Protein AF-0000000081101262 (afdb_homodimer)

Radius of gyration: 25.83 Å; Cα contacts (8 Å, |Δi|>4): 1439; chains: 2; bounding box: 62×73×52 Å

Structure (mmCIF, N/CA/C/O backbone):
data_AF-0000000081101262-model_v1
#
loop_
_entity.id
_entity.type
_entity.pdbx_description
1 polymer 'Nucleoside phosphorylase domain-containing protein'
#
loop_
_atom_site.group_PDB
_atom_site.id
_atom_site.type_symbol
_atom_site.label_atom_id
_atom_site.label_alt_id
_atom_site.label_comp_id
_atom_site.label_asym_id
_atom_site.label_entity_id
_atom_site.label_seq_id
_atom_site.pdbx_PDB_ins_code
_atom_site.Cartn_x
_atom_site.Cartn_y
_atom_site.Cartn_z
_atom_site.occupancy
_atom_site.B_iso_or_equiv
_atom_site.auth_seq_id
_atom_site.auth_comp_id
_atom_site.auth_asym_id
_atom_site.auth_atom_id
_atom_site.pdbx_PDB_model_num
ATOM 1 N N . MET A 1 1 ? 32.666 -13.896 -6.984 1 67.66 1 MET A N 1
ATOM 2 C CA . MET A 1 1 ? 31.507 -13.215 -6.414 1 67.66 1 MET A CA 1
ATOM 3 C C . MET A 1 1 ? 30.752 -12.435 -7.486 1 67.66 1 MET A C 1
ATOM 5 O O . MET A 1 1 ? 31.353 -11.669 -8.241 1 67.66 1 MET A O 1
ATOM 9 N N . SER A 1 2 ? 29.509 -12.815 -7.659 1 78.36 2 SER A N 1
ATOM 10 C CA . SER A 1 2 ? 28.732 -12.191 -8.726 1 78.36 2 SER A CA 1
ATOM 11 C C . SER A 1 2 ? 28.449 -10.725 -8.418 1 78.36 2 SER A C 1
ATOM 13 O O . SER A 1 2 ? 28.293 -10.348 -7.255 1 78.36 2 SER A O 1
ATOM 15 N N . SER A 1 3 ? 28.591 -9.918 -9.411 1 88.29 3 SER A N 1
ATOM 16 C CA . SER A 1 3 ? 28.269 -8.499 -9.299 1 88.29 3 SER A CA 1
ATOM 17 C C . SER A 1 3 ? 26.761 -8.275 -9.275 1 88.29 3 SER A C 1
ATOM 19 O O . SER A 1 3 ? 26.001 -9.069 -9.833 1 88.29 3 SER A O 1
ATOM 21 N N . ARG A 1 4 ? 26.322 -7.306 -8.649 1 89.52 4 ARG A N 1
ATOM 22 C CA . ARG A 1 4 ? 24.907 -6.952 -8.591 1 89.52 4 ARG A CA 1
ATOM 23 C C . ARG A 1 4 ? 24.344 -6.712 -9.988 1 89.52 4 ARG A C 1
ATOM 25 O O . ARG A 1 4 ? 23.16 -6.948 -10.234 1 89.52 4 ARG A O 1
ATOM 32 N N . GLU A 1 5 ? 25.224 -6.367 -10.9 1 89.69 5 GLU A N 1
ATOM 33 C CA . GLU A 1 5 ? 24.816 -6.014 -12.257 1 89.69 5 GLU A CA 1
ATOM 34 C C . GLU A 1 5 ? 24.587 -7.262 -13.106 1 89.69 5 GLU A C 1
ATOM 36 O O . GLU A 1 5 ? 24.028 -7.179 -14.201 1 89.69 5 GLU A O 1
ATOM 41 N N . SER A 1 6 ? 24.934 -8.316 -12.619 1 93.17 6 SER A N 1
ATOM 42 C CA . SER A 1 6 ? 24.856 -9.54 -13.41 1 93.17 6 SER A CA 1
ATOM 43 C C . SER A 1 6 ? 23.463 -10.156 -13.339 1 93.17 6 SER A C 1
ATOM 45 O O . SER A 1 6 ? 23.123 -11.029 -14.141 1 93.17 6 SER A O 1
ATOM 47 N N . PHE A 1 7 ? 22.696 -9.724 -12.414 1 95.19 7 PHE A N 1
ATOM 48 C CA . PHE A 1 7 ? 21.371 -10.307 -12.247 1 95.19 7 PHE A CA 1
ATOM 49 C C . PHE A 1 7 ? 20.357 -9.615 -13.15 1 95.19 7 PHE A C 1
ATOM 51 O O . PHE A 1 7 ? 20.373 -8.389 -13.285 1 95.19 7 PHE A O 1
ATOM 58 N N . ASN A 1 8 ? 19.466 -10.406 -13.742 1 96.2 8 ASN A N 1
ATOM 59 C CA . ASN A 1 8 ? 18.54 -9.816 -14.703 1 96.2 8 ASN A CA 1
ATOM 60 C C . ASN A 1 8 ? 17.091 -10.146 -14.359 1 96.2 8 ASN A C 1
ATOM 62 O O . ASN A 1 8 ? 16.165 -9.563 -14.928 1 96.2 8 ASN A O 1
ATOM 66 N N . ILE A 1 9 ? 16.865 -11.084 -13.41 1 97.79 9 ILE A N 1
ATOM 67 C CA . ILE A 1 9 ? 15.511 -11.433 -12.995 1 97.79 9 ILE A CA 1
ATOM 68 C C . ILE A 1 9 ? 15.372 -11.255 -11.485 1 97.79 9 ILE A C 1
ATOM 70 O O . ILE A 1 9 ? 16.186 -11.77 -10.715 1 97.79 9 ILE A O 1
ATOM 74 N N . GLY A 1 10 ? 14.414 -10.476 -11.093 1 98.21 10 GLY A N 1
ATOM 75 C CA . GLY A 1 10 ? 13.985 -10.461 -9.704 1 98.21 10 GLY A CA 1
ATOM 76 C C . GLY A 1 10 ? 12.767 -11.327 -9.445 1 98.21 10 GLY A C 1
ATOM 77 O O . GLY A 1 10 ? 11.839 -11.361 -10.256 1 98.21 10 GLY A O 1
ATOM 78 N N . TRP A 1 11 ? 12.762 -12.095 -8.392 1 98.79 11 TRP A N 1
ATOM 79 C CA . TRP A 1 11 ? 11.676 -12.967 -7.957 1 98.79 11 TRP A CA 1
ATOM 80 C C . TRP A 1 11 ? 11.247 -12.632 -6.532 1 98.79 11 TRP A C 1
ATOM 82 O O . TRP A 1 11 ? 11.987 -12.885 -5.579 1 98.79 11 TRP A O 1
ATOM 92 N N . VAL A 1 12 ? 10.029 -12.076 -6.391 1 98.66 12 VAL A N 1
ATOM 93 C CA . VAL A 1 12 ? 9.533 -11.641 -5.089 1 98.66 12 VAL A CA 1
ATOM 94 C C . VAL A 1 12 ? 8.471 -12.618 -4.588 1 98.66 12 VAL A C 1
ATOM 96 O O . VAL A 1 12 ? 7.547 -12.971 -5.324 1 98.66 12 VAL A O 1
ATOM 99 N N . CYS A 1 13 ? 8.62 -13.015 -3.341 1 98.24 13 CYS A N 1
ATOM 100 C CA . CYS A 1 13 ? 7.678 -13.883 -2.644 1 98.24 13 CYS A CA 1
ATOM 101 C C . CYS A 1 13 ? 7.134 -13.205 -1.393 1 98.24 13 CYS A C 1
ATOM 103 O O . CYS A 1 13 ? 7.789 -12.331 -0.821 1 98.24 13 CYS A O 1
ATOM 105 N N . ALA A 1 14 ? 5.969 -13.628 -1.027 1 97.55 14 ALA A N 1
ATOM 106 C CA . ALA A 1 14 ? 5.384 -13.01 0.161 1 97.55 14 ALA A CA 1
ATOM 107 C C . ALA A 1 14 ? 5.55 -13.907 1.384 1 97.55 14 ALA A C 1
ATOM 109 O O . ALA A 1 14 ? 5.743 -13.417 2.499 1 97.55 14 ALA A O 1
ATOM 110 N N . LEU A 1 15 ? 5.518 -15.241 1.185 1 97.21 15 LEU A N 1
ATOM 111 C CA . LEU A 1 15 ? 5.473 -16.18 2.301 1 97.21 15 LEU A CA 1
ATOM 112 C C . LEU A 1 15 ? 6.654 -17.144 2.248 1 97.21 15 LEU A C 1
ATOM 114 O O . LEU A 1 15 ? 7.275 -17.314 1.197 1 97.21 15 LEU A O 1
ATOM 118 N N . GLN A 1 16 ? 6.879 -17.786 3.344 1 97.18 16 GLN A N 1
ATOM 119 C CA . GLN A 1 16 ? 7.987 -18.726 3.48 1 97.18 16 GLN A CA 1
ATOM 120 C C . GLN A 1 16 ? 7.86 -19.873 2.482 1 97.18 16 GLN A C 1
ATOM 122 O O . GLN A 1 16 ? 8.842 -20.264 1.848 1 97.18 16 GLN A O 1
ATOM 127 N N . GLU A 1 17 ? 6.704 -20.47 2.368 1 97.75 17 GLU A N 1
ATOM 128 C CA . GLU A 1 17 ? 6.519 -21.593 1.453 1 97.75 17 GLU A CA 1
ATOM 129 C C . GLU A 1 17 ? 6.744 -21.167 0.005 1 97.75 17 GLU A C 1
ATOM 131 O O . GLU A 1 17 ? 7.206 -21.962 -0.816 1 97.75 17 GLU A O 1
ATOM 136 N N . GLU A 1 18 ? 6.383 -19.929 -0.339 1 98.51 18 GLU A N 1
ATOM 137 C CA . GLU A 1 18 ? 6.654 -19.398 -1.671 1 98.51 18 GLU A CA 1
ATOM 138 C C . GLU A 1 18 ? 8.154 -19.261 -1.916 1 98.51 18 GLU A C 1
ATOM 140 O O . GLU A 1 18 ? 8.646 -19.596 -2.996 1 98.51 18 GLU A O 1
ATOM 145 N N . TYR A 1 19 ? 8.786 -18.753 -0.894 1 98.46 19 TYR A N 1
ATOM 146 C CA . TYR A 1 19 ? 10.232 -18.572 -0.959 1 98.46 19 TYR A CA 1
ATOM 147 C C . TYR A 1 19 ? 10.941 -19.909 -1.142 1 98.46 19 TYR A C 1
ATOM 149 O O . TYR A 1 19 ? 11.841 -20.032 -1.976 1 98.46 19 TYR A O 1
ATOM 157 N N . GLU A 1 20 ? 10.555 -20.87 -0.406 1 98.35 20 GLU A N 1
ATOM 158 C CA . GLU A 1 20 ? 11.13 -22.207 -0.52 1 98.35 20 GLU A CA 1
ATOM 159 C C . GLU A 1 20 ? 10.886 -22.797 -1.906 1 98.35 20 GLU A C 1
ATOM 161 O O . GLU A 1 20 ? 11.783 -23.403 -2.495 1 98.35 20 GLU A O 1
ATOM 166 N N . ALA A 1 21 ? 9.702 -22.616 -2.367 1 98.75 21 ALA A N 1
ATOM 167 C CA . ALA A 1 21 ? 9.368 -23.127 -3.694 1 98.75 21 ALA A CA 1
ATOM 168 C C . ALA A 1 21 ? 10.219 -22.458 -4.77 1 98.75 21 ALA A C 1
ATOM 170 O O . ALA A 1 21 ? 10.699 -23.121 -5.692 1 98.75 21 ALA A O 1
ATOM 171 N N . ALA A 1 22 ? 10.372 -21.179 -4.652 1 98.69 22 ALA A N 1
ATOM 172 C CA . ALA A 1 22 ? 11.185 -20.433 -5.609 1 98.69 22 ALA A CA 1
ATOM 173 C C . ALA A 1 22 ? 12.622 -20.947 -5.627 1 98.69 22 ALA A C 1
ATOM 175 O O . ALA A 1 22 ? 13.185 -21.196 -6.695 1 98.69 22 ALA A O 1
ATOM 176 N N . CYS A 1 23 ? 13.176 -21.106 -4.496 1 98.28 23 CYS A N 1
ATOM 177 C CA . CYS A 1 23 ? 14.56 -21.549 -4.378 1 98.28 23 CYS A CA 1
ATOM 178 C C . CYS A 1 23 ? 14.732 -22.956 -4.937 1 98.28 23 CYS A C 1
ATOM 180 O O . CYS A 1 23 ? 15.774 -23.277 -5.512 1 98.28 23 CYS A O 1
ATOM 182 N N . ALA A 1 24 ? 13.722 -23.76 -4.801 1 98.14 24 ALA A N 1
ATOM 183 C CA . ALA A 1 24 ? 13.776 -25.137 -5.286 1 98.14 24 ALA A CA 1
ATOM 184 C C . ALA A 1 24 ? 13.809 -25.18 -6.811 1 98.14 24 ALA A C 1
ATOM 186 O O . ALA A 1 24 ? 14.16 -26.205 -7.401 1 98.14 24 ALA A O 1
ATOM 187 N N . MET A 1 25 ? 13.475 -24.113 -7.456 1 98.24 25 MET A N 1
ATOM 188 C CA . MET A 1 25 ? 13.413 -24.078 -8.915 1 98.24 25 MET A CA 1
ATOM 189 C C . MET A 1 25 ? 14.787 -23.795 -9.511 1 98.24 25 MET A C 1
ATOM 191 O O . MET A 1 25 ? 14.992 -23.959 -10.715 1 98.24 25 MET A O 1
ATOM 195 N N . LEU A 1 26 ? 15.707 -23.34 -8.683 1 98.03 26 LEU A N 1
ATOM 196 C CA . LEU A 1 26 ? 17.024 -22.946 -9.174 1 98.03 26 LEU A CA 1
ATOM 197 C C . LEU A 1 26 ? 17.795 -24.155 -9.691 1 98.03 26 LEU A C 1
ATOM 199 O O . LEU A 1 26 ? 17.746 -25.232 -9.091 1 98.03 26 LEU A O 1
ATOM 203 N N . ASP A 1 27 ? 18.483 -23.945 -10.785 1 97.77 27 ASP A N 1
ATOM 204 C CA . ASP A 1 27 ? 19.422 -24.959 -11.253 1 97.77 27 ASP A CA 1
ATOM 205 C C . ASP A 1 27 ? 20.661 -25.014 -10.363 1 97.77 27 ASP A C 1
ATOM 207 O O . ASP A 1 27 ? 21.246 -26.082 -10.169 1 97.77 27 ASP A O 1
ATOM 211 N N . GLU A 1 28 ? 20.993 -23.811 -9.98 1 96.57 28 GLU A N 1
ATOM 212 C CA . GLU A 1 28 ? 22.186 -23.616 -9.161 1 96.57 28 GLU A CA 1
ATOM 213 C C . GLU A 1 28 ? 22.037 -22.401 -8.25 1 96.57 28 GLU A C 1
ATOM 215 O O . GLU A 1 28 ? 21.523 -21.362 -8.671 1 96.57 28 GLU A O 1
ATOM 220 N N . GLU A 1 29 ? 22.368 -22.65 -7.076 1 95.78 29 GLU A N 1
ATOM 221 C CA . GLU A 1 29 ? 22.526 -21.503 -6.188 1 95.78 29 GLU A CA 1
ATOM 222 C C . GLU A 1 29 ? 23.911 -20.878 -6.335 1 95.78 29 GLU A C 1
ATOM 224 O O . GLU A 1 29 ? 24.908 -21.59 -6.467 1 95.78 29 GLU A O 1
ATOM 229 N N . ILE A 1 30 ? 23.995 -19.605 -6.32 1 94.59 30 ILE A N 1
ATOM 230 C CA . ILE A 1 30 ? 25.286 -18.942 -6.461 1 94.59 30 ILE A CA 1
ATOM 231 C C . ILE A 1 30 ? 25.527 -18.021 -5.268 1 94.59 30 ILE A C 1
ATOM 233 O O . ILE A 1 30 ? 24.585 -17.64 -4.569 1 94.59 30 ILE A O 1
ATOM 237 N N . GLU A 1 31 ? 26.765 -17.762 -5.067 1 90.49 31 GLU A N 1
ATOM 238 C CA . GLU A 1 31 ? 27.1 -16.831 -3.993 1 90.49 31 GLU A CA 1
ATOM 239 C C . GLU A 1 31 ? 26.677 -15.408 -4.345 1 90.49 31 GLU A C 1
ATOM 241 O O . GLU A 1 31 ? 26.869 -14.959 -5.477 1 90.49 31 GLU A O 1
ATOM 246 N N . GLY A 1 32 ? 26.018 -14.77 -3.469 1 85.01 32 GLY A N 1
ATOM 247 C CA . GLY A 1 32 ? 25.525 -13.42 -3.692 1 85.01 32 GLY A CA 1
ATOM 248 C C . GLY A 1 32 ? 26.616 -12.368 -3.625 1 85.01 32 GLY A C 1
ATOM 249 O O . GLY A 1 32 ? 27.76 -12.673 -3.283 1 85.01 32 GLY A O 1
ATOM 250 N N . PRO A 1 33 ? 26.216 -11.225 -4.103 1 83.42 33 PRO A N 1
ATOM 251 C CA . PRO A 1 33 ? 27.189 -10.141 -3.955 1 83.42 33 PRO A CA 1
ATOM 252 C C . PRO A 1 33 ? 27.553 -9.869 -2.497 1 83.42 33 PRO A C 1
ATOM 254 O O . PRO A 1 33 ? 26.721 -10.052 -1.605 1 83.42 33 PRO A O 1
ATOM 257 N N . LYS A 1 34 ? 28.731 -9.461 -2.225 1 77.11 34 LYS A N 1
ATOM 258 C CA . LYS A 1 34 ? 29.259 -9.264 -0.878 1 77.11 34 LYS A CA 1
ATOM 259 C C . LYS A 1 34 ? 28.803 -7.929 -0.298 1 77.11 34 LYS A C 1
ATOM 261 O O . LYS A 1 34 ? 28.784 -7.749 0.921 1 77.11 34 LYS A O 1
ATOM 266 N N . TYR A 1 35 ? 28.297 -7.111 -1.068 1 66.87 35 TYR A N 1
ATOM 267 C CA . TYR A 1 35 ? 28.059 -5.788 -0.501 1 66.87 35 TYR A CA 1
ATOM 268 C C . TYR A 1 35 ? 26.566 -5.515 -0.364 1 66.87 35 TYR A C 1
ATOM 270 O O . TYR A 1 35 ? 25.801 -5.717 -1.311 1 66.87 35 TYR A O 1
ATOM 278 N N . GLN A 1 36 ? 26.302 -5.344 0.967 1 71.39 36 GLN A N 1
ATOM 279 C CA . GLN A 1 36 ? 24.959 -4.822 1.198 1 71.39 36 GLN A CA 1
ATOM 280 C C . GLN A 1 36 ? 24.886 -3.331 0.882 1 71.39 36 GLN A C 1
ATOM 282 O O . GLN A 1 36 ? 25.733 -2.555 1.327 1 71.39 36 GLN A O 1
ATOM 287 N N . GLU A 1 37 ? 24.149 -3.081 -0.116 1 78.84 37 GLU A N 1
ATOM 288 C CA . GLU A 1 37 ? 23.91 -1.663 -0.369 1 78.84 37 GLU A CA 1
ATOM 289 C C . GLU A 1 37 ? 23.334 -0.972 0.864 1 78.84 37 GLU A C 1
ATOM 291 O O . GLU A 1 37 ? 22.523 -1.555 1.587 1 78.84 37 GLU A O 1
ATOM 296 N N . PRO A 1 38 ? 23.902 0.186 1.197 1 77.84 38 PRO A N 1
ATOM 297 C CA . PRO A 1 38 ? 23.369 0.898 2.36 1 77.84 38 PRO A CA 1
ATOM 298 C C . PRO A 1 38 ? 21.852 1.067 2.304 1 77.84 38 PRO A C 1
ATOM 300 O O . PRO A 1 38 ? 21.308 1.449 1.265 1 77.84 38 PRO A O 1
ATOM 303 N N . GLY A 1 39 ? 21.295 0.55 3.346 1 82.68 39 GLY A N 1
ATOM 304 C CA . GLY A 1 39 ? 19.87 0.787 3.513 1 82.68 39 GLY A CA 1
ATOM 305 C C . GLY A 1 39 ? 19.011 -0.358 3.011 1 82.68 39 GLY A C 1
ATOM 306 O O . GLY A 1 39 ? 17.796 -0.367 3.217 1 82.68 39 GLY A O 1
ATOM 307 N N . ASP A 1 40 ? 19.607 -1.289 2.229 1 89.58 40 ASP A N 1
ATOM 308 C CA . ASP A 1 40 ? 18.845 -2.47 1.834 1 89.58 40 ASP A CA 1
ATOM 309 C C . ASP A 1 40 ? 18.891 -3.543 2.919 1 89.58 40 ASP A C 1
ATOM 311 O O . ASP A 1 40 ? 19.885 -4.262 3.046 1 89.58 40 ASP A O 1
ATOM 315 N N . ASN A 1 41 ? 17.798 -3.717 3.602 1 88.38 41 ASN A N 1
ATOM 316 C CA . ASN A 1 41 ? 17.753 -4.628 4.741 1 88.38 41 ASN A CA 1
ATOM 317 C C . ASN A 1 41 ? 17.203 -5.995 4.344 1 88.38 41 ASN A C 1
ATOM 319 O O . ASN A 1 41 ? 16.95 -6.84 5.204 1 88.38 41 ASN A O 1
ATOM 323 N N . ASN A 1 42 ? 17.062 -6.234 3.079 1 92.84 42 ASN A N 1
ATOM 324 C CA . ASN A 1 42 ? 16.498 -7.505 2.634 1 92.84 42 ASN A CA 1
ATOM 325 C C . ASN A 1 42 ? 17.569 -8.587 2.53 1 92.84 42 ASN A C 1
ATOM 327 O O . ASN A 1 42 ? 18.746 -8.284 2.328 1 92.84 42 ASN A O 1
ATOM 331 N N . THR A 1 43 ? 17.154 -9.768 2.801 1 91.68 43 THR A N 1
ATOM 332 C CA . THR A 1 43 ? 17.96 -10.944 2.497 1 91.68 43 THR A CA 1
ATOM 333 C C . THR A 1 43 ? 17.501 -11.592 1.193 1 91.68 43 THR A C 1
ATOM 335 O O . THR A 1 43 ? 16.301 -11.746 0.959 1 91.68 43 THR A O 1
ATOM 338 N N . TYR A 1 44 ? 18.509 -11.944 0.383 1 95.84 44 TYR A N 1
ATOM 339 C CA . TYR A 1 44 ? 18.193 -12.494 -0.93 1 95.84 44 TYR A CA 1
ATOM 340 C C . TYR A 1 44 ? 18.842 -13.86 -1.12 1 95.84 44 TYR A C 1
ATOM 342 O O . TYR A 1 44 ? 19.915 -14.125 -0.574 1 95.84 44 TYR A O 1
ATOM 350 N N . CYS A 1 45 ? 18.177 -14.7 -1.857 1 97.03 45 CYS A N 1
ATOM 351 C CA . CYS A 1 45 ? 18.766 -15.902 -2.438 1 97.03 45 CYS A CA 1
ATOM 352 C C . CYS A 1 45 ? 19.167 -15.665 -3.889 1 97.03 45 CYS A C 1
ATOM 354 O O . CYS A 1 45 ? 18.441 -15.01 -4.64 1 97.03 45 CYS A O 1
ATOM 356 N N . PHE A 1 46 ? 20.328 -16.187 -4.237 1 97.48 46 PHE A N 1
ATOM 357 C CA . PHE A 1 46 ? 20.853 -15.964 -5.579 1 97.48 46 PHE A CA 1
ATOM 358 C C . PHE A 1 46 ? 21.021 -17.284 -6.321 1 97.48 46 PHE A C 1
ATOM 360 O O . PHE A 1 46 ? 21.446 -18.282 -5.735 1 97.48 46 PHE A O 1
ATOM 367 N N . GLY A 1 47 ? 20.652 -17.23 -7.617 1 97.54 47 GLY A N 1
ATOM 368 C CA . GLY A 1 47 ? 20.848 -18.445 -8.391 1 97.54 47 GLY A CA 1
ATOM 369 C C . GLY A 1 47 ? 20.641 -18.244 -9.881 1 97.54 47 GLY A C 1
ATOM 370 O O . GLY A 1 47 ? 20.719 -17.118 -10.377 1 97.54 47 GLY A O 1
ATOM 371 N N . ARG A 1 48 ? 20.524 -19.438 -10.517 1 97.13 48 ARG A N 1
ATOM 372 C CA . ARG A 1 48 ? 20.352 -19.437 -11.967 1 97.13 48 ARG A CA 1
ATOM 373 C C . ARG A 1 48 ? 19.238 -20.389 -12.387 1 97.13 48 ARG A C 1
ATOM 375 O O . ARG A 1 48 ? 19.057 -21.447 -11.781 1 97.13 48 ARG A O 1
ATOM 382 N N . ILE A 1 49 ? 18.502 -19.99 -13.297 1 97.29 49 ILE A N 1
ATOM 383 C CA . ILE A 1 49 ? 17.59 -20.835 -14.06 1 97.29 49 ILE A CA 1
ATOM 384 C C . ILE A 1 49 ? 17.858 -20.665 -15.554 1 97.29 49 ILE A C 1
ATOM 386 O O . ILE A 1 49 ? 17.623 -19.592 -16.115 1 97.29 49 ILE A O 1
ATOM 390 N N . GLY A 1 50 ? 18.329 -21.737 -16.167 1 93.57 50 GLY A N 1
ATOM 391 C CA . GLY A 1 50 ? 18.797 -21.567 -17.533 1 93.57 50 GLY A CA 1
ATOM 392 C C . GLY A 1 50 ? 19.863 -20.496 -17.67 1 93.57 50 GLY A C 1
ATOM 393 O O . GLY A 1 50 ? 20.856 -20.504 -16.939 1 93.57 50 GLY A O 1
ATOM 394 N N . GLY A 1 51 ? 19.664 -19.62 -18.542 1 93.71 51 GLY A N 1
ATOM 395 C CA . GLY A 1 51 ? 20.625 -18.557 -18.788 1 93.71 51 GLY A CA 1
ATOM 396 C C . GLY A 1 51 ? 20.38 -17.323 -17.941 1 93.71 51 GLY A C 1
ATOM 397 O O . GLY A 1 51 ? 21.126 -16.346 -18.028 1 93.71 51 GLY A O 1
ATOM 398 N N . HIS A 1 52 ? 19.438 -17.381 -17.079 1 96.58 52 HIS A N 1
ATOM 399 C CA . HIS A 1 52 ? 19.044 -16.202 -16.316 1 96.58 52 HIS A CA 1
ATOM 400 C C . HIS A 1 52 ? 19.657 -16.22 -14.919 1 96.58 52 HIS A C 1
ATOM 402 O O . HIS A 1 52 ? 19.651 -17.254 -14.247 1 96.58 52 HIS A O 1
ATOM 408 N N . ARG A 1 53 ? 20.24 -15.177 -14.494 1 97.06 53 ARG A N 1
ATOM 409 C CA . ARG A 1 53 ? 20.647 -14.994 -13.104 1 97.06 53 ARG A CA 1
ATOM 410 C C . ARG A 1 53 ? 19.538 -14.333 -12.292 1 97.06 53 ARG A C 1
ATOM 412 O O . ARG A 1 53 ? 19.037 -13.27 -12.666 1 97.06 53 ARG A O 1
ATOM 419 N N . ILE A 1 54 ? 19.252 -14.973 -11.227 1 97.64 54 ILE A N 1
ATOM 420 C CA . ILE A 1 54 ? 18.021 -14.646 -10.516 1 97.64 54 ILE A CA 1
ATOM 421 C C . ILE A 1 54 ? 18.348 -14.217 -9.088 1 97.64 54 ILE A C 1
ATOM 423 O O . ILE A 1 54 ? 19.207 -14.815 -8.435 1 97.64 54 ILE A O 1
ATOM 427 N N . VAL A 1 55 ? 17.719 -13.155 -8.658 1 97.89 55 VAL A N 1
ATOM 428 C CA . VAL A 1 55 ? 17.701 -12.751 -7.256 1 97.89 55 VAL A CA 1
ATOM 429 C C . VAL A 1 55 ? 16.31 -12.98 -6.67 1 97.89 55 VAL A C 1
ATOM 431 O O . VAL A 1 55 ? 15.316 -12.477 -7.2 1 97.89 55 VAL A O 1
ATOM 434 N N . ILE A 1 56 ? 16.219 -13.763 -5.612 1 98.47 56 ILE A N 1
ATOM 435 C CA . ILE A 1 56 ? 14.949 -14.104 -4.98 1 98.47 56 ILE A CA 1
ATOM 436 C C . ILE A 1 56 ? 14.846 -13.412 -3.622 1 98.47 56 ILE A C 1
ATOM 438 O O . ILE A 1 56 ? 15.733 -13.555 -2.777 1 98.47 56 ILE A O 1
ATOM 442 N N . GLY A 1 57 ? 13.839 -12.605 -3.462 1 97.3 57 GLY A N 1
ATOM 443 C CA . GLY A 1 57 ? 13.561 -11.962 -2.187 1 97.3 57 GLY A CA 1
ATOM 444 C C . GLY A 1 57 ? 12.194 -12.31 -1.629 1 97.3 57 GLY A C 1
ATOM 445 O O . GLY A 1 57 ? 11.281 -12.658 -2.381 1 97.3 57 GLY A O 1
ATOM 446 N N . SER A 1 58 ? 12.054 -12.198 -0.352 1 96.91 58 SER A N 1
ATOM 447 C CA . SER A 1 58 ? 10.784 -12.415 0.332 1 96.91 58 SER A CA 1
ATOM 448 C C . SER A 1 58 ? 10.403 -11.211 1.186 1 96.91 58 SER A C 1
ATOM 450 O O . SER A 1 58 ? 11.269 -10.436 1.598 1 96.91 58 SER A O 1
ATOM 452 N N . LEU A 1 59 ? 9.124 -11.059 1.369 1 96.88 59 LEU A N 1
ATOM 453 C CA . LEU A 1 59 ? 8.695 -10.068 2.349 1 96.88 59 LEU A CA 1
ATOM 454 C C . LEU A 1 59 ? 9.153 -10.457 3.751 1 96.88 59 LEU A C 1
ATOM 456 O O . LEU A 1 59 ? 9.371 -11.637 4.032 1 96.88 59 LEU A O 1
ATOM 460 N N . PRO A 1 60 ? 9.325 -9.461 4.649 1 93.8 60 PRO A N 1
ATOM 461 C CA . PRO A 1 60 ? 9.692 -9.797 6.027 1 93.8 60 PRO A CA 1
ATOM 462 C C . PRO A 1 60 ? 8.656 -10.683 6.715 1 93.8 60 PRO A C 1
ATOM 464 O O . PRO A 1 60 ? 7.453 -10.51 6.502 1 93.8 60 PRO A O 1
ATOM 467 N N . SER A 1 61 ? 9.188 -11.543 7.552 1 93.07 61 SER A N 1
ATOM 468 C CA . SER A 1 61 ? 8.308 -12.484 8.236 1 93.07 61 SER A CA 1
ATOM 469 C C . SER A 1 61 ? 7.203 -11.756 8.994 1 93.07 61 SER A C 1
ATOM 471 O O . SER A 1 61 ? 7.475 -10.834 9.766 1 93.07 61 SER A O 1
ATOM 473 N N . GLY A 1 62 ? 5.998 -12.2 8.672 1 90.05 62 GLY A N 1
ATOM 474 C CA . GLY A 1 62 ? 4.855 -11.652 9.385 1 90.05 62 GLY A CA 1
ATOM 475 C C . GLY A 1 62 ? 4.342 -10.357 8.784 1 90.05 62 GLY A C 1
ATOM 476 O O . GLY A 1 62 ? 3.353 -9.795 9.26 1 90.05 62 GLY A O 1
ATOM 477 N N . ARG A 1 63 ? 5.054 -9.855 7.821 1 90.37 63 ARG A N 1
ATOM 478 C CA . ARG A 1 63 ? 4.62 -8.631 7.157 1 90.37 63 ARG A CA 1
ATOM 479 C C . ARG A 1 63 ? 4.157 -8.915 5.732 1 90.37 63 ARG A C 1
ATOM 481 O O . ARG A 1 63 ? 4.881 -9.538 4.952 1 90.37 63 ARG A O 1
ATOM 488 N N . TYR A 1 64 ? 3.002 -8.588 5.468 1 91.57 64 TYR A N 1
ATOM 489 C CA . TYR A 1 64 ? 2.445 -8.748 4.129 1 91.57 64 TYR A CA 1
ATOM 490 C C . TYR A 1 64 ? 1.692 -7.495 3.699 1 91.57 64 TYR A C 1
ATOM 492 O O . TYR A 1 64 ? 1.64 -6.509 4.438 1 91.57 64 TYR A O 1
ATOM 500 N N . GLY A 1 65 ? 1.247 -7.603 2.395 1 94.77 65 GLY A N 1
ATOM 501 C CA . GLY A 1 65 ? 0.478 -6.478 1.887 1 94.77 65 GLY A CA 1
ATOM 502 C C . GLY A 1 65 ? 1.202 -5.701 0.804 1 94.77 65 GLY A C 1
ATOM 503 O O . GLY A 1 65 ? 2.377 -5.955 0.531 1 94.77 65 GLY A O 1
ATOM 504 N N . VAL A 1 66 ? 0.478 -4.745 0.26 1 96.2 66 VAL A N 1
ATOM 505 C CA . VAL A 1 66 ? 0.957 -4.005 -0.902 1 96.2 66 VAL A CA 1
ATOM 506 C C . VAL A 1 66 ? 2.137 -3.122 -0.502 1 96.2 66 VAL A C 1
ATOM 508 O O . VAL A 1 66 ? 3.08 -2.945 -1.277 1 96.2 66 VAL A O 1
ATOM 511 N N . THR A 1 67 ? 2.158 -2.579 0.739 1 95.97 67 THR A N 1
ATOM 512 C CA . THR A 1 67 ? 3.211 -1.679 1.198 1 95.97 67 THR A CA 1
ATOM 513 C C . THR A 1 67 ? 4.528 -2.431 1.367 1 95.97 67 THR A C 1
ATOM 515 O O . THR A 1 67 ? 5.569 -1.988 0.877 1 95.97 67 THR A O 1
ATOM 518 N N . ALA A 1 68 ? 4.443 -3.556 2.084 1 96.14 68 ALA A N 1
ATOM 519 C CA . ALA A 1 68 ? 5.635 -4.375 2.285 1 96.14 68 ALA A CA 1
ATOM 520 C C . ALA A 1 68 ? 6.215 -4.836 0.951 1 96.14 68 ALA A C 1
ATOM 522 O O . ALA A 1 68 ? 7.432 -4.803 0.751 1 96.14 68 ALA A O 1
ATOM 523 N N . ALA A 1 69 ? 5.336 -5.236 0.094 1 97.7 69 ALA A N 1
ATOM 524 C CA . ALA A 1 69 ? 5.769 -5.688 -1.226 1 97.7 69 ALA A CA 1
ATOM 525 C C . ALA A 1 69 ? 6.441 -4.558 -2 1 97.7 69 ALA A C 1
ATOM 527 O O . ALA A 1 69 ? 7.466 -4.767 -2.652 1 97.7 69 ALA A O 1
ATOM 528 N N . ALA A 1 70 ? 5.837 -3.362 -1.965 1 97.39 70 ALA A N 1
ATOM 529 C CA . ALA A 1 70 ? 6.399 -2.196 -2.642 1 97.39 70 ALA A CA 1
ATOM 530 C C . ALA A 1 70 ? 7.808 -1.896 -2.137 1 97.39 70 ALA A C 1
ATOM 532 O O . ALA A 1 70 ? 8.707 -1.6 -2.927 1 97.39 70 ALA A O 1
ATOM 533 N N . ARG A 1 71 ? 8.025 -1.969 -0.873 1 96.23 71 ARG A N 1
ATOM 534 C CA . ARG A 1 71 ? 9.326 -1.678 -0.278 1 96.23 71 ARG A CA 1
ATOM 535 C C . ARG A 1 71 ? 10.375 -2.685 -0.736 1 96.23 71 ARG A C 1
ATOM 537 O O . ARG A 1 71 ? 11.473 -2.302 -1.145 1 96.23 71 ARG A O 1
ATOM 544 N N . VAL A 1 72 ? 10.028 -3.974 -0.626 1 96.73 72 VAL A N 1
ATOM 545 C CA . VAL A 1 72 ? 10.967 -5.022 -1.013 1 96.73 72 VAL A CA 1
ATOM 546 C C . VAL A 1 72 ? 11.318 -4.881 -2.492 1 96.73 72 VAL A C 1
ATOM 548 O O . VAL A 1 72 ? 12.49 -4.958 -2.869 1 96.73 72 VAL A O 1
ATOM 551 N N . ALA A 1 73 ? 10.307 -4.649 -3.29 1 96.7 73 ALA A N 1
ATOM 552 C CA . ALA A 1 73 ? 10.54 -4.504 -4.724 1 96.7 73 ALA A CA 1
ATOM 553 C C . ALA A 1 73 ? 11.407 -3.283 -5.018 1 96.7 73 ALA A C 1
ATOM 555 O O . ALA A 1 73 ? 12.306 -3.34 -5.86 1 96.7 73 ALA A O 1
ATOM 556 N N . THR A 1 74 ? 11.121 -2.164 -4.347 1 95.92 74 THR A N 1
ATOM 557 C CA . THR A 1 74 ? 11.9 -0.945 -4.535 1 95.92 74 THR A CA 1
ATOM 558 C C . THR A 1 74 ? 13.356 -1.166 -4.138 1 95.92 74 THR A C 1
ATOM 560 O O . THR A 1 74 ? 14.27 -0.835 -4.897 1 95.92 74 THR A O 1
ATOM 563 N N . ASP A 1 75 ? 13.602 -1.739 -2.988 1 95.03 75 ASP A N 1
ATOM 564 C CA . ASP A 1 75 ? 14.958 -2.037 -2.539 1 95.03 75 ASP A CA 1
ATOM 565 C C . ASP A 1 75 ? 15.673 -2.957 -3.525 1 95.03 75 ASP A C 1
ATOM 567 O O . ASP A 1 75 ? 16.832 -2.721 -3.874 1 95.03 75 ASP A O 1
ATOM 571 N N . MET A 1 76 ? 14.966 -3.981 -3.951 1 95.36 76 MET A N 1
ATOM 572 C CA . MET A 1 76 ? 15.55 -4.963 -4.859 1 95.36 76 MET A CA 1
ATOM 573 C C . MET A 1 76 ? 15.973 -4.309 -6.17 1 95.36 76 MET A C 1
ATOM 575 O O . MET A 1 76 ? 17.094 -4.515 -6.639 1 95.36 76 MET A O 1
ATOM 579 N N . THR A 1 77 ? 15.115 -3.496 -6.731 1 94.21 77 THR A N 1
ATOM 580 C CA . THR A 1 77 ? 15.401 -2.89 -8.027 1 94.21 77 THR A CA 1
ATOM 581 C C . THR A 1 77 ? 16.506 -1.844 -7.902 1 94.21 77 THR A C 1
ATOM 583 O O . THR A 1 77 ? 17.278 -1.635 -8.839 1 94.21 77 THR A O 1
ATOM 586 N N . ARG A 1 78 ? 16.565 -1.215 -6.724 1 92.96 78 ARG A N 1
ATOM 587 C CA . ARG A 1 78 ? 17.632 -0.252 -6.472 1 92.96 78 ARG A CA 1
ATOM 588 C C . ARG A 1 78 ? 18.983 -0.95 -6.354 1 92.96 78 ARG A C 1
ATOM 590 O O . ARG A 1 78 ? 19.994 -0.445 -6.847 1 92.96 78 ARG A O 1
ATOM 597 N N . THR A 1 79 ? 18.986 -2.049 -5.656 1 93.23 79 THR A N 1
ATOM 598 C CA . THR A 1 79 ? 20.225 -2.785 -5.432 1 93.23 79 THR A CA 1
ATOM 599 C C . THR A 1 79 ? 20.683 -3.476 -6.714 1 93.23 79 THR A C 1
ATOM 601 O O . THR A 1 79 ? 21.868 -3.448 -7.052 1 93.23 79 THR A O 1
ATOM 604 N N . PHE A 1 80 ? 19.748 -4.103 -7.379 1 93.79 80 PHE A N 1
ATOM 605 C CA . PHE A 1 80 ? 20.014 -4.8 -8.632 1 93.79 80 PHE A CA 1
ATOM 606 C C . PHE A 1 80 ? 19.421 -4.038 -9.811 1 93.79 80 PHE A C 1
ATOM 608 O O . PHE A 1 80 ? 18.432 -4.473 -10.404 1 93.79 80 PHE A O 1
ATOM 615 N N . TYR A 1 81 ? 20.039 -3 -10.207 1 89.95 81 TYR A N 1
ATOM 616 C CA . TYR A 1 81 ? 19.465 -1.963 -11.057 1 89.95 81 TYR A CA 1
ATOM 617 C C . TYR A 1 81 ? 19.405 -2.42 -12.51 1 89.95 81 TYR A C 1
ATOM 619 O O . TYR A 1 81 ? 18.84 -1.729 -13.361 1 89.95 81 TYR A O 1
ATOM 627 N N . LYS A 1 82 ? 19.891 -3.664 -12.835 1 92.32 82 LYS A N 1
ATOM 628 C CA . LYS A 1 82 ? 19.855 -4.161 -14.207 1 92.32 82 LYS A CA 1
ATOM 629 C C . LYS A 1 82 ? 18.765 -5.215 -14.382 1 92.32 82 LYS A C 1
ATOM 631 O O . LYS A 1 82 ? 18.715 -5.9 -15.405 1 92.32 82 LYS A O 1
ATOM 636 N N . LEU A 1 83 ? 17.932 -5.337 -13.411 1 94.92 83 LEU A N 1
ATOM 637 C CA . LEU A 1 83 ? 16.821 -6.271 -13.553 1 94.92 83 LEU A CA 1
ATOM 638 C C . LEU A 1 83 ? 15.951 -5.904 -14.75 1 94.92 83 LEU A C 1
ATOM 640 O O . LEU A 1 83 ? 15.566 -4.743 -14.91 1 94.92 83 LEU A O 1
ATOM 644 N N . ARG A 1 84 ? 15.629 -6.869 -15.502 1 95.48 84 ARG A N 1
ATOM 645 C CA . ARG A 1 84 ? 14.81 -6.665 -16.692 1 95.48 84 ARG A CA 1
ATOM 646 C C . ARG A 1 84 ? 13.38 -7.142 -16.461 1 95.48 84 ARG A C 1
ATOM 648 O O . ARG A 1 84 ? 12.461 -6.735 -17.175 1 95.48 84 ARG A O 1
ATOM 655 N N . LEU A 1 85 ? 13.263 -8 -15.524 1 96.64 85 LEU A N 1
ATOM 656 C CA . LEU A 1 85 ? 11.966 -8.581 -15.192 1 96.64 85 LEU A CA 1
ATOM 657 C C . LEU A 1 85 ? 11.864 -8.863 -13.697 1 96.64 85 LEU A C 1
ATOM 659 O O . LEU A 1 85 ? 12.821 -9.342 -13.084 1 96.64 85 LEU A O 1
ATOM 663 N N . VAL A 1 86 ? 10.759 -8.51 -13.152 1 98.09 86 VAL A N 1
ATOM 664 C CA . VAL A 1 86 ? 10.441 -8.877 -11.776 1 98.09 86 VAL A CA 1
ATOM 665 C C . VAL A 1 86 ? 9.207 -9.776 -11.752 1 98.09 86 VAL A C 1
ATOM 667 O O . VAL A 1 86 ? 8.164 -9.425 -12.309 1 98.09 86 VAL A O 1
ATOM 670 N N . LEU A 1 87 ? 9.317 -10.927 -11.174 1 98.5 87 LEU A N 1
ATOM 671 C CA . LEU A 1 87 ? 8.205 -11.857 -11.007 1 98.5 87 LEU A CA 1
ATOM 672 C C . LEU A 1 87 ? 7.632 -11.771 -9.597 1 98.5 87 LEU A C 1
ATOM 674 O O . LEU A 1 87 ? 8.377 -11.81 -8.616 1 98.5 87 LEU A O 1
ATOM 678 N N . MET A 1 88 ? 6.398 -11.542 -9.476 1 98.71 88 MET A N 1
ATOM 679 C CA . MET A 1 88 ? 5.675 -11.756 -8.225 1 98.71 88 MET A CA 1
ATOM 680 C C . MET A 1 88 ? 4.995 -13.121 -8.217 1 98.71 88 MET A C 1
ATOM 682 O O . MET A 1 88 ? 3.931 -13.294 -8.816 1 98.71 88 MET A O 1
ATOM 686 N N . VAL A 1 89 ? 5.558 -14.067 -7.518 1 98.85 89 VAL A N 1
ATOM 687 C CA . VAL A 1 89 ? 5.115 -15.457 -7.553 1 98.85 89 VAL A CA 1
ATOM 688 C C . VAL A 1 89 ? 4.666 -15.891 -6.159 1 98.85 89 VAL A C 1
ATOM 690 O O . VAL A 1 89 ? 5.404 -15.731 -5.185 1 98.85 89 VAL A O 1
ATOM 693 N N . GLY A 1 90 ? 3.533 -16.417 -6.064 1 98.6 90 GLY A N 1
ATOM 694 C CA . GLY A 1 90 ? 3.035 -16.873 -4.776 1 98.6 90 GLY A CA 1
ATOM 695 C C . GLY A 1 90 ? 1.644 -17.473 -4.852 1 98.6 90 GLY A C 1
ATOM 696 O O . GLY A 1 90 ? 1.23 -17.963 -5.905 1 98.6 90 GLY A O 1
ATOM 697 N N . ILE A 1 91 ? 0.921 -17.529 -3.714 1 98.78 91 ILE A N 1
ATOM 698 C CA . ILE A 1 91 ? -0.365 -18.214 -3.645 1 98.78 91 ILE A CA 1
ATOM 699 C C . ILE A 1 91 ? -1.493 -17.188 -3.576 1 98.78 91 ILE A C 1
ATOM 701 O O . ILE A 1 91 ? -1.255 -16.011 -3.294 1 98.78 91 ILE A O 1
ATOM 705 N N . ALA A 1 92 ? -2.647 -17.59 -3.877 1 98.69 92 ALA A N 1
ATOM 706 C CA . ALA A 1 92 ? -3.831 -16.736 -3.87 1 98.69 92 ALA A CA 1
ATOM 707 C C . ALA A 1 92 ? -5.102 -17.56 -3.685 1 98.69 92 ALA A C 1
ATOM 709 O O . ALA A 1 92 ? -5.072 -18.789 -3.784 1 98.69 92 ALA A O 1
ATOM 710 N N . GLY A 1 93 ? -6.166 -16.871 -3.326 1 98.57 93 GLY A N 1
ATOM 711 C CA . GLY A 1 93 ? -7.48 -17.493 -3.343 1 98.57 93 GLY A CA 1
ATOM 712 C C . GLY A 1 93 ? -8.176 -17.381 -4.687 1 98.57 93 GLY A C 1
ATOM 713 O O . GLY A 1 93 ? -8.22 -16.302 -5.281 1 98.57 93 GLY A O 1
ATOM 714 N N . GLY A 1 94 ? -8.716 -18.421 -5.117 1 98.64 94 GLY A N 1
ATOM 715 C CA . GLY A 1 94 ? -9.346 -18.476 -6.426 1 98.64 94 GLY A CA 1
ATOM 716 C C . GLY A 1 94 ? -10.795 -18.026 -6.41 1 98.64 94 GLY A C 1
ATOM 717 O O . GLY A 1 94 ? -11.458 -18.087 -5.372 1 98.64 94 GLY A O 1
ATOM 718 N N . ALA A 1 95 ? -11.222 -17.592 -7.549 1 98.51 95 ALA A N 1
ATOM 719 C CA . ALA A 1 95 ? -12.61 -17.195 -7.768 1 98.51 95 ALA A CA 1
ATOM 720 C C . ALA A 1 95 ? -13.238 -17.998 -8.903 1 98.51 95 ALA A C 1
ATOM 722 O O . ALA A 1 95 ? -13.487 -17.463 -9.987 1 98.51 95 ALA A O 1
ATOM 723 N N . PRO A 1 96 ? -13.582 -19.162 -8.621 1 97.57 96 PRO A N 1
ATOM 724 C CA . PRO A 1 96 ? -14.143 -20.001 -9.682 1 97.57 96 PRO A CA 1
ATOM 725 C C . PRO A 1 96 ? -15.545 -19.563 -10.101 1 97.57 96 PRO A C 1
ATOM 727 O O . PRO A 1 96 ? -16.32 -19.083 -9.27 1 97.57 96 PRO A O 1
ATOM 730 N N . THR A 1 97 ? -15.827 -19.658 -11.327 1 96.49 97 THR A N 1
ATOM 731 C CA . THR A 1 97 ? -17.151 -19.52 -11.922 1 96.49 97 THR A CA 1
ATOM 732 C C . THR A 1 97 ? -17.46 -20.704 -12.834 1 96.49 97 THR A C 1
ATOM 734 O O . THR A 1 97 ? -16.615 -21.579 -13.032 1 96.49 97 THR A O 1
ATOM 737 N N . SER A 1 98 ? -18.683 -20.742 -13.312 1 93 98 SER A N 1
ATOM 738 C CA . SER A 1 98 ? -19.046 -21.798 -14.252 1 93 98 SER A CA 1
ATOM 739 C C . SER A 1 98 ? -18.207 -21.718 -15.523 1 93 98 SER A C 1
ATOM 741 O O . SER A 1 98 ? -17.932 -22.74 -16.157 1 93 98 SER A O 1
ATOM 743 N N . GLU A 1 99 ? -17.737 -20.554 -15.854 1 93.09 99 GLU A N 1
ATOM 744 C CA . GLU A 1 99 ? -16.943 -20.341 -17.06 1 93.09 99 GLU A CA 1
ATOM 745 C C . GLU A 1 99 ? -15.458 -20.571 -16.791 1 93.09 99 GLU A C 1
ATOM 747 O O . GLU A 1 99 ? -14.698 -20.888 -17.708 1 93.09 99 GLU A O 1
ATOM 752 N N . GLN A 1 100 ? -15.085 -20.379 -15.591 1 96.03 100 GLN A N 1
ATOM 753 C CA . GLN A 1 100 ? -13.704 -20.56 -15.155 1 96.03 100 GLN A CA 1
ATOM 754 C C . GLN A 1 100 ? -13.613 -21.589 -14.031 1 96.03 100 GLN A C 1
ATOM 756 O O . GLN A 1 100 ? -13.653 -21.233 -12.852 1 96.03 100 GLN A O 1
ATOM 761 N N . ASP A 1 101 ? -13.383 -22.761 -14.38 1 96.3 101 ASP A N 1
ATOM 762 C CA . ASP A 1 101 ? -13.358 -23.846 -13.404 1 96.3 101 ASP A CA 1
ATOM 763 C C . ASP A 1 101 ? -12.003 -23.924 -12.705 1 96.3 101 ASP A C 1
ATOM 765 O O . ASP A 1 101 ? -11.32 -24.948 -12.775 1 96.3 101 ASP A O 1
ATOM 769 N N . ILE A 1 102 ? -11.701 -22.909 -12.03 1 98.03 102 ILE A N 1
ATOM 770 C CA . ILE A 1 102 ? -10.452 -22.827 -11.281 1 98.03 102 ILE A CA 1
ATOM 771 C C . ILE A 1 102 ? -10.498 -23.787 -10.094 1 98.03 102 ILE A C 1
ATOM 773 O O . ILE A 1 102 ? -11.477 -23.81 -9.344 1 98.03 102 ILE A O 1
ATOM 777 N N . ARG A 1 103 ? -9.486 -24.513 -9.924 1 97.38 103 ARG A N 1
ATOM 778 C CA . ARG A 1 103 ? -9.386 -25.489 -8.844 1 97.38 103 ARG A CA 1
ATOM 779 C C . ARG A 1 103 ? -8.133 -25.254 -8.008 1 97.38 103 ARG A C 1
ATOM 781 O O . ARG A 1 103 ? -7.246 -24.496 -8.408 1 97.38 103 ARG A O 1
ATOM 788 N N . LEU A 1 104 ? -8.17 -25.863 -6.819 1 97.58 104 LEU A N 1
ATOM 789 C CA . LEU A 1 104 ? -6.978 -25.756 -5.986 1 97.58 104 LEU A CA 1
ATOM 790 C C . LEU A 1 104 ? -5.769 -26.367 -6.686 1 97.58 104 LEU A C 1
ATOM 792 O O . LEU A 1 104 ? -5.876 -27.428 -7.306 1 97.58 104 LEU A O 1
ATOM 796 N N . GLY A 1 105 ? -4.652 -25.618 -6.654 1 97.62 105 GLY A N 1
ATOM 797 C CA . GLY A 1 105 ? -3.439 -26.06 -7.323 1 97.62 105 GLY A CA 1
ATOM 798 C C . GLY A 1 105 ? -3.263 -25.454 -8.702 1 97.62 105 GLY A C 1
ATOM 799 O O . GLY A 1 105 ? -2.155 -25.435 -9.241 1 97.62 105 GLY A O 1
ATOM 800 N N . ASP A 1 106 ? -4.336 -24.988 -9.314 1 98.29 106 ASP A N 1
ATOM 801 C CA . ASP A 1 106 ? -4.212 -24.308 -10.6 1 98.29 106 ASP A CA 1
ATOM 802 C C . ASP A 1 106 ? -3.408 -23.017 -10.463 1 98.29 106 ASP A C 1
ATOM 804 O O . ASP A 1 106 ? -3.106 -22.583 -9.349 1 98.29 106 ASP A O 1
ATOM 808 N N . VAL A 1 107 ? -3.026 -22.467 -11.61 1 98.74 107 VAL A N 1
ATOM 809 C CA . VAL A 1 107 ? -2.202 -21.263 -11.625 1 98.74 107 VAL A CA 1
ATOM 810 C C . VAL A 1 107 ? -2.927 -20.15 -12.381 1 98.74 107 VAL A C 1
ATOM 812 O O . VAL A 1 107 ? -3.57 -20.402 -13.402 1 98.74 107 VAL A O 1
ATOM 815 N N . VAL A 1 108 ? -2.89 -18.972 -11.843 1 98.84 108 VAL A N 1
ATOM 816 C CA . VAL A 1 108 ? -3.408 -17.784 -12.514 1 98.84 108 VAL A CA 1
ATOM 817 C C . VAL A 1 108 ? -2.258 -16.842 -12.86 1 98.84 108 VAL A C 1
ATOM 819 O O . VAL A 1 108 ? -1.394 -16.572 -12.021 1 98.84 108 VAL A O 1
ATOM 822 N N . VAL A 1 109 ? -2.227 -16.362 -14.082 1 98.77 109 VAL A N 1
ATOM 823 C CA . VAL A 1 109 ? -1.203 -15.451 -14.581 1 98.77 109 VAL A CA 1
ATOM 824 C C . VAL A 1 109 ? -1.844 -14.128 -14.992 1 98.77 109 VAL A C 1
ATOM 826 O O . VAL A 1 109 ? -2.867 -14.114 -15.682 1 98.77 109 VAL A O 1
ATOM 829 N N . SER A 1 110 ? -1.248 -13.05 -14.556 1 98.66 110 SER A N 1
ATOM 830 C CA . SER A 1 110 ? -1.812 -11.735 -14.844 1 98.66 110 SER A CA 1
ATOM 831 C C . SER A 1 110 ? -1.665 -11.381 -16.319 1 98.66 110 SER A C 1
ATOM 833 O O . SER A 1 110 ? -0.548 -11.286 -16.832 1 98.66 110 SER A O 1
ATOM 835 N N . VAL A 1 111 ? -2.727 -11.133 -16.966 1 98.01 111 VAL A N 1
ATOM 836 C CA . VAL A 1 111 ? -2.766 -10.708 -18.362 1 98.01 111 VAL A CA 1
ATOM 837 C C . VAL A 1 111 ? -3.829 -9.627 -18.544 1 98.01 111 VAL A C 1
ATOM 839 O O . VAL A 1 111 ? -4.884 -9.673 -17.908 1 98.01 111 VAL A O 1
ATOM 842 N N . PRO A 1 112 ? -3.546 -8.667 -19.43 1 96.75 112 PRO A N 1
ATOM 843 C CA . PRO A 1 112 ? -4.514 -7.586 -19.631 1 96.75 112 PRO A CA 1
ATOM 844 C C . PRO A 1 112 ? -5.892 -8.097 -20.045 1 96.75 112 PRO A C 1
ATOM 846 O O . PRO A 1 112 ? -5.993 -9.073 -20.793 1 96.75 112 PRO A O 1
ATOM 849 N N . TYR A 1 113 ? -6.853 -7.424 -19.569 1 93.99 113 TYR A N 1
ATOM 850 C CA . TYR A 1 113 ? -8.257 -7.678 -19.873 1 93.99 113 TYR A CA 1
ATOM 851 C C . TYR A 1 113 ? -9.048 -6.376 -19.925 1 93.99 11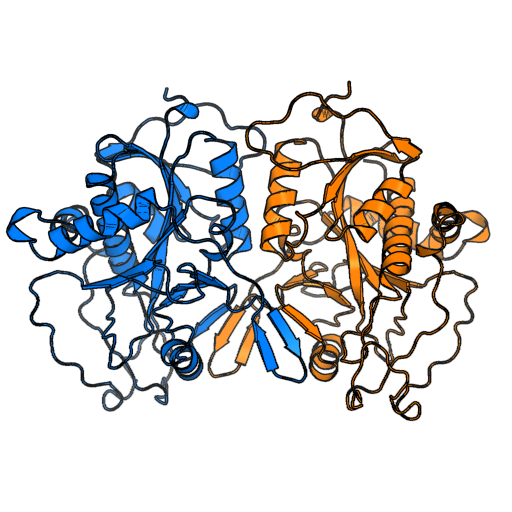3 TYR A C 1
ATOM 853 O O . TYR A 1 113 ? -9.21 -5.7 -18.906 1 93.99 113 TYR A O 1
ATOM 861 N N . LYS A 1 114 ? -9.568 -5.993 -21.07 1 93.7 114 LYS A N 1
ATOM 862 C CA . LYS A 1 114 ? -10.311 -4.754 -21.28 1 93.7 114 LYS A CA 1
ATOM 863 C C . LYS A 1 114 ? -9.543 -3.553 -20.734 1 93.7 114 LYS A C 1
ATOM 865 O O . LYS A 1 114 ? -8.417 -3.285 -21.159 1 93.7 114 LYS A O 1
ATOM 870 N N . ASN A 1 115 ? -10.108 -2.913 -19.669 1 93.03 115 ASN A N 1
ATOM 871 C CA . ASN A 1 115 ? -9.487 -1.696 -19.159 1 93.03 115 ASN A CA 1
ATOM 872 C C . ASN A 1 115 ? -8.551 -1.991 -17.991 1 93.03 115 ASN A C 1
ATOM 874 O O . ASN A 1 115 ? -8.19 -1.086 -17.236 1 93.03 115 ASN A O 1
ATOM 878 N N . ILE A 1 116 ? -8.178 -3.233 -17.882 1 95.55 116 ILE A N 1
ATOM 879 C CA . ILE A 1 116 ? -7.318 -3.649 -16.779 1 95.55 116 ILE A CA 1
ATOM 880 C C . ILE A 1 116 ? -6.013 -4.221 -17.329 1 95.55 116 ILE A C 1
ATOM 882 O O . ILE A 1 116 ? -6.027 -5.041 -18.25 1 95.55 116 ILE A O 1
ATOM 886 N N . GLY A 1 117 ? -4.907 -3.891 -16.765 1 96.5 117 GLY A N 1
ATOM 887 C CA . GLY A 1 117 ? -3.597 -4.322 -17.226 1 96.5 117 GLY A CA 1
ATOM 888 C C . GLY A 1 117 ? -3.24 -5.727 -16.78 1 96.5 117 GLY A C 1
ATOM 889 O O . GLY A 1 117 ? -2.197 -6.26 -17.166 1 96.5 117 GLY A O 1
ATOM 890 N N . GLY A 1 118 ? -4.115 -6.341 -16.055 1 97.61 118 GLY A N 1
ATOM 891 C CA . GLY A 1 118 ? -3.878 -7.686 -15.553 1 97.61 118 GLY A CA 1
ATOM 892 C C . GLY A 1 118 ? -4.054 -7.802 -14.051 1 97.61 118 GLY A C 1
ATOM 893 O O . GLY A 1 118 ? -4.333 -8.886 -13.535 1 97.61 118 GLY A O 1
ATOM 894 N N . VAL A 1 119 ? -3.77 -6.694 -13.412 1 98.43 119 VAL A N 1
ATOM 895 C CA . VAL A 1 119 ? -3.977 -6.608 -11.97 1 98.43 119 VAL A CA 1
ATOM 896 C C . VAL A 1 119 ? -4.847 -5.396 -11.645 1 98.43 119 VAL A C 1
ATOM 898 O O . VAL A 1 119 ? -4.655 -4.316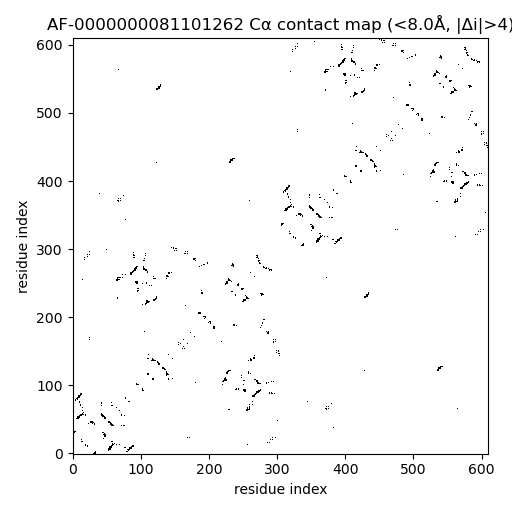 -12.209 1 98.43 119 VAL A O 1
ATOM 901 N N . VAL A 1 120 ? -5.793 -5.587 -10.796 1 97.83 120 VAL A N 1
ATOM 902 C CA . VAL A 1 120 ? -6.609 -4.48 -10.309 1 97.83 120 VAL A CA 1
ATOM 903 C C . VAL A 1 120 ? -6.433 -4.332 -8.799 1 97.83 120 VAL A C 1
ATOM 905 O O . VAL A 1 120 ? -6.445 -5.324 -8.067 1 97.83 120 VAL A O 1
ATOM 908 N N . GLN A 1 121 ? -6.124 -3.186 -8.371 1 97.3 121 GLN A N 1
ATOM 909 C CA . GLN A 1 121 ? -6.155 -2.898 -6.941 1 97.3 121 GLN A CA 1
ATOM 910 C C . GLN A 1 121 ? -7.561 -2.512 -6.489 1 97.3 121 GLN A C 1
ATOM 912 O O . GLN A 1 121 ? -7.996 -1.378 -6.698 1 97.3 121 GLN A O 1
ATOM 917 N N . PHE A 1 122 ? -8.222 -3.326 -5.803 1 94.34 122 PHE A N 1
ATOM 918 C CA . PHE A 1 122 ? -9.657 -3.12 -5.649 1 94.34 122 PHE A CA 1
ATOM 919 C C . PHE A 1 122 ? -9.959 -2.342 -4.374 1 94.34 122 PHE A C 1
ATOM 921 O O . PHE A 1 122 ? -11.117 -2.028 -4.091 1 94.34 122 PHE A O 1
ATOM 928 N N . ASP A 1 123 ? -8.931 -1.943 -3.593 1 94.44 123 ASP A N 1
ATOM 929 C CA . ASP A 1 123 ? -9.151 -1.071 -2.444 1 94.44 123 ASP A CA 1
ATOM 930 C C . ASP A 1 123 ? -8.705 0.358 -2.746 1 94.44 123 ASP A C 1
ATOM 932 O O . ASP A 1 123 ? -8.613 1.19 -1.84 1 94.44 123 ASP A O 1
ATOM 936 N N . MET A 1 124 ? -8.385 0.656 -3.945 1 95.07 124 MET A N 1
ATOM 937 C CA . MET A 1 124 ? -8.017 2.005 -4.365 1 95.07 124 MET A CA 1
ATOM 938 C C . MET A 1 124 ? -9.221 2.743 -4.941 1 95.07 124 MET A C 1
ATOM 940 O O . MET A 1 124 ? -9.716 2.39 -6.013 1 95.07 124 MET A O 1
ATOM 944 N N . GLY A 1 125 ? -9.657 3.763 -4.23 1 95.21 125 GLY A N 1
ATOM 945 C CA . GLY A 1 125 ? -10.81 4.488 -4.739 1 95.21 125 GLY A CA 1
ATOM 946 C C . GLY A 1 125 ? -11.401 5.454 -3.73 1 95.21 125 GLY A C 1
ATOM 947 O O . GLY A 1 125 ? -10.68 6.009 -2.898 1 95.21 125 GLY A O 1
ATOM 948 N N . LYS A 1 126 ? -12.622 5.795 -3.883 1 94.75 126 LYS A N 1
ATOM 949 C CA . LYS A 1 126 ? -13.348 6.753 -3.056 1 94.75 126 LYS A CA 1
ATOM 950 C C . LYS A 1 126 ? -14.538 6.093 -2.365 1 94.75 126 LYS A C 1
ATOM 952 O O . LYS A 1 126 ? -15.235 5.273 -2.966 1 94.75 126 LYS A O 1
ATOM 957 N N . GLN A 1 127 ? -14.668 6.296 -1.145 1 94.24 127 GLN A N 1
ATOM 958 C CA . GLN A 1 127 ? -15.881 5.921 -0.427 1 94.24 127 GLN A CA 1
ATOM 959 C C . GLN A 1 127 ? -16.912 7.045 -0.464 1 94.24 127 GLN A C 1
ATOM 961 O O . GLN A 1 127 ? -16.72 8.092 0.157 1 94.24 127 GLN A O 1
ATOM 966 N N . ILE A 1 128 ? -17.97 6.914 -1.171 1 92.18 128 ILE A N 1
ATOM 967 C CA . ILE A 1 128 ? -18.966 7.961 -1.376 1 92.18 128 ILE A CA 1
ATOM 968 C C . ILE A 1 128 ? -20.351 7.434 -1.008 1 92.18 128 ILE A C 1
ATOM 970 O O . ILE A 1 128 ? -20.884 6.547 -1.68 1 92.18 128 ILE A O 1
ATOM 974 N N . ASP A 1 129 ? -20.937 7.942 0.023 1 86.34 129 ASP A N 1
ATOM 975 C CA . ASP A 1 129 ? -22.316 7.642 0.396 1 86.34 129 ASP A CA 1
ATOM 976 C C . ASP A 1 129 ? -22.546 6.135 0.481 1 86.34 129 ASP A C 1
ATOM 978 O O . ASP A 1 129 ? -23.444 5.601 -0.173 1 86.34 129 ASP A O 1
ATOM 982 N N . GLY A 1 130 ? -21.698 5.484 1.082 1 86.67 130 GLY A N 1
ATOM 983 C CA . GLY A 1 130 ? -21.854 4.064 1.358 1 86.67 130 GLY A CA 1
ATOM 984 C C . GLY A 1 130 ? -21.365 3.18 0.227 1 86.67 130 GLY A C 1
ATOM 985 O O . GLY A 1 130 ? -21.463 1.953 0.304 1 86.67 130 GLY A O 1
ATOM 986 N N . ARG A 1 131 ? -20.883 3.738 -0.804 1 90.4 131 ARG A N 1
ATOM 987 C CA . ARG A 1 131 ? -20.424 2.96 -1.95 1 90.4 131 ARG A CA 1
ATOM 988 C C . ARG A 1 131 ? -18.953 3.232 -2.244 1 90.4 131 ARG A C 1
ATOM 990 O O . ARG A 1 131 ? -18.494 4.371 -2.137 1 90.4 131 ARG A O 1
ATOM 997 N N . PHE A 1 132 ? -18.382 2.147 -2.606 1 92.33 132 PHE A N 1
ATOM 998 C CA . PHE A 1 132 ? -16.983 2.276 -2.995 1 92.33 132 PHE A CA 1
ATOM 999 C C . PHE A 1 132 ? -16.848 2.364 -4.511 1 92.33 132 PHE A C 1
ATOM 1001 O O . PHE A 1 132 ? -17.414 1.545 -5.238 1 92.33 132 PHE A O 1
ATOM 1008 N N . GLN A 1 133 ? -16.118 3.4 -4.908 1 93.63 133 GLN A N 1
ATOM 1009 C CA . GLN A 1 133 ? -15.82 3.593 -6.323 1 93.63 133 GLN A CA 1
ATOM 1010 C C . GLN A 1 133 ? -14.323 3.465 -6.592 1 93.63 133 GLN A C 1
ATOM 1012 O O . GLN A 1 133 ? 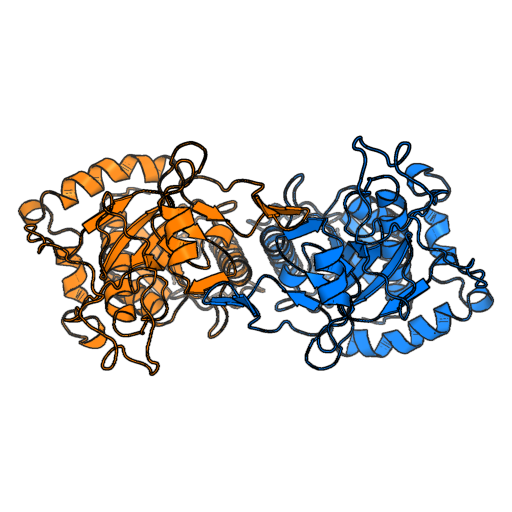-13.534 4.301 -6.147 1 93.63 133 GLN A O 1
ATOM 1017 N N . ARG A 1 134 ? -14.05 2.443 -7.381 1 92.49 134 ARG A N 1
ATOM 1018 C CA . ARG A 1 134 ? -12.644 2.245 -7.717 1 92.49 134 ARG A CA 1
ATOM 1019 C C . ARG A 1 134 ? -12.133 3.365 -8.618 1 92.49 134 ARG A C 1
ATOM 1021 O O . ARG A 1 134 ? -12.835 3.802 -9.531 1 92.49 134 ARG A O 1
ATOM 1028 N N . THR A 1 135 ? -10.928 3.74 -8.249 1 89.51 135 THR A N 1
ATOM 1029 C CA . THR A 1 135 ? -10.234 4.708 -9.092 1 89.51 135 THR A CA 1
ATOM 1030 C C . THR A 1 135 ? -8.802 4.258 -9.364 1 89.51 135 THR A C 1
ATOM 1032 O O . THR A 1 135 ? -8.287 3.363 -8.69 1 89.51 135 THR A O 1
ATOM 1035 N N . GLY A 1 136 ? -8.281 4.664 -10.494 1 85.4 136 GLY A N 1
ATOM 1036 C CA . GLY A 1 136 ? -6.885 4.405 -10.809 1 85.4 136 GLY A CA 1
ATOM 1037 C C . GLY A 1 136 ? -6.684 3.15 -11.639 1 85.4 136 GLY A C 1
ATOM 1038 O O . GLY A 1 136 ? -7.642 2.429 -11.925 1 85.4 136 GLY A O 1
ATOM 1039 N N . HIS A 1 137 ? -5.54 2.954 -12.044 1 90.59 137 HIS A N 1
ATOM 1040 C CA . HIS A 1 137 ? -5.152 1.804 -12.852 1 90.59 137 HIS A CA 1
ATOM 1041 C C . HIS A 1 137 ? -3.704 1.405 -12.583 1 90.59 137 HIS A C 1
ATOM 1043 O O . HIS A 1 137 ? -2.924 2.202 -12.057 1 90.59 137 HIS A O 1
ATOM 1049 N N . LEU A 1 138 ? -3.438 0.204 -12.809 1 95.15 138 LEU A N 1
ATOM 1050 C CA . LEU A 1 138 ? -2.086 -0.334 -12.703 1 95.15 138 LEU A CA 1
ATOM 1051 C C . LEU A 1 138 ? -1.531 -0.683 -14.08 1 95.15 138 LEU A C 1
ATOM 1053 O O . LEU A 1 138 ? -2.292 -0.878 -15.03 1 95.15 138 LEU A O 1
ATOM 1057 N N . ASN A 1 139 ? -0.248 -0.751 -14.11 1 94.55 139 ASN A N 1
ATOM 1058 C CA . ASN A 1 139 ? 0.411 -1.056 -15.376 1 94.55 139 ASN A CA 1
ATOM 1059 C C . ASN A 1 139 ? 0.172 -2.502 -15.799 1 94.55 139 ASN A C 1
ATOM 1061 O O . ASN A 1 139 ? -0.318 -3.311 -15.009 1 94.55 139 ASN A O 1
ATOM 1065 N N . SER A 1 140 ? 0.49 -2.786 -17.048 1 95.4 140 SER A N 1
ATOM 1066 C CA . SER A 1 140 ? 0.469 -4.134 -17.605 1 95.4 140 SER A CA 1
ATOM 1067 C C . SER A 1 140 ? 1.866 -4.744 -17.629 1 95.4 140 SER A C 1
ATOM 1069 O O . SER A 1 140 ? 2.865 -4.024 -17.572 1 95.4 140 SER A O 1
ATOM 1071 N N . PRO A 1 141 ? 1.905 -6.121 -17.627 1 95.07 141 PRO A N 1
ATOM 1072 C CA . PRO A 1 141 ? 3.216 -6.713 -17.903 1 95.07 141 PRO A CA 1
ATOM 1073 C C . PRO A 1 141 ? 3.844 -6.18 -19.189 1 95.07 141 PRO A C 1
ATOM 1075 O O . PRO A 1 141 ? 3.129 -5.748 -20.097 1 95.07 141 PRO A O 1
ATOM 1078 N N . PRO A 1 142 ? 5.17 -6.209 -19.226 1 94.11 142 PRO A N 1
ATOM 1079 C CA . PRO A 1 142 ? 5.835 -5.723 -20.437 1 94.11 142 PRO A CA 1
ATOM 1080 C C . PRO A 1 142 ? 5.508 -6.565 -21.668 1 94.11 142 PRO A C 1
ATOM 1082 O O . PRO A 1 142 ? 5.227 -7.76 -21.546 1 94.11 142 PRO A O 1
ATOM 1085 N N . ALA A 1 143 ? 5.591 -5.946 -22.812 1 92.52 143 ALA A N 1
ATOM 1086 C CA . ALA A 1 143 ? 5.278 -6.6 -24.08 1 92.52 143 ALA A CA 1
ATOM 1087 C C . ALA A 1 143 ? 6.154 -7.831 -24.294 1 92.52 143 ALA A C 1
ATOM 1089 O O . ALA A 1 143 ? 5.697 -8.839 -24.839 1 92.52 143 ALA A O 1
ATOM 1090 N N . GLN A 1 144 ? 7.37 -7.73 -23.898 1 90.96 144 GLN A N 1
ATOM 1091 C CA . GLN A 1 144 ? 8.3 -8.841 -24.068 1 90.96 144 GLN A CA 1
ATOM 1092 C C . GLN A 1 144 ? 7.794 -10.095 -23.359 1 90.96 144 GLN A C 1
ATOM 1094 O O . GLN A 1 144 ? 8.004 -11.212 -23.837 1 90.96 144 GLN A O 1
ATOM 1099 N N . ILE A 1 145 ? 7.17 -9.858 -22.233 1 91.97 145 ILE A N 1
ATOM 1100 C CA . ILE A 1 145 ? 6.632 -10.968 -21.454 1 91.97 145 ILE A CA 1
ATOM 1101 C C . ILE A 1 145 ? 5.32 -11.444 -22.072 1 91.97 145 ILE A C 1
ATOM 1103 O O . ILE A 1 145 ? 5.106 -12.647 -22.242 1 91.97 145 ILE A O 1
ATOM 1107 N N . LEU A 1 146 ? 4.497 -10.494 -22.435 1 94.14 146 LEU A N 1
ATOM 1108 C CA . LEU A 1 146 ? 3.206 -10.837 -23.022 1 94.14 146 LEU A CA 1
ATOM 1109 C C . LEU A 1 146 ? 3.388 -11.578 -24.342 1 94.14 146 LEU A C 1
ATOM 1111 O O . LEU A 1 146 ? 2.594 -12.46 -24.679 1 94.14 146 LEU A O 1
ATOM 1115 N N . ASN A 1 147 ? 4.463 -11.3 -25.031 1 93.91 147 ASN A N 1
ATOM 1116 C CA . ASN A 1 147 ? 4.721 -11.896 -26.337 1 93.91 147 ASN A CA 1
ATOM 1117 C C . ASN A 1 147 ? 5.155 -13.353 -26.213 1 93.91 147 ASN A C 1
ATOM 1119 O O . ASN A 1 147 ? 5.078 -14.114 -27.179 1 93.91 147 ASN A O 1
ATOM 1123 N N . ILE A 1 148 ? 5.554 -13.756 -25.108 1 93.83 148 ILE A N 1
ATOM 1124 C CA . ILE A 1 148 ? 6.057 -15.118 -24.974 1 93.83 148 ILE A CA 1
ATOM 1125 C C . ILE A 1 148 ? 4.944 -16.032 -24.468 1 93.83 148 ILE A C 1
ATOM 1127 O O . ILE A 1 148 ? 5.047 -17.258 -24.562 1 93.83 148 ILE A O 1
ATOM 1131 N N . LEU A 1 149 ? 3.907 -15.45 -23.902 1 94.68 149 LEU A N 1
ATOM 1132 C CA . LEU A 1 149 ? 2.846 -16.222 -23.265 1 94.68 149 LEU A CA 1
ATOM 1133 C C . LEU A 1 149 ? 2.199 -17.18 -24.26 1 94.68 149 LEU A C 1
ATOM 1135 O O . LEU A 1 149 ? 1.875 -18.318 -23.913 1 94.68 149 LEU A O 1
ATOM 1139 N N . PRO A 1 150 ? 2.008 -16.791 -25.579 1 94.24 150 PRO A N 1
ATOM 1140 C CA . PRO A 1 150 ? 1.466 -17.761 -26.533 1 94.24 150 PRO A CA 1
ATOM 1141 C C . PRO A 1 150 ? 2.32 -19.022 -26.642 1 94.24 150 PRO A C 1
ATOM 1143 O O . PRO A 1 150 ? 1.785 -20.124 -26.791 1 94.24 150 PRO A O 1
ATOM 1146 N N . GLU A 1 151 ? 3.62 -18.851 -26.595 1 93.36 151 GLU A N 1
ATOM 1147 C CA . GLU A 1 151 ? 4.509 -20.006 -26.66 1 93.36 151 GLU A CA 1
ATOM 1148 C C . GLU A 1 151 ? 4.391 -20.866 -25.404 1 93.36 151 GLU A C 1
ATOM 1150 O O . GLU A 1 151 ? 4.387 -22.096 -25.486 1 93.36 151 GLU A O 1
ATOM 1155 N N . ILE A 1 152 ? 4.289 -20.269 -24.274 1 93.52 152 ILE A N 1
ATOM 1156 C CA . ILE A 1 152 ? 4.131 -21.009 -23.027 1 93.52 152 ILE A CA 1
ATOM 1157 C C . ILE A 1 152 ? 2.813 -21.781 -23.048 1 93.52 152 ILE A C 1
ATOM 1159 O O . ILE A 1 152 ? 2.759 -22.939 -22.627 1 93.52 152 ILE A O 1
ATOM 1163 N N . LYS A 1 153 ? 1.792 -21.156 -23.549 1 92.66 153 LYS A N 1
ATOM 1164 C CA . LYS A 1 153 ? 0.482 -21.791 -23.665 1 92.66 153 LYS A CA 1
ATOM 1165 C C . LYS A 1 153 ? 0.541 -23.008 -24.583 1 92.66 153 LYS A C 1
ATOM 1167 O O . LYS A 1 153 ? -0.027 -24.057 -24.269 1 92.66 153 LYS A O 1
ATOM 1172 N N . ARG A 1 154 ? 1.232 -22.834 -25.653 1 90.97 154 ARG A N 1
ATOM 1173 C CA . ARG A 1 154 ? 1.391 -23.939 -26.592 1 90.97 154 ARG A CA 1
ATOM 1174 C C . ARG A 1 154 ? 2.12 -25.11 -25.941 1 90.97 154 ARG A C 1
ATOM 1176 O O . ARG A 1 154 ? 1.672 -26.255 -26.033 1 90.97 154 ARG A O 1
ATOM 1183 N N . ARG A 1 155 ? 3.132 -24.83 -25.268 1 88.85 155 ARG A N 1
ATOM 1184 C CA . ARG A 1 155 ? 3.928 -25.875 -24.632 1 88.85 155 ARG A CA 1
ATOM 1185 C C . ARG A 1 155 ? 3.122 -26.602 -23.561 1 88.85 155 ARG A C 1
ATOM 1187 O O . ARG A 1 155 ? 3.277 -27.811 -23.374 1 88.85 155 ARG A O 1
ATOM 1194 N N . HIS A 1 156 ? 2.357 -25.803 -22.912 1 87.83 156 HIS A N 1
ATOM 1195 C CA . HIS A 1 156 ? 1.536 -26.386 -21.857 1 87.83 156 HIS A CA 1
ATOM 1196 C C . HIS A 1 156 ? 0.545 -27.396 -22.426 1 87.83 156 HIS A C 1
ATOM 1198 O O . HIS A 1 156 ? 0.181 -28.362 -21.751 1 87.83 156 HIS A O 1
ATOM 1204 N N . GLN A 1 157 ? 0.129 -27.216 -23.664 1 85.89 157 GLN A N 1
ATOM 1205 C CA . GLN A 1 157 ? -0.845 -28.097 -24.3 1 85.89 157 GLN A CA 1
ATOM 1206 C C . GLN A 1 157 ? -0.181 -29.372 -24.814 1 85.89 157 GLN A C 1
ATOM 1208 O O . GLN A 1 157 ? -0.864 -30.343 -25.147 1 85.89 157 GLN A O 1
ATOM 1213 N N . PHE A 1 158 ? 1.193 -29.389 -24.814 1 85.89 158 PHE A N 1
ATOM 1214 C CA . PHE A 1 158 ? 1.916 -30.55 -25.318 1 85.89 158 PHE A CA 1
ATOM 1215 C C . PHE A 1 158 ? 2.935 -31.039 -24.296 1 85.89 158 PHE A C 1
ATOM 1217 O O . PHE A 1 158 ? 4.138 -31.048 -24.567 1 85.89 158 PHE A O 1
ATOM 1224 N N . PRO A 1 159 ? 2.43 -31.529 -23.247 1 81.84 159 PRO A N 1
ATOM 1225 C CA . PRO A 1 159 ? 3.326 -31.909 -22.153 1 81.84 159 PRO A CA 1
ATOM 1226 C C . PRO A 1 159 ? 4.286 -33.032 -22.539 1 81.84 159 PRO A C 1
ATOM 1228 O O . PRO A 1 159 ? 5.398 -33.108 -22.009 1 81.84 159 PRO A O 1
ATOM 1231 N N . ASP A 1 160 ? 3.909 -33.973 -23.364 1 85.12 160 ASP A N 1
ATOM 1232 C CA . ASP A 1 160 ? 4.763 -35.082 -23.776 1 85.12 160 ASP A CA 1
ATOM 1233 C C . ASP A 1 160 ? 6.008 -34.577 -24.501 1 85.12 160 ASP A C 1
ATOM 1235 O O . ASP A 1 160 ? 7.073 -35.191 -24.418 1 85.12 160 ASP A O 1
ATOM 1239 N N . GLN A 1 161 ? 5.776 -33.505 -25.135 1 86.24 161 GLN A N 1
ATOM 1240 C CA . GLN A 1 161 ? 6.872 -32.955 -25.926 1 86.24 161 GLN A CA 1
ATOM 1241 C C . GLN A 1 161 ? 7.747 -32.03 -25.086 1 86.24 161 GLN A C 1
ATOM 1243 O O . GLN A 1 161 ? 8.972 -32.026 -25.228 1 86.24 161 GLN A O 1
ATOM 1248 N N . TYR A 1 162 ? 7.174 -31.297 -24.167 1 87.53 162 TYR A N 1
ATOM 1249 C CA . TYR A 1 162 ? 7.939 -30.222 -23.543 1 87.53 162 TYR A CA 1
ATOM 1250 C C . TYR A 1 162 ? 8.044 -30.43 -22.037 1 87.53 162 TYR A C 1
ATOM 1252 O O . TYR A 1 162 ? 8.885 -29.816 -21.377 1 87.53 162 TYR A O 1
ATOM 1260 N N . GLY A 1 163 ? 7.287 -31.375 -21.455 1 87.52 163 GLY A N 1
ATOM 1261 C CA . GLY A 1 163 ? 7.254 -31.593 -20.017 1 87.52 163 GLY A CA 1
ATOM 1262 C C . GLY A 1 163 ? 6.536 -30.49 -19.263 1 87.52 163 GLY A C 1
ATOM 1263 O O . GLY A 1 163 ? 5.465 -30.714 -18.695 1 87.52 163 GLY A O 1
ATOM 1264 N N . GLY A 1 164 ? 7.164 -29.148 -19.423 1 88.39 164 GLY A N 1
ATOM 1265 C CA . GLY A 1 164 ? 6.482 -27.979 -18.891 1 88.39 164 GLY A CA 1
ATOM 1266 C C . GLY A 1 164 ? 6.376 -27.988 -17.378 1 88.39 164 GLY A C 1
ATOM 1267 O O . GLY A 1 164 ? 7.306 -28.411 -16.688 1 88.39 164 GLY A O 1
ATOM 1268 N N . VAL A 1 165 ? 5.297 -27.523 -16.81 1 91.73 165 VAL A N 1
ATOM 1269 C CA . VAL A 1 165 ? 5.028 -27.377 -15.383 1 91.73 165 VAL A CA 1
ATOM 1270 C C . VAL A 1 165 ? 5.095 -28.742 -14.701 1 91.73 165 VAL A C 1
ATOM 1272 O O . VAL A 1 165 ? 5.658 -28.872 -13.612 1 91.73 165 VAL A O 1
ATOM 1275 N N . ASP A 1 166 ? 4.642 -29.811 -15.372 1 93.56 166 ASP A N 1
ATOM 1276 C CA . ASP A 1 166 ? 4.62 -31.158 -14.81 1 93.56 166 ASP A CA 1
ATOM 1277 C C . ASP A 1 166 ? 6.033 -31.649 -14.505 1 93.56 166 ASP A C 1
ATOM 1279 O O . ASP A 1 166 ? 6.277 -32.239 -13.45 1 93.56 166 ASP A O 1
ATOM 1283 N N . GLU A 1 167 ? 6.888 -31.425 -15.443 1 94.62 167 GLU A N 1
ATOM 1284 C CA . GLU A 1 167 ? 8.275 -31.839 -15.258 1 94.62 167 GLU A CA 1
ATOM 1285 C C . GLU A 1 167 ? 8.937 -31.06 -14.125 1 94.62 167 GLU A C 1
ATOM 1287 O O . GLU A 1 167 ? 9.649 -31.638 -13.3 1 94.62 167 GLU A O 1
ATOM 1292 N N . HIS A 1 168 ? 8.681 -29.78 -14.063 1 96.15 168 HIS A N 1
ATOM 1293 C CA . HIS A 1 168 ? 9.312 -28.943 -13.049 1 96.15 168 HIS A CA 1
ATOM 1294 C C . HIS A 1 168 ? 8.8 -29.287 -11.654 1 96.15 168 HIS A C 1
ATOM 1296 O O . HIS A 1 168 ? 9.526 -29.141 -10.668 1 96.15 168 HIS A O 1
ATOM 1302 N N . LEU A 1 169 ? 7.59 -29.773 -11.536 1 96.77 169 LEU A N 1
ATOM 1303 C CA . LEU A 1 169 ? 7.003 -30.136 -10.251 1 96.77 169 LEU A CA 1
ATOM 1304 C C . LEU A 1 169 ? 7.748 -31.312 -9.626 1 96.77 169 LEU A C 1
ATOM 1306 O O . LEU A 1 169 ? 7.697 -31.508 -8.41 1 96.77 169 LEU A O 1
ATOM 1310 N N . LYS A 1 170 ? 8.398 -32.06 -10.44 1 96.64 170 LYS A N 1
ATOM 1311 C CA . LYS A 1 170 ? 9.123 -33.229 -9.952 1 96.64 170 LYS A CA 1
ATOM 1312 C C . LYS A 1 170 ? 10.256 -32.82 -9.014 1 96.64 170 LYS A C 1
ATOM 1314 O O . LYS A 1 170 ? 10.767 -33.645 -8.253 1 96.64 170 LYS A O 1
ATOM 1319 N N . ARG A 1 171 ? 10.624 -31.601 -9.088 1 96.41 171 ARG A N 1
ATOM 1320 C CA . ARG A 1 171 ? 11.676 -31.092 -8.215 1 96.41 171 ARG A CA 1
ATOM 1321 C C . ARG A 1 171 ? 11.257 -31.167 -6.75 1 96.41 171 ARG A C 1
ATOM 1323 O O . ARG A 1 171 ? 12.101 -31.112 -5.854 1 96.41 171 ARG A O 1
ATOM 1330 N N . PHE A 1 172 ? 9.966 -31.277 -6.544 1 97.57 172 PHE A N 1
ATOM 1331 C CA . PHE A 1 172 ? 9.449 -31.292 -5.181 1 97.57 172 PHE A CA 1
ATOM 1332 C C . PHE A 1 172 ? 9.124 -32.714 -4.741 1 97.57 172 PHE A C 1
ATOM 1334 O O . PHE A 1 172 ? 8.538 -32.921 -3.676 1 97.57 172 PHE A O 1
ATOM 1341 N N . ASN A 1 173 ? 9.472 -33.723 -5.505 1 96.2 173 ASN A N 1
ATOM 1342 C CA . ASN A 1 173 ? 9.093 -35.107 -5.243 1 96.2 173 ASN A CA 1
ATOM 1343 C C . ASN A 1 173 ? 9.602 -35.58 -3.884 1 96.2 173 ASN A C 1
ATOM 1345 O O . ASN A 1 173 ? 8.967 -36.412 -3.234 1 96.2 173 ASN A O 1
ATOM 1349 N N . ASN A 1 174 ? 10.701 -35.024 -3.441 1 95.99 174 ASN A N 1
ATOM 1350 C CA . ASN A 1 174 ? 11.327 -35.52 -2.22 1 95.99 174 ASN A CA 1
ATOM 1351 C C . ASN A 1 174 ? 10.834 -34.763 -0.99 1 95.99 174 ASN A C 1
ATOM 1353 O O . ASN A 1 174 ? 11.313 -34.996 0.121 1 95.99 174 ASN A O 1
ATOM 1357 N N . ASP A 1 175 ? 9.969 -33.87 -1.102 1 97.04 175 ASP A N 1
ATOM 1358 C CA . ASP A 1 175 ? 9.416 -33.1 0.008 1 97.04 175 ASP A CA 1
ATOM 1359 C C . ASP A 1 175 ? 7.897 -33.241 0.072 1 97.04 175 ASP A C 1
ATOM 1361 O O . ASP A 1 175 ? 7.173 -32.539 -0.638 1 97.04 175 ASP A O 1
ATOM 1365 N N . PRO A 1 176 ? 7.395 -34.026 0.906 1 96.37 176 PRO A N 1
ATOM 1366 C CA . PRO A 1 176 ? 5.963 -34.331 0.962 1 96.37 176 PRO A CA 1
ATOM 1367 C C . PRO A 1 176 ? 5.108 -33.098 1.242 1 96.37 176 PRO A C 1
ATOM 1369 O O . PRO A 1 176 ? 3.903 -33.103 0.973 1 96.37 176 PRO A O 1
ATOM 1372 N N . ARG A 1 177 ? 5.774 -32.191 1.84 1 96.38 177 ARG A N 1
ATOM 1373 C CA . ARG A 1 177 ? 5.014 -30.97 2.091 1 96.38 177 ARG A CA 1
ATOM 1374 C C . ARG A 1 177 ? 4.424 -30.417 0.798 1 96.38 177 ARG A C 1
ATOM 1376 O O . ARG A 1 177 ? 3.369 -29.779 0.814 1 96.38 177 ARG A O 1
ATOM 1383 N N . PHE A 1 178 ? 5.036 -30.564 -0.315 1 98.09 178 PHE A N 1
ATOM 1384 C CA . PHE A 1 178 ? 4.68 -29.945 -1.587 1 98.09 178 PHE A CA 1
ATOM 1385 C C . PHE A 1 178 ? 3.826 -30.888 -2.427 1 98.09 178 PHE A C 1
ATOM 1387 O O . PHE A 1 178 ? 3.525 -30.595 -3.586 1 98.09 178 PHE A O 1
ATOM 1394 N N . HIS A 1 179 ? 3.448 -32.019 -1.861 1 97.03 179 HIS A N 1
ATOM 1395 C CA . HIS A 1 179 ? 2.6 -32.947 -2.6 1 97.03 179 HIS A CA 1
ATOM 1396 C C . HIS A 1 179 ? 1.174 -32.417 -2.716 1 97.03 179 HIS A C 1
ATOM 1398 O O . HIS A 1 179 ? 0.702 -31.696 -1.833 1 97.03 179 HIS A O 1
ATOM 1404 N N . ARG A 1 180 ? 0.53 -32.832 -3.735 1 96.5 180 ARG A N 1
ATOM 1405 C CA . ARG A 1 180 ? -0.849 -32.426 -3.985 1 96.5 180 ARG A CA 1
ATOM 1406 C C . ARG A 1 180 ? -1.789 -33.005 -2.932 1 96.5 180 ARG A C 1
ATOM 1408 O O . ARG A 1 180 ? -1.844 -34.221 -2.742 1 96.5 180 ARG A O 1
ATOM 1415 N N . PRO A 1 181 ? -2.53 -32.116 -2.292 1 94.88 181 PRO A N 1
ATOM 1416 C CA . PRO A 1 181 ? -3.543 -32.652 -1.38 1 94.88 181 PRO A CA 1
ATOM 1417 C C . PRO A 1 181 ? -4.665 -33.385 -2.111 1 94.88 181 PRO A C 1
ATOM 1419 O O . PRO A 1 181 ? -4.932 -33.103 -3.282 1 94.88 181 PRO A O 1
ATOM 1422 N N . ASP A 1 182 ? -5.402 -34.203 -1.435 1 90.45 182 ASP A N 1
ATOM 1423 C CA . ASP A 1 182 ? -6.396 -35.084 -2.041 1 90.45 182 ASP A CA 1
ATOM 1424 C C . ASP A 1 182 ? -7.757 -34.399 -2.128 1 90.45 182 ASP A C 1
ATOM 1426 O O . ASP A 1 182 ? -8.557 -34.705 -3.014 1 90.45 182 ASP A O 1
ATOM 1430 N N . VAL A 1 183 ? -7.974 -33.483 -1.253 1 90.06 183 VAL A N 1
ATOM 1431 C CA . VAL A 1 183 ? -9.337 -32.985 -1.1 1 90.06 183 VAL A CA 1
ATOM 1432 C C . VAL A 1 183 ? -9.432 -31.562 -1.647 1 90.06 183 VAL A C 1
ATOM 1434 O O . VAL A 1 183 ? -8.779 -30.649 -1.136 1 90.06 183 VAL A O 1
ATOM 1437 N N . ASP A 1 184 ? -10.153 -31.413 -2.635 1 93.87 184 ASP A N 1
ATOM 1438 C CA . ASP A 1 184 ? -10.54 -30.122 -3.196 1 93.87 184 ASP A CA 1
ATOM 1439 C C . ASP A 1 184 ? -12.052 -29.922 -3.121 1 93.87 184 ASP A C 1
ATOM 1441 O O . ASP A 1 184 ? -12.799 -30.486 -3.923 1 93.87 184 ASP A O 1
ATOM 1445 N N . ARG A 1 185 ? -12.481 -29.057 -2.18 1 92.91 185 ARG A N 1
ATOM 1446 C CA . ARG A 1 185 ? -13.91 -28.851 -1.965 1 92.91 185 ARG A CA 1
ATOM 1447 C C . ARG A 1 185 ? -14.294 -27.393 -2.196 1 92.91 185 ARG A C 1
ATOM 1449 O O . ARG A 1 185 ? -13.746 -26.493 -1.557 1 92.91 185 ARG A O 1
ATOM 1456 N N . LEU A 1 186 ? -15.161 -27.197 -3.089 1 95.37 186 LEU A N 1
ATOM 1457 C CA . LEU A 1 186 ? -15.784 -25.896 -3.308 1 95.37 186 LEU A CA 1
ATOM 1458 C C . LEU A 1 186 ? -17.218 -25.886 -2.788 1 95.37 186 LEU A C 1
ATOM 1460 O O . LEU A 1 186 ? -18.06 -26.652 -3.262 1 95.37 186 LEU A O 1
ATOM 1464 N N . PHE A 1 187 ? -17.49 -25.046 -1.835 1 94.66 187 PHE A N 1
ATOM 1465 C CA . PHE A 1 187 ? -18.836 -24.933 -1.285 1 94.66 187 PHE A CA 1
ATOM 1466 C C . PHE A 1 187 ? -19.614 -23.824 -1.983 1 94.66 187 PHE A C 1
ATOM 1468 O O . PHE A 1 187 ? -19.023 -22.874 -2.501 1 94.66 187 PHE A O 1
ATOM 1475 N N . ARG A 1 188 ? -20.896 -23.955 -1.949 1 94.65 188 ARG A N 1
ATOM 1476 C CA . ARG A 1 188 ? -21.755 -22.874 -2.422 1 94.65 188 ARG A CA 1
ATOM 1477 C C . ARG A 1 188 ? -21.522 -21.599 -1.618 1 94.65 188 ARG A C 1
ATOM 1479 O O . ARG A 1 188 ? -21.173 -21.658 -0.437 1 94.65 188 ARG A O 1
ATOM 1486 N N . SER A 1 189 ? -21.779 -20.509 -2.26 1 92.8 189 SER A N 1
ATOM 1487 C CA . SER A 1 189 ? -21.42 -19.218 -1.683 1 92.8 189 SER A CA 1
ATOM 1488 C C . SER A 1 189 ? -22.264 -18.911 -0.45 1 92.8 189 SER A C 1
ATOM 1490 O O . SER A 1 189 ? -21.876 -18.091 0.385 1 92.8 189 SER A O 1
ATOM 1492 N N . ASP A 1 190 ? -23.395 -19.535 -0.315 1 90.04 190 ASP A N 1
ATOM 1493 C CA . ASP A 1 190 ? -24.278 -19.273 0.818 1 90.04 190 ASP A CA 1
ATOM 1494 C C . ASP A 1 190 ? -24.131 -20.351 1.89 1 90.04 190 ASP A C 1
ATOM 1496 O O . ASP A 1 190 ? -24.864 -20.352 2.881 1 90.04 190 ASP A O 1
ATOM 1500 N N . SER A 1 191 ? -23.176 -21.21 1.656 1 89.31 191 SER A N 1
ATOM 1501 C CA . SER A 1 191 ? -22.971 -22.294 2.611 1 89.31 191 SER A CA 1
ATOM 1502 C C . SER A 1 191 ? -22.387 -21.775 3.921 1 89.31 191 SER A C 1
ATOM 1504 O O . SER A 1 191 ? -21.576 -20.847 3.92 1 89.31 191 SER A O 1
ATOM 1506 N N . LYS A 1 192 ? -22.789 -22.421 4.961 1 84.05 192 LYS A N 1
ATOM 1507 C CA . LYS A 1 192 ? -22.318 -22.037 6.288 1 84.05 192 LYS A CA 1
ATOM 1508 C C . LYS A 1 192 ? -21.173 -22.937 6.746 1 84.05 192 LYS A C 1
ATOM 1510 O O . LYS A 1 192 ? -21.202 -24.149 6.523 1 84.05 192 LYS A O 1
ATOM 1515 N N . HIS A 1 193 ? -20.193 -22.35 7.242 1 87 193 HIS A N 1
ATOM 1516 C CA . HIS A 1 193 ? -19.095 -23.089 7.853 1 87 193 HIS A CA 1
ATOM 1517 C C . HIS A 1 193 ? -19.383 -23.392 9.32 1 87 193 HIS A C 1
ATOM 1519 O O . HIS A 1 193 ? -19.771 -22.5 10.077 1 87 193 HIS A O 1
ATOM 1525 N N . THR A 1 194 ? -19.382 -24.591 9.639 1 81.82 194 THR A N 1
ATOM 1526 C CA . THR A 1 194 ? -19.769 -25.009 10.982 1 81.82 194 THR A CA 1
ATOM 1527 C C . THR A 1 194 ? -18.583 -24.925 11.938 1 81.82 194 THR A C 1
ATOM 1529 O O . THR A 1 194 ? -18.641 -25.444 13.055 1 81.82 194 THR A O 1
ATOM 1532 N N . GLY A 1 195 ? -17.654 -24.172 11.607 1 70.61 195 GLY A N 1
ATOM 1533 C CA . GLY A 1 195 ? -16.593 -23.882 12.559 1 70.61 195 GLY A CA 1
ATOM 1534 C C . GLY A 1 195 ? -15.432 -24.854 12.473 1 70.61 195 GLY A C 1
ATOM 1535 O O . GLY A 1 195 ? -15.501 -25.849 11.749 1 70.61 195 GLY A O 1
ATOM 1536 N N . GLY A 1 196 ? -14.267 -24.553 13.187 1 70.64 196 GLY A N 1
ATOM 1537 C CA . GLY A 1 196 ? -13.061 -25.365 13.222 1 70.64 196 GLY A CA 1
ATOM 1538 C C . GLY A 1 196 ? -12.053 -24.982 12.155 1 70.64 196 GLY A C 1
ATOM 1539 O O . GLY A 1 196 ? -12.293 -24.065 11.367 1 70.64 196 GLY A O 1
ATOM 1540 N N . LYS A 1 197 ? -10.972 -25.688 12.206 1 72.54 197 LYS A N 1
ATOM 1541 C CA . LYS A 1 197 ? -9.871 -25.451 11.277 1 72.54 197 LYS A CA 1
ATOM 1542 C C . LYS A 1 197 ? -10.106 -26.168 9.951 1 72.54 197 LYS A C 1
ATOM 1544 O O . LYS A 1 197 ? -9.528 -25.796 8.927 1 72.54 197 LYS A O 1
ATOM 1549 N N . SER A 1 198 ? -10.98 -27.145 10.112 1 74.89 198 SER A N 1
ATOM 1550 C CA . SER A 1 198 ? -11.251 -27.929 8.911 1 74.89 198 SER A CA 1
ATOM 1551 C C . SER A 1 198 ? -12.745 -27.974 8.606 1 74.89 198 SER A C 1
ATOM 1553 O O . SER A 1 198 ? -13.561 -27.515 9.407 1 74.89 198 SER A O 1
ATOM 1555 N N . CYS A 1 199 ? -13.113 -28.418 7.419 1 84.22 199 CYS A N 1
ATOM 1556 C CA . CYS A 1 199 ? -14.505 -28.534 6.999 1 84.22 199 CYS A CA 1
ATOM 1557 C C . CYS A 1 199 ? -15.033 -29.942 7.244 1 84.22 199 CYS A C 1
ATOM 1559 O O . CYS A 1 199 ? -15.891 -30.425 6.504 1 84.22 199 CYS A O 1
ATOM 1561 N N . ALA A 1 200 ? -14.466 -30.582 8.195 1 79.32 200 ALA A N 1
ATOM 1562 C CA . ALA A 1 200 ? -14.899 -31.942 8.503 1 79.32 200 ALA A CA 1
ATOM 1563 C C . ALA A 1 200 ? -16.357 -31.966 8.951 1 79.32 200 ALA A C 1
ATOM 1565 O O . ALA A 1 200 ? -17.079 -32.931 8.686 1 79.32 200 ALA A O 1
ATOM 1566 N N . GLY A 1 201 ? -16.75 -30.958 9.587 1 82.62 201 GLY A N 1
ATOM 1567 C CA . GLY A 1 201 ? -18.11 -30.911 10.1 1 82.62 201 GLY A CA 1
ATOM 1568 C C . GLY A 1 201 ? -19.066 -30.166 9.187 1 82.62 201 GLY A C 1
ATOM 1569 O O . GLY A 1 201 ? -20.258 -30.058 9.483 1 82.62 201 GLY A O 1
ATOM 1570 N N . CYS A 1 202 ? -18.565 -29.744 8.169 1 89.78 202 CYS A N 1
ATOM 1571 C CA . CYS A 1 202 ? -19.402 -28.972 7.258 1 89.78 202 CYS A CA 1
ATOM 1572 C C . CYS A 1 202 ? -20.326 -29.885 6.46 1 89.78 202 CYS A C 1
ATOM 1574 O O . CYS A 1 202 ? -20.05 -31.077 6.31 1 89.78 202 CYS A O 1
ATOM 1576 N N . ASP A 1 203 ? -21.43 -29.345 6.022 1 90.49 203 ASP A N 1
ATOM 1577 C CA . ASP A 1 203 ? -22.427 -30.072 5.242 1 90.49 203 ASP A CA 1
ATOM 1578 C C . ASP A 1 203 ? -21.933 -30.324 3.819 1 90.49 203 ASP A C 1
ATOM 1580 O O . ASP A 1 203 ? -21.94 -29.417 2.985 1 90.49 203 ASP A O 1
ATOM 1584 N N . LEU A 1 204 ? -21.678 -31.481 3.462 1 90.68 204 LEU A N 1
ATOM 1585 C CA . LEU A 1 204 ? -21.098 -31.851 2.176 1 90.68 204 LEU A CA 1
ATOM 1586 C C . LEU A 1 204 ? -22.124 -31.714 1.056 1 90.68 204 LEU A C 1
ATOM 1588 O O . LEU A 1 204 ? -21.763 -31.684 -0.122 1 90.68 204 LEU A O 1
ATOM 1592 N N . SER A 1 205 ? -23.365 -31.682 1.358 1 92.63 205 SER A N 1
ATOM 1593 C CA . SER A 1 205 ? -24.396 -31.479 0.345 1 92.63 205 SER A CA 1
ATOM 1594 C C . SER A 1 205 ? -24.31 -30.081 -0.259 1 92.63 205 SER A C 1
ATOM 1596 O O . SER A 1 205 ? -24.919 -29.809 -1.296 1 92.63 205 SER A O 1
ATOM 1598 N N . GLU A 1 206 ? -23.566 -29.298 0.423 1 93.29 206 GLU A N 1
ATOM 1599 C CA . GLU A 1 206 ? -23.437 -27.915 -0.026 1 93.29 206 GLU A CA 1
ATOM 1600 C C . GLU A 1 206 ? -22.256 -27.751 -0.978 1 93.29 206 GLU A C 1
ATOM 1602 O O . GLU A 1 206 ? -21.939 -26.636 -1.397 1 93.29 206 GLU A O 1
ATOM 1607 N N . LEU A 1 207 ? -21.704 -28.811 -1.323 1 94.41 207 LEU A N 1
ATOM 1608 C CA . LEU A 1 207 ? -20.591 -28.774 -2.265 1 94.41 207 LEU A CA 1
ATOM 1609 C C . LEU A 1 207 ? -21.089 -28.541 -3.687 1 94.41 207 LEU A C 1
ATOM 1611 O O . LEU A 1 207 ? -22.14 -29.058 -4.074 1 94.41 207 LEU A O 1
ATOM 1615 N N . VAL A 1 208 ? -20.356 -27.793 -4.384 1 95.11 208 VAL A N 1
ATOM 1616 C CA . VAL A 1 208 ? -20.63 -27.6 -5.804 1 95.11 208 VAL A CA 1
ATOM 1617 C C . VAL A 1 208 ? -20.155 -28.819 -6.592 1 95.11 208 VAL A C 1
ATOM 1619 O O . VAL A 1 208 ? -19.008 -29.248 -6.452 1 95.11 208 VAL A O 1
ATOM 1622 N N . ALA A 1 209 ? -21.001 -29.417 -7.395 1 92.29 209 ALA A N 1
ATOM 1623 C CA . ALA A 1 209 ? -20.625 -30.554 -8.231 1 92.29 209 ALA A CA 1
ATOM 1624 C C . ALA A 1 209 ? -19.762 -30.109 -9.408 1 92.29 209 ALA A C 1
ATOM 1626 O O . ALA A 1 209 ? -20.181 -29.274 -10.213 1 92.29 209 ALA A O 1
ATOM 1627 N N . ARG A 1 210 ? -18.629 -30.665 -9.458 1 93.23 210 ARG A N 1
ATOM 1628 C CA . ARG A 1 210 ? -17.706 -30.37 -10.55 1 93.23 210 ARG A CA 1
ATOM 1629 C C . ARG A 1 210 ? -17.158 -31.653 -11.165 1 93.23 210 ARG A C 1
ATOM 1631 O O . ARG A 1 210 ? -16.562 -32.477 -10.467 1 93.23 210 ARG A O 1
ATOM 1638 N N . PRO A 1 211 ? -17.372 -31.824 -12.475 1 91.41 211 PRO A N 1
ATOM 1639 C CA . PRO A 1 211 ? -16.853 -33.041 -13.104 1 91.41 211 PRO A CA 1
ATOM 1640 C C . PRO A 1 211 ? -15.33 -33.128 -13.052 1 91.41 211 PRO A C 1
ATOM 1642 O O . PRO A 1 211 ? -14.648 -32.1 -13.058 1 91.41 211 PRO A O 1
ATOM 1645 N N . PRO A 1 212 ? -14.842 -34.368 -12.932 1 89.57 212 PRO A N 1
ATOM 1646 C CA . PRO A 1 212 ? -13.386 -34.513 -12.984 1 89.57 212 PRO A CA 1
ATOM 1647 C C . PRO A 1 212 ? -12.783 -33.968 -14.277 1 89.57 212 PRO A C 1
ATOM 1649 O O . PRO A 1 212 ? -13.404 -34.062 -15.339 1 89.57 212 PRO A O 1
ATOM 1652 N N . ARG A 1 213 ? -11.635 -33.426 -14.131 1 89.2 213 ARG A N 1
ATOM 1653 C CA . ARG A 1 213 ? -10.938 -32.95 -15.321 1 89.2 213 ARG A CA 1
ATOM 1654 C C . ARG A 1 213 ? -10.414 -34.116 -16.152 1 89.2 213 ARG A C 1
ATOM 1656 O O . ARG A 1 213 ? -9.976 -35.129 -15.603 1 89.2 213 ARG A O 1
ATOM 1663 N N . THR A 1 214 ? -10.463 -33.953 -17.465 1 84.7 214 THR A N 1
ATOM 1664 C CA . THR A 1 214 ? -10.017 -34.997 -18.381 1 84.7 214 THR A CA 1
ATOM 1665 C C . THR A 1 214 ? -8.538 -34.829 -18.714 1 84.7 214 THR A C 1
ATOM 1667 O O . THR A 1 214 ? -7.882 -35.779 -19.148 1 84.7 214 THR A O 1
ATOM 1670 N N . SER A 1 215 ? -8.026 -33.701 -18.475 1 79.38 215 SER A N 1
ATOM 1671 C CA . SER A 1 215 ? -6.637 -33.426 -18.831 1 79.38 215 SER A CA 1
ATOM 1672 C C . SER A 1 215 ? -5.673 -34.186 -17.926 1 79.38 215 SER A C 1
ATOM 1674 O O . SER A 1 215 ? -5.946 -34.374 -16.739 1 79.38 215 SER A O 1
ATOM 1676 N N . SER A 1 216 ? -4.638 -34.714 -18.513 1 80.28 216 SER A N 1
ATOM 1677 C CA . SER A 1 216 ? -3.593 -35.41 -17.77 1 80.28 216 SER A CA 1
ATOM 1678 C C . SER A 1 216 ? -2.608 -34.426 -17.148 1 80.28 216 SER A C 1
ATOM 1680 O O . SER A 1 216 ? -1.715 -34.824 -16.398 1 80.28 216 SER A O 1
ATOM 1682 N N . ARG A 1 217 ? -2.837 -33.213 -17.367 1 86.87 217 ARG A N 1
ATOM 1683 C CA . ARG A 1 217 ? -1.928 -32.218 -16.807 1 86.87 217 ARG A CA 1
ATOM 1684 C C . ARG A 1 217 ? -2.128 -32.08 -15.302 1 86.87 217 ARG A C 1
ATOM 1686 O O . ARG A 1 217 ? -3.245 -32.228 -14.802 1 86.87 217 ARG A O 1
ATOM 1693 N N . ALA A 1 218 ? -1.063 -31.758 -14.649 1 86.53 218 ALA A N 1
ATOM 1694 C CA . ALA A 1 218 ? -1.13 -31.603 -13.198 1 86.53 218 ALA A CA 1
ATOM 1695 C C . ALA A 1 218 ? -2.019 -30.424 -12.813 1 86.53 218 ALA A C 1
ATOM 1697 O O . ALA A 1 218 ? -2.688 -30.455 -11.778 1 86.53 218 ALA A O 1
ATOM 1698 N N . ILE A 1 219 ? -1.925 -29.383 -13.663 1 92.85 219 ILE A N 1
ATOM 1699 C CA . ILE A 1 219 ? -2.688 -28.183 -13.334 1 92.85 219 ILE A CA 1
ATOM 1700 C C . ILE A 1 219 ? -3.223 -27.545 -14.614 1 92.85 219 ILE A C 1
ATOM 1702 O O . ILE A 1 219 ? -2.75 -27.85 -15.712 1 92.85 219 ILE A O 1
ATOM 1706 N N . ASP A 1 220 ? -4.229 -26.724 -14.468 1 95.59 220 ASP A N 1
ATOM 1707 C CA . ASP A 1 220 ? -4.628 -25.779 -15.506 1 95.59 220 ASP A CA 1
ATOM 1708 C C . ASP A 1 220 ? -4.068 -24.386 -15.224 1 95.59 220 ASP A C 1
ATOM 1710 O O . ASP A 1 220 ? -3.742 -24.062 -14.08 1 95.59 220 ASP A O 1
ATOM 1714 N N . VAL A 1 221 ? -3.873 -23.658 -16.294 1 97.3 221 VAL A N 1
ATOM 1715 C CA . VAL A 1 221 ? -3.376 -22.292 -16.175 1 97.3 221 VAL A CA 1
ATOM 1716 C C . VAL A 1 221 ? -4.418 -21.314 -16.714 1 97.3 221 VAL A C 1
ATOM 1718 O O . VAL A 1 221 ? -4.943 -21.501 -17.814 1 97.3 221 VAL A O 1
ATOM 1721 N N . PHE A 1 222 ? -4.738 -20.385 -15.95 1 98.06 222 PHE A N 1
ATOM 1722 C CA . PHE A 1 222 ? -5.689 -19.342 -16.317 1 98.06 222 PHE A CA 1
ATOM 1723 C C . PHE A 1 222 ? -4.984 -18.001 -16.485 1 98.06 222 PHE A C 1
ATOM 1725 O O . PHE A 1 222 ? -4.038 -17.696 -15.757 1 98.06 222 PHE A O 1
ATOM 1732 N N . TYR A 1 223 ? -5.412 -17.246 -17.43 1 97.99 223 TYR A N 1
ATOM 1733 C CA . TYR A 1 223 ? -4.814 -15.953 -17.743 1 97.99 223 TYR A CA 1
ATOM 1734 C C . TYR A 1 223 ? -5.844 -14.835 -17.635 1 97.99 223 TYR A C 1
ATOM 1736 O O . TYR A 1 223 ? -6.901 -14.892 -18.267 1 97.99 223 TYR A O 1
ATOM 1744 N N . GLY A 1 224 ? -5.58 -13.84 -16.77 1 98.12 224 GLY A N 1
ATOM 1745 C CA . GLY A 1 224 ? -6.537 -12.75 -16.657 1 98.12 224 GLY A CA 1
ATOM 1746 C C . GLY A 1 224 ? -6.299 -11.871 -15.443 1 98.12 224 GLY A C 1
ATOM 1747 O O . GLY A 1 224 ? -5.152 -11.616 -15.07 1 98.12 224 GLY A O 1
ATOM 1748 N N . THR A 1 225 ? -7.424 -11.39 -14.873 1 98.49 225 THR A N 1
ATOM 1749 C CA . THR A 1 225 ? -7.366 -10.331 -13.872 1 98.49 225 THR A CA 1
ATOM 1750 C C . THR A 1 225 ? -7.106 -10.912 -12.485 1 98.49 225 THR A C 1
ATOM 1752 O O . THR A 1 225 ? -7.818 -11.816 -12.041 1 98.49 225 THR A O 1
ATOM 1755 N N . ILE A 1 226 ? -6.159 -10.424 -11.872 1 98.81 226 ILE A N 1
ATOM 1756 C CA . ILE A 1 226 ? -5.846 -10.702 -10.474 1 98.81 226 ILE A CA 1
ATOM 1757 C C . ILE A 1 226 ? -6.217 -9.497 -9.613 1 98.81 226 ILE A C 1
ATOM 1759 O O . ILE A 1 226 ? -5.805 -8.371 -9.9 1 98.81 226 ILE A O 1
ATOM 1763 N N . ALA A 1 227 ? -7.026 -9.697 -8.606 1 98.66 227 ALA A N 1
ATOM 1764 C CA . ALA A 1 227 ? -7.418 -8.63 -7.689 1 98.66 227 ALA A CA 1
ATOM 1765 C C . ALA A 1 227 ? -6.454 -8.538 -6.509 1 98.66 227 ALA A C 1
ATOM 1767 O O . ALA A 1 227 ? -6.225 -9.527 -5.809 1 98.66 227 ALA A O 1
ATOM 1768 N N . SER A 1 228 ? -5.915 -7.422 -6.333 1 98.48 228 SER A N 1
ATOM 1769 C CA . SER A 1 228 ? -4.912 -7.18 -5.302 1 98.48 228 SER A CA 1
ATOM 1770 C C . SER A 1 228 ? -5.354 -6.075 -4.348 1 98.48 228 SER A C 1
ATOM 1772 O O . SER A 1 228 ? -5.923 -5.069 -4.776 1 98.48 228 SER A O 1
ATOM 1774 N N . SER A 1 229 ? -5.168 -6.247 -3.048 1 96.88 229 SER A N 1
ATOM 1775 C CA . SER A 1 229 ? -5.495 -5.229 -2.054 1 96.88 229 SER A CA 1
ATOM 1776 C C . SER A 1 229 ? -4.862 -5.551 -0.705 1 96.88 229 SER A C 1
ATOM 1778 O O . SER A 1 229 ? -4.165 -6.558 -0.564 1 96.88 229 SER A O 1
ATOM 1780 N N . ASN A 1 230 ? -5.105 -4.705 0.271 1 95.97 230 ASN A N 1
ATOM 1781 C CA . ASN A 1 230 ? -4.689 -4.945 1.649 1 95.97 230 ASN A CA 1
ATOM 1782 C C . ASN A 1 230 ? -5.708 -5.794 2.403 1 95.97 230 ASN A C 1
ATOM 1784 O O . ASN A 1 230 ? -5.568 -6.015 3.607 1 95.97 230 ASN A O 1
ATOM 1788 N N . THR A 1 231 ? -6.641 -6.283 1.713 1 94.78 231 THR A N 1
ATOM 1789 C CA . THR A 1 231 ? -7.716 -7.042 2.343 1 94.78 231 THR A CA 1
ATOM 1790 C C . THR A 1 231 ? -7.651 -8.511 1.938 1 94.78 231 THR A C 1
ATOM 1792 O O . THR A 1 231 ? -7.66 -8.834 0.748 1 94.78 231 THR A O 1
ATOM 1795 N N . LEU A 1 232 ? -7.542 -9.35 2.872 1 95.71 232 LEU A N 1
ATOM 1796 C CA . LEU A 1 232 ? -7.677 -10.782 2.628 1 95.71 232 LEU A CA 1
ATOM 1797 C C . LEU A 1 232 ? -9.132 -11.154 2.364 1 95.71 232 LEU A C 1
ATOM 1799 O O . LEU A 1 232 ? -9.994 -10.952 3.222 1 95.71 232 LEU A O 1
ATOM 1803 N N . MET A 1 233 ? -9.45 -11.654 1.255 1 96.73 233 MET A N 1
ATOM 1804 C CA . MET A 1 233 ? -10.808 -12.026 0.872 1 96.73 233 MET A CA 1
ATOM 1805 C C . MET A 1 233 ? -11.202 -13.363 1.491 1 96.73 233 MET A C 1
ATOM 1807 O O . MET A 1 233 ? -10.587 -14.391 1.2 1 96.73 233 MET A O 1
ATOM 1811 N N . LYS A 1 234 ? -12.145 -13.375 2.361 1 95.1 234 LYS A N 1
ATOM 1812 C CA . LYS A 1 234 ? -12.755 -14.55 2.977 1 95.1 234 LYS A CA 1
ATOM 1813 C C . LYS A 1 234 ? -14.277 -14.443 2.978 1 95.1 234 LYS A C 1
ATOM 1815 O O . LYS A 1 234 ? -14.919 -14.665 4.007 1 95.1 234 LYS A O 1
ATOM 1820 N N . ASP A 1 235 ? -14.799 -14.057 1.876 1 96.34 235 ASP A N 1
ATOM 1821 C CA . ASP A 1 235 ? -16.226 -13.822 1.674 1 96.34 235 ASP A CA 1
ATOM 1822 C C . ASP A 1 235 ? -16.666 -14.279 0.285 1 96.34 235 ASP A C 1
ATOM 1824 O O . ASP A 1 235 ? -16.421 -13.589 -0.708 1 96.34 235 ASP A O 1
ATOM 1828 N N . ALA A 1 236 ? -17.365 -15.388 0.274 1 96.17 236 ALA A N 1
ATOM 1829 C CA . ALA A 1 236 ? -17.728 -16.014 -0.995 1 96.17 236 ALA A CA 1
ATOM 1830 C C . ALA A 1 236 ? -18.623 -15.096 -1.823 1 96.17 236 ALA A C 1
ATOM 1832 O O . ALA A 1 236 ? -18.5 -15.04 -3.049 1 96.17 236 ALA A O 1
ATOM 1833 N N . ARG A 1 237 ? -19.543 -14.402 -1.159 1 95.88 23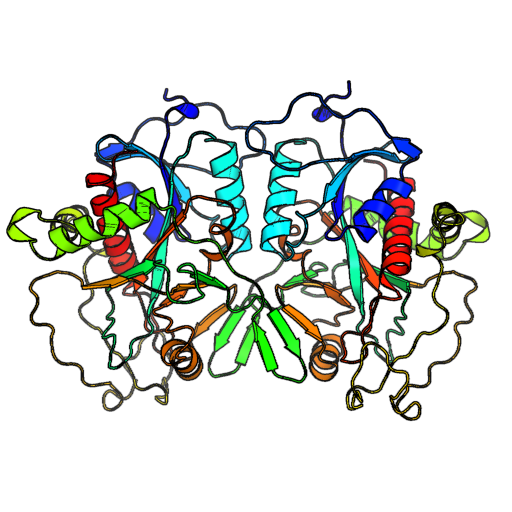7 ARG A N 1
ATOM 1834 C CA . ARG A 1 237 ? -20.459 -13.524 -1.881 1 95.88 237 ARG A CA 1
ATOM 1835 C C . ARG A 1 237 ? -19.713 -12.352 -2.508 1 95.88 237 ARG A C 1
ATOM 1837 O O . ARG A 1 237 ? -19.953 -12.005 -3.667 1 95.88 237 ARG A O 1
ATOM 1844 N N . ALA A 1 238 ? -18.857 -11.746 -1.734 1 96.2 238 ALA A N 1
ATOM 1845 C CA . ALA A 1 238 ? -18.033 -10.666 -2.272 1 96.2 238 ALA A CA 1
ATOM 1846 C C . ALA A 1 238 ? -17.142 -11.168 -3.404 1 96.2 238 ALA A C 1
ATOM 1848 O O . ALA A 1 238 ? -17.047 -10.532 -4.456 1 96.2 238 ALA A O 1
ATOM 1849 N N . ARG A 1 239 ? -16.536 -12.303 -3.188 1 97.45 239 ARG A N 1
ATOM 1850 C CA . ARG A 1 239 ? -15.708 -12.937 -4.208 1 97.45 239 ARG A CA 1
ATOM 1851 C C . ARG A 1 239 ? -16.477 -13.101 -5.514 1 97.45 239 ARG A C 1
ATOM 1853 O O . ARG A 1 239 ? -15.997 -12.703 -6.578 1 97.45 239 ARG A O 1
ATOM 1860 N N . ASP A 1 240 ? -17.653 -13.622 -5.444 1 97.8 240 ASP A N 1
ATOM 1861 C CA . ASP A 1 240 ? -18.449 -13.912 -6.633 1 97.8 240 ASP A CA 1
ATOM 1862 C C . ASP A 1 240 ? -18.85 -12.625 -7.351 1 97.8 240 ASP A C 1
ATOM 1864 O O . ASP A 1 240 ? -18.952 -12.6 -8.58 1 97.8 240 ASP A O 1
ATOM 1868 N N . SER A 1 241 ? -19.102 -11.587 -6.554 1 97.03 241 SER A N 1
ATOM 1869 C CA . SER A 1 241 ? -19.472 -10.32 -7.177 1 97.03 241 SER A CA 1
ATOM 1870 C C . SER A 1 241 ? -18.359 -9.803 -8.082 1 97.03 241 SER A C 1
ATOM 1872 O O . SER A 1 241 ? -18.628 -9.245 -9.148 1 97.03 241 SER A O 1
ATOM 1874 N N . TYR A 1 242 ? -17.127 -9.967 -7.747 1 97.41 242 TYR A N 1
ATOM 1875 C CA . TYR A 1 242 ? -15.992 -9.542 -8.558 1 97.41 242 TYR A CA 1
ATOM 1876 C C . TYR A 1 242 ? -15.769 -10.494 -9.726 1 97.41 242 TYR A C 1
ATOM 1878 O O . TYR A 1 242 ? -15.426 -10.063 -10.83 1 97.41 242 TYR A O 1
ATOM 1886 N N . ALA A 1 243 ? -15.95 -11.774 -9.48 1 98.2 243 ALA A N 1
ATOM 1887 C CA . ALA A 1 243 ? -15.722 -12.791 -10.504 1 98.2 243 ALA A CA 1
ATOM 1888 C C . ALA A 1 243 ? -16.731 -12.66 -11.641 1 98.2 243 ALA A C 1
ATOM 1890 O O . ALA A 1 243 ? -16.403 -12.912 -12.803 1 98.2 243 ALA A O 1
ATOM 1891 N N . HIS A 1 244 ? -17.952 -12.264 -11.277 1 97.82 244 HIS A N 1
ATOM 1892 C CA . HIS A 1 244 ? -19.021 -12.185 -12.266 1 97.82 244 HIS A CA 1
ATOM 1893 C C . HIS A 1 244 ? -19.153 -10.771 -12.822 1 97.82 244 HIS A C 1
ATOM 1895 O O . HIS A 1 244 ? -19.981 -10.52 -13.701 1 97.82 244 HIS A O 1
ATOM 1901 N N . ASP A 1 245 ? -18.403 -9.833 -12.248 1 96.76 245 ASP A N 1
ATOM 1902 C CA . ASP A 1 245 ? -18.416 -8.479 -12.794 1 96.76 245 ASP A CA 1
ATOM 1903 C C . ASP A 1 245 ? -17.936 -8.467 -14.243 1 96.76 245 ASP A C 1
ATOM 1905 O O . ASP A 1 245 ? -16.818 -8.898 -14.536 1 96.76 245 ASP A O 1
ATOM 1909 N N . PRO A 1 246 ? -18.691 -7.961 -15.181 1 95.04 246 PRO A N 1
ATOM 1910 C CA . PRO A 1 246 ? -18.334 -8.044 -16.6 1 95.04 246 PRO A CA 1
ATOM 1911 C C . PRO A 1 246 ? -17.099 -7.217 -16.947 1 95.04 246 PRO A C 1
ATOM 1913 O O . PRO A 1 246 ? -16.442 -7.476 -17.958 1 95.04 246 PRO A O 1
ATOM 1916 N N . GLU A 1 247 ? -16.763 -6.25 -16.1 1 94.73 247 GLU A N 1
ATOM 1917 C CA . GLU A 1 247 ? -15.629 -5.378 -16.388 1 94.73 247 GLU A CA 1
ATOM 1918 C C . GLU A 1 247 ? -14.35 -5.902 -15.74 1 94.73 247 GLU A C 1
ATOM 1920 O O . GLU A 1 247 ? -13.246 -5.562 -16.17 1 94.73 247 GLU A O 1
ATOM 1925 N N . LEU A 1 248 ? -14.473 -6.749 -14.738 1 96.39 248 LEU A N 1
ATOM 1926 C CA . LEU A 1 248 ? -13.303 -7.153 -13.967 1 96.39 248 LEU A CA 1
ATOM 1927 C C . LEU A 1 248 ? -12.939 -8.606 -14.253 1 96.39 248 LEU A C 1
ATOM 1929 O O . LEU A 1 248 ? -11.785 -8.913 -14.562 1 96.39 248 LEU A O 1
ATOM 1933 N N . LYS A 1 249 ? -13.988 -9.546 -14.054 1 97.85 249 LYS A N 1
ATOM 1934 C CA . LYS A 1 249 ? -13.812 -10.983 -14.244 1 97.85 249 LYS A CA 1
ATOM 1935 C C . LYS A 1 249 ? -12.61 -11.498 -13.458 1 97.85 249 LYS A C 1
ATOM 1937 O O . LYS A 1 249 ? -11.728 -12.152 -14.019 1 97.85 249 LYS A O 1
ATOM 1942 N N . VAL A 1 250 ? -12.657 -11.211 -12.244 1 98.59 250 VAL A N 1
ATOM 1943 C CA . VAL A 1 250 ? -11.533 -11.524 -11.368 1 98.59 250 VAL A CA 1
ATOM 1944 C C . VAL A 1 250 ? -11.359 -13.038 -11.273 1 98.59 250 VAL A C 1
ATOM 1946 O O . VAL A 1 250 ? -12.332 -13.771 -11.083 1 98.59 250 VAL A O 1
ATOM 1949 N N . LEU A 1 251 ? -10.118 -13.459 -11.33 1 98.84 251 LEU A N 1
ATOM 1950 C CA . LEU A 1 251 ? -9.816 -14.886 -11.292 1 98.84 251 LEU A CA 1
ATOM 1951 C C . LEU A 1 251 ? -9.297 -15.295 -9.918 1 98.84 251 LEU A C 1
ATOM 1953 O O . LEU A 1 251 ? -9.43 -16.454 -9.519 1 98.84 251 LEU A O 1
ATOM 1957 N N . CYS A 1 252 ? -8.688 -14.391 -9.228 1 98.79 252 CYS A N 1
ATOM 1958 C CA . CYS A 1 252 ? -8.204 -14.7 -7.888 1 98.79 252 CYS A CA 1
ATOM 1959 C C . CYS A 1 252 ? -7.914 -13.425 -7.105 1 98.79 252 CYS A C 1
ATOM 1961 O O . CYS A 1 252 ? -7.938 -12.328 -7.666 1 98.79 252 CYS A O 1
ATOM 1963 N N . PHE A 1 253 ? -7.725 -13.585 -5.791 1 98.74 253 PHE A N 1
ATOM 1964 C CA . PHE A 1 253 ? -7.469 -12.49 -4.862 1 98.74 253 PHE A CA 1
ATOM 1965 C C . PHE A 1 253 ? -6.145 -12.694 -4.137 1 98.74 253 PHE A C 1
ATOM 1967 O O . PHE A 1 253 ? -5.819 -13.811 -3.729 1 98.74 253 PHE A O 1
ATOM 1974 N N . GLU A 1 254 ? -5.383 -11.65 -4.036 1 98.52 254 GLU A N 1
ATOM 1975 C CA . GLU A 1 254 ? -4.132 -11.69 -3.285 1 98.52 254 GLU A CA 1
ATOM 1976 C C . GLU A 1 254 ? -3.794 -10.321 -2.702 1 98.52 254 GLU A C 1
ATOM 1978 O O . GLU A 1 254 ? -4.605 -9.395 -2.768 1 98.52 254 GLU A O 1
ATOM 1983 N N . MET A 1 255 ? -2.589 -10.203 -2.029 1 98.12 255 MET A N 1
ATOM 1984 C CA . MET A 1 255 ? -2.434 -9.02 -1.188 1 98.12 255 MET A CA 1
ATOM 1985 C C . MET A 1 255 ? -1.141 -8.282 -1.518 1 98.12 255 MET A C 1
ATOM 1987 O O . MET A 1 255 ? -0.735 -7.376 -0.789 1 98.12 255 MET A O 1
ATOM 1991 N N . GLU A 1 256 ? -0.433 -8.611 -2.616 1 98.27 256 GLU A N 1
ATOM 1992 C CA . GLU A 1 256 ? 0.891 -8.011 -2.75 1 98.27 256 GLU A CA 1
ATOM 1993 C C . GLU A 1 256 ? 1.072 -7.374 -4.125 1 98.27 256 GLU A C 1
ATOM 1995 O O . GLU A 1 256 ? 1.8 -6.39 -4.267 1 98.27 256 GLU A O 1
ATOM 2000 N N . ALA A 1 257 ? 0.504 -7.792 -5.16 1 98.51 257 ALA A N 1
ATOM 2001 C CA . ALA A 1 257 ? 0.858 -7.513 -6.55 1 98.51 257 ALA A CA 1
ATOM 2002 C C . ALA A 1 257 ? 0.746 -6.022 -6.856 1 98.51 257 ALA A C 1
ATOM 2004 O O . ALA A 1 257 ? 1.556 -5.473 -7.606 1 98.51 257 ALA A O 1
ATOM 2005 N N . ALA A 1 258 ? -0.241 -5.351 -6.322 1 97.89 258 ALA A N 1
ATOM 2006 C CA . ALA A 1 258 ? -0.461 -3.932 -6.591 1 97.89 258 ALA A CA 1
ATOM 2007 C C . ALA A 1 258 ? 0.75 -3.101 -6.179 1 97.89 258 ALA A C 1
ATOM 2009 O O . ALA A 1 258 ? 0.942 -1.986 -6.67 1 97.89 258 ALA A O 1
ATOM 2010 N N . GLY A 1 259 ? 1.53 -3.602 -5.298 1 97.54 259 GLY A N 1
ATOM 2011 C CA . GLY A 1 259 ? 2.715 -2.903 -4.829 1 97.54 259 GLY A CA 1
ATOM 2012 C C . GLY A 1 259 ? 3.843 -2.893 -5.842 1 97.54 259 GLY A C 1
ATOM 2013 O O . GLY A 1 259 ? 4.8 -2.127 -5.707 1 97.54 259 GLY A O 1
ATOM 2014 N N . LEU A 1 260 ? 3.745 -3.668 -6.904 1 97.65 260 LEU A N 1
ATOM 2015 C CA . LEU A 1 260 ? 4.873 -3.847 -7.811 1 97.65 260 LEU A CA 1
ATOM 2016 C C . LEU A 1 260 ? 4.536 -3.331 -9.206 1 97.65 260 LEU A C 1
ATOM 2018 O O . LEU A 1 260 ? 5.423 -2.892 -9.941 1 97.65 260 LEU A O 1
ATOM 2022 N N . MET A 1 261 ? 3.327 -3.313 -9.575 1 96.9 261 MET A N 1
ATOM 2023 C CA . MET A 1 261 ? 2.903 -3.277 -10.971 1 96.9 261 MET A CA 1
ATOM 2024 C C . MET A 1 261 ? 3.307 -1.962 -11.629 1 96.9 261 MET A C 1
ATOM 2026 O O . MET A 1 261 ? 3.69 -1.94 -12.8 1 96.9 261 MET A O 1
ATOM 2030 N N . ASN A 1 262 ? 3.287 -0.901 -10.894 1 93.52 262 ASN A N 1
ATOM 2031 C CA . ASN A 1 262 ? 3.475 0.405 -11.517 1 93.52 262 ASN A CA 1
ATOM 2032 C C . ASN A 1 262 ? 4.955 0.729 -11.703 1 93.52 262 ASN A C 1
ATOM 2034 O O . ASN A 1 262 ? 5.317 1.509 -12.586 1 93.52 262 ASN A O 1
ATOM 2038 N N . ASP A 1 263 ? 5.796 0.061 -10.914 1 91.63 263 ASP A N 1
ATOM 2039 C CA . ASP A 1 263 ? 7.161 0.577 -10.875 1 91.63 263 ASP A CA 1
ATOM 2040 C C . ASP A 1 263 ? 8.17 -0.511 -11.235 1 91.63 263 ASP A C 1
ATOM 2042 O O . ASP A 1 263 ? 9.381 -0.295 -11.149 1 91.63 263 ASP A O 1
ATOM 2046 N N . SER A 1 264 ? 7.661 -1.638 -11.555 1 92.98 264 SER A N 1
ATOM 2047 C CA . SER A 1 264 ? 8.5 -2.746 -12 1 92.98 264 SER A CA 1
ATOM 2048 C C . SER A 1 264 ? 7.924 -3.41 -13.246 1 92.98 264 SER A C 1
ATOM 2050 O O . SER A 1 264 ? 6.704 -3.482 -13.41 1 92.98 264 SER A O 1
ATOM 2052 N N . PRO A 1 265 ? 8.825 -3.772 -14.188 1 95.27 265 PRO A N 1
ATOM 2053 C CA . PRO A 1 265 ? 8.336 -4.682 -15.227 1 95.27 265 PRO A CA 1
ATOM 2054 C C . PRO A 1 265 ? 7.939 -6.049 -14.674 1 95.27 265 PRO A C 1
ATOM 2056 O O . PRO A 1 265 ? 8.754 -6.975 -14.663 1 95.27 265 PRO A O 1
ATOM 2059 N N . CYS A 1 266 ? 6.719 -6.153 -14.298 1 97.12 266 CYS A N 1
ATOM 2060 C CA . CYS A 1 266 ? 6.325 -7.234 -13.402 1 97.12 266 CYS A CA 1
ATOM 2061 C C . CYS A 1 266 ? 5.308 -8.152 -14.068 1 97.12 266 CYS A C 1
ATOM 2063 O O . CYS A 1 266 ? 4.419 -7.685 -14.784 1 97.12 266 CYS A O 1
ATOM 2065 N N . LEU A 1 267 ? 5.439 -9.402 -13.925 1 98.31 267 LEU A N 1
ATOM 2066 C CA . LEU A 1 267 ? 4.418 -10.416 -14.164 1 98.31 267 LEU A CA 1
ATOM 2067 C C . LEU A 1 267 ? 4.009 -11.093 -12.861 1 98.31 267 LEU A C 1
ATOM 2069 O O . LEU A 1 267 ? 4.864 -11.461 -12.052 1 98.31 267 LEU A O 1
ATOM 2073 N N . VAL A 1 268 ? 2.722 -11.244 -12.671 1 98.83 268 VAL A N 1
ATOM 2074 C CA . VAL A 1 268 ? 2.208 -11.854 -11.449 1 98.83 268 VAL A CA 1
ATOM 2075 C C . VAL A 1 268 ? 1.73 -13.274 -11.741 1 98.83 268 VAL A C 1
ATOM 2077 O O . VAL A 1 268 ? 0.958 -13.496 -12.677 1 98.83 268 VAL A O 1
ATOM 2080 N N . ILE A 1 269 ? 2.201 -14.243 -10.951 1 98.9 269 ILE A N 1
ATOM 2081 C CA . ILE A 1 269 ? 1.865 -15.658 -11.059 1 98.9 269 ILE A CA 1
ATOM 2082 C C . ILE A 1 269 ? 1.373 -16.177 -9.71 1 98.9 269 ILE A C 1
ATOM 2084 O O . ILE A 1 269 ? 2.091 -16.1 -8.71 1 98.9 269 ILE A O 1
ATOM 2088 N N . ARG A 1 270 ? 0.174 -16.73 -9.697 1 98.93 270 ARG A N 1
ATOM 2089 C CA . ARG A 1 270 ? -0.413 -17.126 -8.421 1 98.93 270 ARG A CA 1
ATOM 2090 C C . ARG A 1 270 ? -0.925 -18.561 -8.476 1 98.93 270 ARG A C 1
ATOM 2092 O O . ARG A 1 270 ? -1.696 -18.917 -9.369 1 98.93 270 ARG A O 1
ATOM 2099 N N . GLY A 1 271 ? -0.46 -19.387 -7.537 1 98.88 271 GLY A N 1
ATOM 2100 C CA . GLY A 1 271 ? -1.064 -20.692 -7.323 1 98.88 271 GLY A CA 1
ATOM 2101 C C . GLY A 1 271 ? -2.277 -20.646 -6.412 1 98.88 271 GLY A C 1
ATOM 2102 O O . GLY A 1 271 ? -2.236 -20.028 -5.346 1 98.88 271 GLY A O 1
ATOM 2103 N N . ILE A 1 272 ? -3.341 -21.297 -6.744 1 98.82 272 ILE A N 1
ATOM 2104 C CA . ILE A 1 272 ? -4.604 -21.201 -6.021 1 98.82 272 ILE A CA 1
ATOM 2105 C C . ILE A 1 272 ? -4.595 -22.164 -4.836 1 98.82 272 ILE A C 1
ATOM 2107 O O . ILE A 1 272 ? -4.441 -23.374 -5.013 1 98.82 272 ILE A O 1
ATOM 2111 N N . CYS A 1 273 ? -4.812 -21.634 -3.633 1 98.43 273 CYS A N 1
ATOM 2112 C CA . CYS A 1 273 ? -4.677 -22.465 -2.442 1 98.43 273 CYS A CA 1
ATOM 2113 C C . CYS A 1 273 ? -5.992 -22.537 -1.676 1 98.43 273 CYS A C 1
ATOM 2115 O O . CYS A 1 273 ? -6.143 -23.358 -0.769 1 98.43 273 CYS A O 1
ATOM 2117 N N . ASP A 1 274 ? -6.95 -21.727 -2.023 1 97.11 274 ASP A N 1
ATOM 2118 C CA . ASP A 1 274 ? -8.278 -21.723 -1.417 1 97.11 274 ASP A CA 1
ATOM 2119 C C . ASP A 1 274 ? -9.292 -21.025 -2.321 1 97.11 274 ASP A C 1
ATOM 2121 O O . ASP A 1 274 ? -8.953 -20.591 -3.424 1 97.11 274 ASP A O 1
ATOM 2125 N N . TYR A 1 275 ? -10.58 -20.942 -1.855 1 97.33 275 TYR A N 1
ATOM 2126 C CA . TYR A 1 275 ? -11.629 -20.365 -2.688 1 97.33 275 TYR A CA 1
ATOM 2127 C C . TYR A 1 275 ? -12.193 -19.098 -2.056 1 97.33 275 TYR A C 1
ATOM 2129 O O . TYR A 1 275 ? -13.359 -18.757 -2.267 1 97.33 275 TYR A O 1
ATOM 2137 N N . CYS A 1 276 ? -11.377 -18.455 -1.244 1 96.37 276 CYS A N 1
ATOM 2138 C CA . CYS A 1 276 ? -11.727 -17.176 -0.636 1 96.37 276 CYS A CA 1
ATOM 2139 C C . CYS A 1 276 ? -13.066 -17.264 0.087 1 96.37 276 CYS A C 1
ATOM 2141 O O . CYS A 1 276 ? -13.935 -16.412 -0.101 1 96.37 276 CYS A O 1
ATOM 2143 N N . ASP A 1 277 ? -13.314 -18.265 0.807 1 94.1 277 ASP A N 1
ATOM 2144 C CA . ASP A 1 277 ? -14.526 -18.443 1.601 1 94.1 277 ASP A CA 1
ATOM 2145 C C . ASP A 1 277 ? -14.19 -18.89 3.022 1 94.1 277 ASP A C 1
ATOM 2147 O O . ASP A 1 277 ? -13.029 -18.849 3.434 1 94.1 277 ASP A O 1
ATOM 2151 N N . LEU A 1 278 ? -15.175 -19.187 3.787 1 90.52 278 LEU A N 1
ATOM 2152 C CA . LEU A 1 278 ? -14.981 -19.484 5.202 1 90.52 278 LEU A CA 1
ATOM 2153 C C . LEU A 1 278 ? -14.426 -20.892 5.39 1 90.52 278 LEU A C 1
ATOM 2155 O O . LEU A 1 278 ? -14.013 -21.259 6.492 1 90.52 278 LEU A O 1
ATOM 2159 N N . HIS A 1 279 ? -14.32 -21.632 4.34 1 87.18 279 HIS A N 1
ATOM 2160 C CA . HIS A 1 279 ? -13.864 -23.015 4.414 1 87.18 279 HIS A CA 1
ATOM 2161 C C . HIS A 1 279 ? -12.361 -23.113 4.176 1 87.18 279 HIS A C 1
ATOM 2163 O O . HIS A 1 279 ? -11.798 -24.211 4.175 1 87.18 279 HIS A O 1
ATOM 2169 N N . LYS A 1 280 ? -11.782 -22.045 4.054 1 78.75 280 LYS A N 1
ATOM 2170 C CA . LYS A 1 280 ? -10.356 -21.966 3.751 1 78.75 280 LYS A CA 1
ATOM 2171 C C . LYS A 1 280 ? -9.525 -22.645 4.836 1 78.75 280 LYS A C 1
ATOM 2173 O O . LYS A 1 280 ? -9.835 -22.534 6.024 1 78.75 280 LYS A O 1
ATOM 2178 N N . ASN A 1 281 ? -8.52 -23.381 4.352 1 80.32 281 ASN A N 1
ATOM 2179 C CA . ASN A 1 281 ? -7.47 -23.932 5.201 1 80.32 281 ASN A CA 1
ATOM 2180 C C . ASN A 1 281 ? -6.104 -23.855 4.524 1 80.32 281 ASN A C 1
ATOM 2182 O O . ASN A 1 281 ? -5.991 -23.371 3.397 1 80.32 281 ASN A O 1
ATOM 2186 N N . ASP A 1 282 ? -5.037 -24.384 5.27 1 88.28 282 ASP A N 1
ATOM 2187 C CA . ASP A 1 282 ? -3.69 -24.133 4.767 1 88.28 282 ASP A CA 1
ATOM 2188 C C . ASP A 1 282 ? -3.102 -25.386 4.122 1 88.28 282 ASP A C 1
ATOM 2190 O O . ASP A 1 282 ? -1.915 -25.423 3.793 1 88.28 282 ASP A O 1
ATOM 2194 N N . GLU A 1 283 ? -3.895 -26.325 3.796 1 92.76 283 GLU A N 1
ATOM 2195 C CA . GLU A 1 283 ? -3.404 -27.609 3.306 1 92.76 283 GLU A CA 1
ATOM 2196 C C . GLU A 1 283 ? -2.804 -27.473 1.909 1 92.76 283 GLU A C 1
ATOM 2198 O O . GLU A 1 283 ? -1.89 -28.216 1.546 1 92.76 283 GLU A O 1
ATOM 2203 N N . TRP A 1 284 ? -3.294 -26.579 1.207 1 96.53 284 TRP A N 1
ATOM 2204 C CA . TRP A 1 284 ? -2.92 -26.473 -0.2 1 96.53 284 TRP A CA 1
ATOM 2205 C C . TRP A 1 284 ? -1.815 -25.441 -0.393 1 96.53 284 TRP A C 1
ATOM 2207 O O . TRP A 1 284 ? -1.363 -25.208 -1.517 1 96.53 284 TRP A O 1
ATOM 2217 N N . HIS A 1 285 ? -1.311 -24.792 0.613 1 97.93 285 HIS A N 1
ATOM 2218 C CA . HIS A 1 285 ? -0.371 -23.681 0.517 1 97.93 285 HIS A CA 1
ATOM 2219 C C . HIS A 1 285 ? 0.901 -24.098 -0.215 1 97.93 285 HIS A C 1
ATOM 2221 O O . HIS A 1 285 ? 1.288 -23.47 -1.203 1 97.93 285 HIS A O 1
ATOM 2227 N N . TYR A 1 286 ? 1.48 -25.178 0.268 1 98.51 286 TYR A N 1
ATOM 2228 C CA . TYR A 1 286 ? 2.768 -25.595 -0.275 1 98.51 286 TYR A CA 1
ATOM 2229 C C . TYR A 1 286 ? 2.626 -26.062 -1.719 1 98.51 286 TYR A C 1
ATOM 2231 O O . TYR A 1 286 ? 3.445 -25.716 -2.573 1 98.51 286 TYR A O 1
ATOM 2239 N N . TYR A 1 287 ? 1.618 -26.868 -1.996 1 98.42 287 TYR A N 1
ATOM 2240 C CA . TYR A 1 287 ? 1.44 -27.348 -3.361 1 98.42 287 TYR A CA 1
ATOM 2241 C C . TYR A 1 287 ? 1.155 -26.193 -4.314 1 98.42 287 TYR A C 1
ATOM 2243 O O . TYR A 1 287 ? 1.692 -26.148 -5.423 1 98.42 287 TYR A O 1
ATOM 2251 N N . ALA A 1 288 ? 0.299 -25.235 -3.903 1 98.73 288 ALA A N 1
ATOM 2252 C CA . ALA A 1 288 ? -0.002 -24.063 -4.721 1 98.73 288 ALA A CA 1
ATOM 2253 C C . ALA A 1 288 ? 1.254 -23.236 -4.978 1 98.73 288 ALA A C 1
ATOM 2255 O O . ALA A 1 288 ? 1.455 -22.728 -6.084 1 98.73 288 ALA A O 1
ATOM 2256 N N . ALA A 1 289 ? 2.067 -23.08 -3.975 1 98.84 289 ALA A N 1
ATOM 2257 C CA . ALA A 1 289 ? 3.342 -22.388 -4.149 1 98.84 289 ALA A CA 1
ATOM 2258 C C . ALA A 1 289 ? 4.218 -23.104 -5.173 1 98.84 289 ALA A C 1
ATOM 2260 O O . ALA A 1 289 ? 4.855 -22.462 -6.012 1 98.84 289 ALA A O 1
ATOM 2261 N N . ALA A 1 290 ? 4.236 -24.415 -5.117 1 98.78 290 ALA A N 1
ATOM 2262 C CA . ALA A 1 290 ? 5.041 -25.222 -6.03 1 98.78 290 ALA A CA 1
ATOM 2263 C C . ALA A 1 290 ? 4.572 -25.05 -7.472 1 98.78 290 ALA A C 1
ATOM 2265 O O . ALA A 1 290 ? 5.388 -24.896 -8.384 1 98.78 290 ALA A O 1
ATOM 2266 N N . THR A 1 291 ? 3.287 -25.093 -7.638 1 98.58 291 THR A N 1
ATOM 2267 C CA . THR A 1 291 ? 2.771 -25.004 -9 1 98.58 291 THR A CA 1
ATOM 2268 C C . THR A 1 291 ? 3.036 -23.622 -9.59 1 98.58 291 THR A C 1
ATOM 2270 O O . THR A 1 291 ? 3.392 -23.5 -10.764 1 98.58 291 THR A O 1
ATOM 2273 N N . ALA A 1 292 ? 2.864 -22.581 -8.798 1 98.81 292 ALA A N 1
ATOM 2274 C CA . ALA A 1 292 ? 3.194 -21.235 -9.258 1 98.81 292 ALA A CA 1
ATOM 2275 C C . ALA A 1 292 ? 4.67 -21.129 -9.63 1 98.81 292 ALA A C 1
ATOM 2277 O O . ALA A 1 292 ? 5.015 -20.573 -10.675 1 98.81 292 ALA A O 1
ATOM 2278 N N . ALA A 1 293 ? 5.499 -21.659 -8.805 1 98.83 293 ALA A N 1
ATOM 2279 C CA . ALA A 1 293 ? 6.939 -21.615 -9.045 1 98.83 293 ALA A CA 1
ATOM 2280 C C . ALA A 1 293 ? 7.312 -22.412 -10.292 1 98.83 293 ALA A C 1
ATOM 2282 O O . ALA A 1 293 ? 8.173 -21.994 -11.068 1 98.83 293 ALA A O 1
ATOM 2283 N N . ALA A 1 294 ? 6.69 -23.535 -10.47 1 98.1 294 ALA A N 1
ATOM 2284 C CA . ALA A 1 294 ? 6.951 -24.375 -11.637 1 98.1 294 ALA A CA 1
ATOM 2285 C C . ALA A 1 294 ? 6.579 -23.652 -12.928 1 98.1 294 ALA A C 1
ATOM 2287 O O . ALA A 1 294 ? 7.305 -23.729 -13.922 1 98.1 294 ALA A O 1
ATOM 2288 N N . TYR A 1 295 ? 5.476 -23.01 -12.922 1 97.83 295 TYR A N 1
ATOM 2289 C CA . TYR A 1 295 ? 5.1 -22.225 -14.093 1 97.83 295 TYR A CA 1
ATOM 2290 C C . TYR A 1 295 ? 6.122 -21.128 -14.365 1 97.83 295 TYR A C 1
ATOM 2292 O O . TYR A 1 295 ? 6.481 -20.878 -15.518 1 97.83 295 TYR A O 1
ATOM 2300 N N . ALA A 1 296 ? 6.516 -20.422 -13.286 1 98.3 296 ALA A N 1
ATOM 2301 C CA . ALA A 1 296 ? 7.522 -19.374 -13.439 1 98.3 296 ALA A CA 1
ATOM 2302 C C . ALA A 1 296 ? 8.793 -19.923 -14.081 1 98.3 296 ALA A C 1
ATOM 2304 O O . ALA A 1 296 ? 9.386 -19.278 -14.949 1 98.3 296 ALA A O 1
ATOM 2305 N N . ARG A 1 297 ? 9.182 -21.042 -13.635 1 97.45 297 ARG A N 1
ATOM 2306 C CA . ARG A 1 297 ? 10.36 -21.668 -14.228 1 97.45 297 ARG A CA 1
ATOM 2307 C C . ARG A 1 297 ? 10.138 -21.962 -15.708 1 97.45 297 ARG A C 1
ATOM 2309 O O . ARG A 1 297 ? 11.042 -21.776 -16.525 1 97.45 297 ARG A O 1
ATOM 2316 N N . GLU A 1 298 ? 8.988 -22.512 -16.028 1 95.63 298 GLU A N 1
ATOM 2317 C CA . GLU A 1 298 ? 8.676 -22.766 -17.432 1 95.63 298 GLU A CA 1
ATOM 2318 C C . GLU A 1 298 ? 8.78 -21.488 -18.26 1 95.63 298 GLU A C 1
ATOM 2320 O O . GLU A 1 298 ? 9.318 -21.503 -19.369 1 95.63 298 GLU A O 1
ATOM 2325 N N . LEU A 1 299 ? 8.239 -20.43 -17.743 1 96.23 299 LEU A N 1
ATOM 2326 C CA . LEU A 1 299 ? 8.321 -19.133 -18.406 1 96.23 299 LEU A CA 1
ATOM 2327 C C . LEU A 1 299 ? 9.773 -18.742 -18.659 1 96.23 299 LEU A C 1
ATOM 2329 O O . LEU A 1 299 ? 10.119 -18.303 -19.758 1 96.23 299 LEU A O 1
ATOM 2333 N N . LEU A 1 300 ? 10.596 -18.914 -17.677 1 95.74 300 LEU A N 1
ATOM 2334 C CA . LEU A 1 300 ? 11.998 -18.517 -17.752 1 95.74 300 LEU A CA 1
ATOM 2335 C C . LEU A 1 300 ? 12.766 -19.413 -18.718 1 95.74 300 LEU A C 1
ATOM 2337 O O . LEU A 1 300 ? 13.83 -19.033 -19.211 1 95.74 300 LEU A O 1
ATOM 2341 N N . SER A 1 301 ? 12.28 -20.568 -18.965 1 92.85 301 SER A N 1
ATOM 2342 C CA . SER A 1 301 ? 12.923 -21.48 -19.905 1 92.85 301 SER A CA 1
ATOM 2343 C C . SER A 1 301 ? 12.679 -21.05 -21.348 1 92.85 301 SER A C 1
ATOM 2345 O O . SER A 1 301 ? 13.383 -21.488 -22.26 1 92.85 301 SER A O 1
ATOM 2347 N N . VAL A 1 302 ? 11.733 -20.226 -21.522 1 92.1 302 VAL A N 1
ATOM 2348 C CA . VAL A 1 302 ? 11.341 -19.838 -22.873 1 92.1 302 VAL A CA 1
ATOM 2349 C C . VAL A 1 302 ? 11.804 -18.411 -23.155 1 92.1 302 VAL A C 1
ATOM 2351 O O . VAL A 1 302 ? 12.243 -18.103 -24.266 1 92.1 302 VAL A O 1
ATOM 2354 N N . ILE A 1 303 ? 11.809 -17.566 -22.167 1 91.38 303 ILE A N 1
ATOM 2355 C CA . ILE A 1 303 ? 12.07 -16.144 -22.364 1 91.38 303 ILE A CA 1
ATOM 2356 C C . ILE A 1 303 ? 13.571 -15.913 -22.523 1 91.38 303 ILE A C 1
ATOM 2358 O O . ILE A 1 303 ? 14.38 -16.578 -21.872 1 91.38 303 ILE A O 1
ATOM 2362 N N . GLU A 1 304 ? 13.892 -15.102 -23.48 1 86.34 304 GLU A N 1
ATOM 2363 C CA . GLU A 1 304 ? 15.262 -14.63 -23.657 1 86.34 304 GLU A CA 1
ATOM 2364 C C . GLU A 1 304 ? 15.397 -13.164 -23.257 1 86.34 304 GLU A C 1
ATOM 2366 O O . GLU A 1 304 ? 14.794 -12.287 -23.879 1 86.34 304 GLU A O 1
ATOM 2371 N N . LEU A 1 305 ? 16.035 -12.944 -22.089 1 82.2 305 LEU A N 1
ATOM 2372 C CA . LEU A 1 305 ? 16.201 -11.576 -21.612 1 82.2 305 LEU A CA 1
ATOM 2373 C C . LEU A 1 305 ? 17.673 -11.178 -21.605 1 82.2 305 LEU A C 1
ATOM 2375 O O . LEU A 1 305 ? 18.546 -12.017 -21.374 1 82.2 305 LEU A O 1
ATOM 2379 N N . MET B 1 1 ? 28.938 21.421 -2.949 1 70.59 1 MET B N 1
ATOM 2380 C CA . MET B 1 1 ? 27.861 20.453 -3.139 1 70.59 1 MET B CA 1
ATOM 2381 C C . MET B 1 1 ? 27.714 19.556 -1.915 1 70.59 1 MET B C 1
ATOM 2383 O O . MET B 1 1 ? 28.697 18.991 -1.432 1 70.59 1 MET B O 1
ATOM 2387 N N . SER B 1 2 ? 26.54 19.607 -1.337 1 80.92 2 SER B N 1
ATOM 2388 C CA . SER B 1 2 ? 26.327 18.854 -0.105 1 80.92 2 SER B CA 1
ATOM 2389 C C . SER B 1 2 ? 26.313 17.353 -0.37 1 80.92 2 SER B C 1
ATOM 2391 O O . SER B 1 2 ? 25.899 16.91 -1.444 1 80.92 2 SER B O 1
ATOM 2393 N N . SER B 1 3 ? 26.912 16.646 0.496 1 89.07 3 SER B N 1
ATOM 2394 C CA . SER B 1 3 ? 26.909 15.188 0.427 1 89.07 3 SER B CA 1
ATOM 2395 C C . SER B 1 3 ? 25.561 14.617 0.852 1 89.07 3 SER B C 1
ATOM 2397 O O . SER B 1 3 ? 24.837 15.236 1.634 1 89.07 3 SER B O 1
ATOM 2399 N N . ARG B 1 4 ? 25.215 13.532 0.379 1 90.04 4 ARG B N 1
ATOM 2400 C CA . ARG B 1 4 ? 23.972 12.855 0.733 1 90.04 4 ARG B CA 1
ATOM 2401 C C . ARG B 1 4 ? 23.925 12.541 2.224 1 90.04 4 ARG B C 1
ATOM 2403 O O . ARG B 1 4 ? 22.847 12.504 2.822 1 90.04 4 ARG B O 1
ATOM 2410 N N . GLU B 1 5 ? 25.088 12.433 2.826 1 90.24 5 GLU B N 1
ATOM 2411 C CA . GLU B 1 5 ? 25.193 12.046 4.23 1 90.24 5 GLU B CA 1
ATOM 2412 C C . GLU B 1 5 ? 24.95 13.238 5.15 1 90.24 5 GLU B C 1
ATOM 2414 O O . GLU B 1 5 ? 24.778 13.071 6.359 1 90.24 5 GLU B O 1
ATOM 2419 N N . SER B 1 6 ? 24.887 14.333 4.617 1 93.53 6 SER B N 1
ATOM 2420 C CA . SER B 1 6 ? 24.774 15.534 5.438 1 93.53 6 SER B CA 1
ATOM 2421 C C . SER B 1 6 ? 23.322 15.81 5.817 1 93.53 6 SER B C 1
ATOM 2423 O O . SER B 1 6 ? 23.051 16.606 6.718 1 93.53 6 SER B O 1
ATOM 2425 N N . PHE B 1 7 ? 22.428 15.182 5.148 1 95.35 7 PHE B N 1
ATOM 2426 C CA . PHE B 1 7 ? 21.017 15.437 5.413 1 95.35 7 PHE B CA 1
ATOM 2427 C C . PHE B 1 7 ? 20.513 14.561 6.553 1 95.35 7 PHE B C 1
ATOM 2429 O O . PHE B 1 7 ? 20.858 13.381 6.636 1 95.35 7 PHE B O 1
ATOM 2436 N N . ASN B 1 8 ? 19.68 15.14 7.418 1 96.27 8 ASN B N 1
ATOM 2437 C CA . ASN B 1 8 ? 19.248 14.386 8.59 1 96.27 8 ASN B CA 1
ATOM 2438 C C . ASN B 1 8 ? 17.727 14.361 8.71 1 96.27 8 ASN B C 1
ATOM 2440 O O . ASN B 1 8 ? 17.176 13.601 9.509 1 96.27 8 ASN B O 1
ATOM 2444 N N . ILE B 1 9 ? 17.013 15.183 7.907 1 97.82 9 ILE B N 1
ATOM 2445 C CA . ILE B 1 9 ? 15.555 15.194 7.93 1 97.82 9 ILE B CA 1
ATOM 2446 C C . ILE B 1 9 ? 15.015 14.94 6.524 1 97.82 9 ILE B C 1
ATOM 2448 O O . ILE B 1 9 ? 15.42 15.605 5.567 1 97.82 9 ILE B O 1
ATOM 2452 N N . GLY B 1 10 ? 14.187 13.95 6.406 1 98.24 10 GLY B N 1
ATOM 2453 C CA . GLY B 1 10 ? 13.378 13.788 5.209 1 98.24 10 GLY B CA 1
ATOM 2454 C C . GLY B 1 10 ? 11.973 14.341 5.358 1 98.24 10 GLY B C 1
ATOM 2455 O O . GLY B 1 10 ? 11.349 14.19 6.41 1 98.24 10 GLY B O 1
ATOM 2456 N N . TRP B 1 11 ? 11.481 15.046 4.381 1 98.78 11 TRP B N 1
ATOM 2457 C CA . TRP B 1 11 ? 10.145 15.629 4.321 1 98.78 11 TRP B CA 1
ATOM 2458 C C . TRP B 1 11 ? 9.399 15.153 3.079 1 98.78 11 TRP B C 1
ATOM 2460 O O . TRP B 1 11 ? 9.742 15.534 1.957 1 98.78 11 TRP B O 1
ATOM 2470 N N . VAL B 1 12 ? 8.355 14.326 3.286 1 98.66 12 VAL B N 1
ATOM 2471 C CA . VAL B 1 12 ? 7.607 13.742 2.178 1 98.66 12 VAL B CA 1
ATOM 2472 C C . VAL B 1 12 ? 6.248 14.428 2.053 1 98.66 12 VAL B C 1
ATOM 2474 O O . VAL B 1 12 ? 5.531 14.584 3.044 1 98.66 12 VAL B O 1
ATOM 2477 N N . CYS B 1 13 ? 5.92 14.806 0.839 1 98.22 13 CYS B N 1
ATOM 2478 C CA . CYS B 1 13 ? 4.638 15.407 0.488 1 98.22 13 CYS B CA 1
ATOM 2479 C C . CYS B 1 13 ? 3.918 14.579 -0.569 1 98.22 13 CYS B C 1
ATOM 2481 O O . CYS B 1 13 ? 4.557 13.867 -1.347 1 98.22 13 CYS B O 1
ATOM 2483 N N . ALA B 1 14 ? 2.63 14.7 -0.56 1 97.55 14 ALA B N 1
ATOM 2484 C CA . ALA B 1 14 ? 1.878 13.925 -1.543 1 97.55 14 ALA B CA 1
ATOM 2485 C C . ALA B 1 14 ? 1.467 14.793 -2.729 1 97.55 14 ALA B C 1
ATOM 2487 O O . ALA B 1 14 ? 1.429 14.322 -3.868 1 97.55 14 ALA B O 1
ATOM 2488 N N . LEU B 1 15 ? 1.191 16.093 -2.483 1 97.19 15 LEU B N 1
ATOM 2489 C CA . LEU B 1 15 ? 0.601 16.957 -3.5 1 97.19 15 LEU B CA 1
ATOM 2490 C C . LEU B 1 15 ? 1.489 18.169 -3.765 1 97.19 15 LEU B C 1
ATOM 2492 O O . LEU B 1 15 ? 2.337 18.514 -2.939 1 97.19 15 LEU B O 1
ATOM 2496 N N . GLN B 1 16 ? 1.231 18.809 -4.857 1 97.11 16 GLN B N 1
ATOM 2497 C CA . GLN B 1 16 ? 2 19.974 -5.282 1 97.11 16 GLN B CA 1
ATOM 2498 C C . GLN B 1 16 ? 1.914 21.096 -4.252 1 97.11 16 GLN B C 1
ATOM 2500 O O . GLN B 1 16 ? 2.923 21.725 -3.926 1 97.11 16 GLN B O 1
ATOM 2505 N N . GLU B 1 17 ? 0.74 21.412 -3.776 1 97.71 17 GLU B N 1
ATOM 2506 C CA . GLU B 1 17 ? 0.583 22.494 -2.809 1 97.71 17 GLU B CA 1
ATOM 2507 C C . GLU B 1 17 ? 1.32 22.183 -1.509 1 97.71 17 GLU B C 1
ATOM 2509 O O . GLU B 1 17 ? 1.81 23.091 -0.835 1 97.71 17 GLU B O 1
ATOM 2514 N N . GLU B 1 18 ? 1.372 20.909 -1.118 1 98.51 18 GLU B N 1
ATOM 2515 C CA . GLU B 1 18 ? 2.141 20.501 0.054 1 98.51 18 GLU B CA 1
ATOM 2516 C C . GLU B 1 18 ? 3.636 20.721 -0.163 1 98.51 18 GLU B C 1
ATOM 2518 O O . GLU B 1 18 ? 4.334 21.2 0.733 1 98.51 18 GLU B O 1
ATOM 2523 N N . TYR B 1 19 ? 4.036 20.335 -1.338 1 98.46 19 TYR B N 1
ATOM 2524 C CA . TYR B 1 19 ? 5.437 20.493 -1.713 1 98.46 19 TYR B CA 1
ATOM 2525 C C . TYR B 1 19 ? 5.843 21.962 -1.702 1 98.46 19 TYR B C 1
ATOM 2527 O O . TYR B 1 19 ? 6.898 22.317 -1.172 1 98.46 19 TYR B O 1
ATOM 2535 N N . GLU B 1 20 ? 5.047 22.788 -2.252 1 98.35 20 GLU B N 1
ATOM 2536 C CA . GLU B 1 20 ? 5.308 24.225 -2.265 1 98.35 20 GLU B CA 1
ATOM 2537 C C . GLU B 1 20 ? 5.359 24.79 -0.849 1 98.35 20 GLU B C 1
ATOM 2539 O O . GLU B 1 20 ? 6.23 25.602 -0.53 1 98.35 20 GLU B O 1
ATOM 2544 N N . ALA B 1 21 ? 4.436 24.359 -0.067 1 98.75 21 ALA B N 1
ATOM 2545 C CA . ALA B 1 21 ? 4.404 24.826 1.316 1 98.75 21 ALA B CA 1
ATOM 2546 C C . ALA B 1 21 ? 5.667 24.409 2.065 1 98.75 21 ALA B C 1
ATOM 2548 O O . ALA B 1 21 ? 6.233 25.196 2.827 1 98.75 21 ALA B O 1
ATOM 2549 N N . ALA B 1 22 ? 6.065 23.191 1.86 1 98.7 22 ALA B N 1
ATOM 2550 C CA . ALA B 1 22 ? 7.274 22.686 2.504 1 98.7 22 ALA B CA 1
ATOM 2551 C C . ALA B 1 22 ? 8.493 23.516 2.111 1 98.7 22 ALA B C 1
ATOM 2553 O O . ALA B 1 22 ? 9.276 23.925 2.971 1 98.7 22 ALA B O 1
ATOM 2554 N N . CYS B 1 23 ? 8.633 23.758 0.879 1 98.31 23 CYS B N 1
ATOM 2555 C CA . CYS B 1 23 ? 9.779 24.504 0.37 1 98.31 23 CYS B CA 1
ATOM 2556 C C . CYS B 1 23 ? 9.78 25.932 0.902 1 98.31 23 CYS B C 1
ATOM 2558 O O . CYS B 1 23 ? 10.842 26.506 1.151 1 98.31 23 CYS B O 1
ATOM 2560 N N . ALA B 1 24 ? 8.619 26.477 1.1 1 98.15 24 ALA B N 1
ATOM 2561 C CA . ALA B 1 24 ? 8.495 27.845 1.596 1 98.15 24 ALA B CA 1
ATOM 2562 C C . ALA B 1 24 ? 8.972 27.951 3.041 1 98.15 24 ALA B C 1
ATOM 2564 O O . ALA B 1 24 ? 9.241 29.049 3.534 1 98.15 24 ALA B O 1
ATOM 2565 N N . MET B 1 25 ? 9.098 26.858 3.716 1 98.23 25 MET B N 1
ATOM 2566 C CA . MET B 1 25 ? 9.482 26.863 5.125 1 98.23 25 MET B CA 1
ATOM 2567 C C . MET B 1 25 ? 10.999 26.926 5.275 1 98.23 25 MET B C 1
ATOM 2569 O O . MET B 1 25 ? 11.509 27.174 6.369 1 98.23 25 MET B O 1
ATOM 2573 N N . LEU B 1 26 ? 11.705 26.665 4.194 1 98.05 26 LEU B N 1
ATOM 2574 C CA . LEU B 1 26 ? 13.162 26.602 4.258 1 98.05 26 LEU B CA 1
ATOM 2575 C C . LEU B 1 26 ? 13.752 27.973 4.567 1 98.05 26 LEU B C 1
ATOM 2577 O O . LEU B 1 26 ? 13.283 28.988 4.045 1 98.05 26 LEU B O 1
ATOM 2581 N N . ASP B 1 27 ? 14.762 27.973 5.398 1 97.8 27 ASP B N 1
ATOM 2582 C CA . ASP B 1 27 ? 15.537 29.193 5.603 1 97.8 27 ASP B CA 1
ATOM 2583 C C . ASP B 1 27 ? 16.407 29.503 4.387 1 97.8 27 ASP B C 1
ATOM 2585 O O . ASP B 1 27 ? 16.646 30.67 4.069 1 97.8 27 ASP B O 1
ATOM 2589 N N . GLU B 1 28 ? 16.874 28.398 3.874 1 96.65 28 GLU B N 1
ATOM 2590 C CA . GLU B 1 28 ? 17.778 28.456 2.729 1 96.65 28 GLU B CA 1
ATOM 2591 C C . GLU B 1 28 ? 17.649 27.209 1.859 1 96.65 28 GLU B C 1
ATOM 2593 O O . GLU B 1 28 ? 17.53 26.096 2.374 1 96.65 28 GLU B O 1
ATOM 2598 N N . GLU B 1 29 ? 17.55 27.481 0.642 1 95.94 29 GLU B N 1
ATOM 2599 C CA . GLU B 1 29 ? 17.698 26.371 -0.294 1 95.94 29 GLU B CA 1
ATOM 2600 C C . GLU B 1 29 ? 19.169 26.089 -0.588 1 95.94 29 GLU B C 1
ATOM 2602 O O . GLU B 1 29 ? 19.967 27.017 -0.731 1 95.94 29 GLU B O 1
ATOM 2607 N N . ILE B 1 30 ? 19.531 24.871 -0.677 1 94.79 30 ILE B N 1
ATOM 2608 C CA . ILE B 1 30 ? 20.923 24.53 -0.952 1 94.79 30 ILE B CA 1
ATOM 2609 C C . ILE B 1 30 ? 21.002 23.648 -2.196 1 94.79 30 ILE B C 1
ATOM 2611 O O . ILE B 1 30 ? 20.011 23.027 -2.588 1 94.79 30 ILE B O 1
ATOM 2615 N N . GLU B 1 31 ? 22.15 23.689 -2.781 1 90.88 31 GLU B N 1
ATOM 2616 C CA . GLU B 1 31 ? 22.355 22.82 -3.935 1 90.88 31 GLU B CA 1
ATOM 2617 C C . GLU B 1 31 ? 22.417 21.353 -3.518 1 90.88 31 GLU B C 1
ATOM 2619 O O . GLU B 1 31 ? 23.037 21.016 -2.508 1 90.88 31 GLU B O 1
ATOM 2624 N N . GLY B 1 32 ? 21.692 20.536 -4.181 1 85.72 32 GLY B N 1
ATOM 2625 C CA . GLY B 1 32 ? 21.63 19.12 -3.858 1 85.72 32 GLY B CA 1
ATOM 2626 C C . GLY B 1 32 ? 22.862 18.353 -4.3 1 85.72 32 GLY B C 1
ATOM 2627 O O . GLY B 1 32 ? 23.734 18.904 -4.974 1 85.72 32 GLY B O 1
ATOM 2628 N N . PRO B 1 33 ? 22.941 17.19 -3.766 1 84.97 33 PRO B N 1
ATOM 2629 C CA . PRO B 1 33 ? 24.053 16.368 -4.25 1 84.97 33 PRO B CA 1
ATOM 2630 C C . PRO B 1 33 ? 24.002 16.134 -5.758 1 84.97 33 PRO B C 1
ATOM 2632 O O . PRO B 1 33 ? 22.917 16.064 -6.339 1 84.97 33 PRO B O 1
ATOM 2635 N N . LYS B 1 34 ? 25.088 16.014 -6.384 1 78.19 34 LYS B N 1
ATOM 2636 C CA . LYS B 1 34 ? 25.198 15.893 -7.835 1 78.19 34 LYS B CA 1
ATOM 2637 C C . LYS B 1 34 ? 24.906 14.466 -8.291 1 78.19 34 LYS B C 1
ATOM 2639 O O . LYS B 1 34 ? 24.52 14.243 -9.441 1 78.19 34 LYS B O 1
ATOM 2644 N N . TYR B 1 35 ? 24.927 13.569 -7.46 1 68.45 35 TYR B N 1
ATOM 2645 C CA . TYR B 1 35 ? 24.833 12.204 -7.965 1 68.45 35 TYR B CA 1
ATOM 2646 C C . TYR B 1 35 ? 23.477 11.592 -7.635 1 68.45 35 TYR B C 1
ATOM 2648 O O . TYR B 1 35 ? 23.035 11.63 -6.485 1 68.45 35 TYR B O 1
ATOM 2656 N N . GLN B 1 36 ? 22.862 11.308 -8.822 1 72.62 36 GLN B N 1
ATOM 2657 C CA . GLN B 1 36 ? 21.668 10.487 -8.649 1 72.62 36 GLN B CA 1
ATOM 2658 C C . GLN B 1 36 ? 22.037 9.035 -8.359 1 72.62 36 GLN B C 1
ATOM 2660 O O . GLN B 1 36 ? 22.896 8.461 -9.031 1 72.62 36 GLN B O 1
ATOM 2665 N N . GLU B 1 37 ? 21.634 8.656 -7.214 1 79.84 37 GLU B N 1
ATOM 2666 C CA . GLU B 1 37 ? 21.816 7.232 -6.948 1 79.84 37 GLU B CA 1
ATOM 2667 C C . GLU B 1 37 ? 21.079 6.379 -7.976 1 79.84 37 GLU B C 1
ATOM 2669 O O . GLU B 1 37 ? 19.971 6.722 -8.395 1 79.84 37 GLU B O 1
ATOM 2674 N N . PRO B 1 38 ? 21.785 5.37 -8.491 1 77.81 38 PRO B N 1
ATOM 2675 C CA . PRO B 1 38 ? 21.116 4.512 -9.472 1 77.81 38 PRO B CA 1
ATOM 2676 C C . PRO B 1 38 ? 19.763 3.999 -8.982 1 77.81 38 PRO B C 1
ATOM 2678 O O . PRO B 1 38 ? 19.65 3.534 -7.845 1 77.81 38 PRO B O 1
ATOM 2681 N N . GLY B 1 39 ? 18.824 4.327 -9.802 1 82.9 39 GLY B N 1
ATOM 2682 C CA . GLY B 1 39 ? 17.507 3.762 -9.556 1 82.9 39 GLY B CA 1
ATOM 2683 C C . GLY B 1 39 ? 16.593 4.694 -8.783 1 82.9 39 GLY B C 1
ATOM 2684 O O . GLY B 1 39 ? 15.403 4.413 -8.623 1 82.9 39 GLY B O 1
ATOM 2685 N N . ASP B 1 40 ? 17.15 5.758 -8.18 1 89.64 40 ASP B N 1
ATOM 2686 C CA . ASP B 1 40 ? 16.286 6.742 -7.535 1 89.64 40 ASP B CA 1
ATOM 2687 C C . ASP B 1 40 ? 15.758 7.756 -8.547 1 89.64 40 ASP B C 1
ATOM 2689 O O . ASP B 1 40 ? 16.476 8.677 -8.944 1 89.64 40 ASP B O 1
ATOM 2693 N N . ASN B 1 41 ? 14.502 7.655 -8.862 1 88.39 41 ASN B N 1
ATOM 2694 C CA . ASN B 1 41 ? 13.912 8.489 -9.904 1 88.39 41 ASN B CA 1
ATOM 2695 C C . ASN B 1 41 ? 13.207 9.708 -9.314 1 88.39 41 ASN B C 1
ATOM 2697 O O . ASN B 1 41 ? 12.51 10.432 -10.026 1 88.39 41 ASN B O 1
ATOM 2701 N N . ASN B 1 42 ? 13.41 9.951 -8.061 1 92.92 42 ASN B N 1
ATOM 2702 C CA . ASN B 1 42 ? 12.731 11.074 -7.424 1 92.92 42 ASN B CA 1
ATOM 2703 C C . ASN B 1 42 ? 13.509 12.374 -7.603 1 92.92 42 ASN B C 1
ATOM 2705 O O . ASN B 1 42 ? 14.73 12.355 -7.765 1 92.92 42 ASN B O 1
ATOM 2709 N N . THR B 1 43 ? 12.771 13.425 -7.702 1 91.73 43 THR B N 1
ATOM 2710 C CA . THR B 1 43 ? 13.341 14.764 -7.604 1 91.73 43 THR B CA 1
ATOM 2711 C C . THR B 1 43 ? 13.144 15.335 -6.203 1 91.73 43 THR B C 1
ATOM 2713 O O . THR B 1 43 ? 12.058 15.225 -5.629 1 91.73 43 THR B O 1
ATOM 2716 N N . TYR B 1 44 ? 14.236 15.926 -5.711 1 95.99 44 TYR B N 1
ATOM 2717 C CA . TYR B 1 44 ? 14.197 16.434 -4.344 1 95.99 44 TYR B CA 1
ATOM 2718 C C . TYR B 1 44 ? 14.541 17.918 -4.305 1 95.99 44 TYR B C 1
ATOM 2720 O O . TYR B 1 44 ? 15.313 18.405 -5.134 1 95.99 44 TYR B O 1
ATOM 2728 N N . CYS B 1 45 ? 13.949 18.613 -3.373 1 97.08 45 CYS B N 1
ATOM 2729 C CA . CYS B 1 45 ? 14.389 19.937 -2.948 1 97.08 45 CYS B CA 1
ATOM 2730 C C . CYS B 1 45 ? 15.248 19.848 -1.692 1 97.08 45 CYS B C 1
ATOM 2732 O O . CYS B 1 45 ? 14.951 19.069 -0.785 1 97.08 45 CYS B O 1
ATOM 2734 N N . PHE B 1 46 ? 16.301 20.632 -1.685 1 97.57 46 PHE B N 1
ATOM 2735 C CA . PHE B 1 46 ? 17.239 20.581 -0.57 1 97.57 46 PHE B CA 1
ATOM 2736 C C . PHE B 1 46 ? 17.313 21.928 0.138 1 97.57 46 PHE B C 1
ATOM 2738 O O . PHE B 1 46 ? 17.301 22.977 -0.51 1 97.57 46 PHE B O 1
ATOM 2745 N N . GLY B 1 47 ? 17.372 21.838 1.483 1 97.61 47 GLY B N 1
ATOM 2746 C CA . GLY B 1 47 ? 17.502 23.091 2.21 1 97.61 47 GLY B CA 1
ATOM 2747 C C . GLY B 1 47 ? 17.803 22.896 3.685 1 97.61 47 GLY B C 1
ATOM 2748 O O . GLY B 1 47 ? 18.278 21.834 4.092 1 97.61 47 GLY B O 1
ATOM 2749 N N . ARG B 1 48 ? 17.61 24.045 4.372 1 97.2 48 ARG B N 1
ATOM 2750 C CA . ARG B 1 48 ? 17.886 24.054 5.805 1 97.2 48 ARG B CA 1
ATOM 2751 C C . ARG B 1 48 ? 16.761 24.738 6.574 1 97.2 48 ARG B C 1
ATOM 2753 O O . ARG B 1 48 ? 16.173 25.709 6.093 1 97.2 48 ARG B O 1
ATOM 2760 N N . ILE B 1 49 ? 16.445 24.21 7.645 1 97.34 49 ILE B N 1
ATOM 2761 C CA . ILE B 1 49 ? 15.635 24.847 8.677 1 97.34 49 ILE B CA 1
ATOM 2762 C C . ILE B 1 49 ? 16.37 24.795 10.015 1 97.34 49 ILE B C 1
ATOM 2764 O O . ILE B 1 49 ? 16.572 23.717 10.578 1 97.34 49 ILE B O 1
ATOM 2768 N N . GLY B 1 50 ? 16.739 25.968 10.494 1 93.69 50 GLY B N 1
ATOM 2769 C CA . GLY B 1 50 ? 17.619 25.961 11.652 1 93.69 50 GLY B CA 1
ATOM 2770 C C . GLY B 1 50 ? 18.893 25.167 11.428 1 93.69 50 GLY B C 1
ATOM 2771 O O . GLY B 1 50 ? 19.594 25.376 10.435 1 93.69 50 GLY B O 1
ATOM 2772 N N . GLY B 1 51 ? 19.16 24.309 12.289 1 93.85 51 GLY B N 1
ATOM 2773 C CA . GLY B 1 51 ? 20.37 23.506 12.202 1 93.85 51 GLY B CA 1
ATOM 2774 C C . GLY B 1 51 ? 20.176 22.219 11.424 1 93.85 51 GLY B C 1
ATOM 2775 O O . GLY B 1 51 ? 21.117 21.439 11.259 1 93.85 51 GLY B O 1
ATOM 2776 N N . HIS B 1 52 ? 19.038 22.033 10.869 1 96.67 52 HIS B N 1
ATOM 2777 C CA . HIS B 1 52 ? 18.72 20.769 10.215 1 96.67 52 HIS B CA 1
ATOM 2778 C C . HIS B 1 52 ? 18.862 20.881 8.7 1 96.67 52 HIS B C 1
ATOM 2780 O O . HIS B 1 52 ? 18.415 21.862 8.101 1 96.67 52 HIS B O 1
ATOM 2786 N N . ARG B 1 53 ? 19.52 19.989 8.079 1 97.16 53 ARG B N 1
ATOM 2787 C CA . ARG B 1 53 ? 19.522 19.859 6.625 1 97.16 53 ARG B CA 1
ATOM 2788 C C . ARG B 1 53 ? 18.406 18.933 6.156 1 97.16 53 ARG B C 1
ATOM 2790 O O . ARG B 1 53 ? 18.299 17.796 6.621 1 97.16 53 ARG B O 1
ATOM 2797 N N . ILE B 1 54 ? 17.668 19.446 5.252 1 97.7 54 ILE B N 1
ATOM 2798 C CA . ILE B 1 54 ? 16.391 18.82 4.929 1 97.7 54 ILE B CA 1
ATOM 2799 C C . ILE B 1 54 ? 16.366 18.429 3.453 1 97.7 54 ILE B C 1
ATOM 2801 O O . ILE B 1 54 ? 16.831 19.186 2.597 1 97.7 54 ILE B O 1
ATOM 2805 N N . VAL B 1 55 ? 15.9 17.236 3.192 1 97.93 55 VAL B N 1
ATOM 2806 C CA . VAL B 1 55 ? 15.56 16.79 1.845 1 97.93 55 VAL B CA 1
ATOM 2807 C C . VAL B 1 55 ? 14.044 16.668 1.708 1 97.93 55 VAL B C 1
ATOM 2809 O O . VAL B 1 55 ? 13.399 15.967 2.492 1 97.93 55 VAL B O 1
ATOM 2812 N N . ILE B 1 56 ? 13.459 17.37 0.747 1 98.5 56 ILE B N 1
ATOM 2813 C CA . ILE B 1 56 ? 12.015 17.387 0.539 1 98.5 56 ILE B CA 1
ATOM 2814 C C . ILE B 1 56 ? 11.672 16.645 -0.751 1 98.5 56 ILE B C 1
ATOM 2816 O O . ILE B 1 56 ? 12.208 16.959 -1.816 1 98.5 56 ILE B O 1
ATOM 2820 N N . GLY B 1 57 ? 10.879 15.622 -0.633 1 97.34 57 GLY B N 1
ATOM 2821 C CA . GLY B 1 57 ? 10.389 14.89 -1.789 1 97.34 57 GLY B CA 1
ATOM 2822 C C . GLY B 1 57 ? 8.876 14.889 -1.897 1 97.34 57 GLY B C 1
ATOM 2823 O O . GLY B 1 57 ? 8.176 15.032 -0.892 1 97.34 57 GLY B O 1
ATOM 2824 N N . SER B 1 58 ? 8.388 14.711 -3.084 1 96.95 58 SER B N 1
ATOM 2825 C CA . SER B 1 58 ? 6.958 14.601 -3.349 1 96.95 58 SER B CA 1
ATOM 2826 C C . SER B 1 58 ? 6.63 13.311 -4.093 1 96.95 58 SER B C 1
ATOM 2828 O O . SER B 1 58 ? 7.489 12.744 -4.771 1 96.95 58 SER B O 1
ATOM 2830 N N . LEU B 1 59 ? 5.423 12.857 -3.888 1 96.9 59 LEU B N 1
ATOM 2831 C CA . LEU B 1 59 ? 4.964 11.754 -4.726 1 96.9 59 LEU B CA 1
ATOM 2832 C C . LEU B 1 59 ? 4.878 12.181 -6.187 1 96.9 59 LEU B C 1
ATOM 2834 O O . LEU B 1 59 ? 4.716 13.366 -6.484 1 96.9 59 LEU B O 1
ATOM 2838 N N . PRO B 1 60 ? 5.011 11.222 -7.126 1 93.84 60 PRO B N 1
ATOM 2839 C CA . PRO B 1 60 ? 4.861 11.579 -8.538 1 93.84 60 PRO B CA 1
ATOM 2840 C C . PRO B 1 60 ? 3.49 12.173 -8.855 1 93.84 60 PRO B C 1
ATOM 2842 O O . PRO B 1 60 ? 2.48 11.733 -8.3 1 93.84 60 PRO B O 1
ATOM 2845 N N . SER B 1 61 ? 3.536 13.103 -9.776 1 93.04 61 SER B N 1
ATOM 2846 C CA . SER B 1 61 ? 2.298 13.79 -10.132 1 93.04 61 SER B CA 1
ATOM 2847 C C . SER B 1 61 ? 1.219 12.8 -10.558 1 93.04 61 SER B C 1
ATOM 2849 O O . SER B 1 61 ? 1.459 11.941 -11.41 1 93.04 61 SER B O 1
ATOM 2851 N N . GLY B 1 62 ? 0.092 12.959 -9.884 1 89.95 62 GLY B N 1
ATOM 2852 C CA . GLY B 1 62 ? -1.051 12.136 -10.247 1 89.95 62 GLY B CA 1
ATOM 2853 C C . GLY B 1 62 ? -1.051 10.781 -9.566 1 89.95 62 GLY B C 1
ATOM 2854 O O . GLY B 1 62 ? -1.978 9.989 -9.748 1 89.95 62 GLY B O 1
ATOM 2855 N N . ARG B 1 63 ? 0.007 10.495 -8.868 1 90.43 63 ARG B N 1
ATOM 2856 C CA . ARG B 1 63 ? 0.084 9.228 -8.148 1 90.43 63 ARG B CA 1
ATOM 2857 C C . ARG B 1 63 ? 0.014 9.45 -6.641 1 90.43 63 ARG B C 1
ATOM 2859 O O . ARG B 1 63 ? 0.767 10.257 -6.091 1 90.43 63 ARG B O 1
ATOM 2866 N N . TYR B 1 64 ? -0.896 8.868 -6.055 1 91.57 64 TYR B N 1
ATOM 2867 C CA . TYR B 1 64 ? -1.052 8.945 -4.607 1 91.57 64 TYR B CA 1
ATOM 2868 C C . TYR B 1 64 ? -1.321 7.567 -4.014 1 91.57 64 TYR B C 1
ATOM 2870 O O . TYR B 1 64 ? -1.353 6.568 -4.737 1 91.57 64 TYR B O 1
ATOM 2878 N N . GLY B 1 65 ? -1.376 7.623 -2.633 1 94.82 65 GLY B N 1
ATOM 2879 C CA . GLY B 1 65 ? -1.674 6.371 -1.957 1 94.82 65 GLY B CA 1
ATOM 2880 C C . GLY B 1 65 ? -0.5 5.824 -1.168 1 94.82 65 GLY B C 1
ATOM 2881 O O . GLY B 1 65 ? 0.612 6.349 -1.257 1 94.82 65 GLY B O 1
ATOM 2882 N N . VAL B 1 66 ? -0.784 4.745 -0.465 1 96.24 66 VAL B N 1
ATOM 2883 C CA . VAL B 1 66 ? 0.18 4.181 0.474 1 96.24 66 VAL B CA 1
ATOM 2884 C C . VAL B 1 66 ? 1.357 3.58 -0.293 1 96.24 66 VAL B C 1
ATOM 2886 O O . VAL B 1 66 ? 2.503 3.655 0.158 1 96.24 66 VAL B O 1
ATOM 2889 N N . THR B 1 67 ? 1.132 3.02 -1.503 1 95.98 67 THR B N 1
ATOM 2890 C CA . THR B 1 67 ? 2.178 2.374 -2.287 1 95.98 67 THR B CA 1
ATOM 2891 C C . THR B 1 67 ? 3.173 3.403 -2.815 1 95.98 67 THR B C 1
ATOM 2893 O O . THR B 1 67 ? 4.386 3.231 -2.675 1 95.98 67 THR B O 1
ATOM 2896 N N . ALA B 1 68 ? 2.615 4.448 -3.441 1 96.16 68 ALA B N 1
ATOM 2897 C CA . ALA B 1 68 ? 3.468 5.514 -3.959 1 96.16 68 ALA B CA 1
ATOM 2898 C C . ALA B 1 68 ? 4.298 6.144 -2.844 1 96.16 68 ALA B C 1
ATOM 2900 O O . ALA B 1 68 ? 5.491 6.402 -3.02 1 96.16 68 ALA B O 1
ATOM 2901 N N . ALA B 1 69 ? 3.654 6.357 -1.745 1 97.7 69 ALA B N 1
ATOM 2902 C CA . ALA B 1 69 ? 4.345 6.944 -0.6 1 97.7 69 ALA B CA 1
ATOM 2903 C C . ALA B 1 69 ? 5.461 6.029 -0.104 1 97.7 69 ALA B C 1
ATOM 2905 O O . ALA B 1 69 ? 6.557 6.494 0.216 1 97.7 69 ALA B O 1
ATOM 2906 N N . ALA B 1 70 ? 5.167 4.727 -0.002 1 97.36 70 ALA B N 1
ATOM 2907 C CA . ALA B 1 70 ? 6.162 3.749 0.434 1 97.36 70 ALA B CA 1
ATOM 2908 C C . ALA B 1 70 ? 7.384 3.766 -0.48 1 97.36 70 ALA B C 1
ATOM 2910 O O . ALA B 1 70 ? 8.522 3.715 -0.006 1 97.36 70 ALA B O 1
ATOM 2911 N N . ARG B 1 71 ? 7.191 3.845 -1.742 1 96.22 71 ARG B N 1
ATOM 2912 C CA . ARG B 1 71 ? 8.285 3.841 -2.709 1 96.22 71 ARG B CA 1
ATOM 2913 C C . ARG B 1 71 ? 9.161 5.079 -2.551 1 96.22 71 ARG B C 1
ATOM 2915 O O . ARG B 1 71 ? 10.388 4.976 -2.503 1 96.22 71 ARG B O 1
ATOM 2922 N N . VAL B 1 72 ? 8.505 6.247 -2.508 1 96.72 72 VAL B N 1
ATOM 2923 C CA . VAL B 1 72 ? 9.247 7.497 -2.382 1 96.72 72 VAL B CA 1
ATOM 2924 C C . VAL B 1 72 ? 10.047 7.494 -1.081 1 96.72 72 VAL B C 1
ATOM 2926 O O . VAL B 1 72 ? 11.226 7.855 -1.069 1 96.72 72 VAL B O 1
ATOM 2929 N N . ALA B 1 73 ? 9.406 7.059 -0.021 1 96.69 73 ALA B N 1
ATOM 2930 C CA . ALA B 1 73 ? 10.086 7.023 1.271 1 96.69 73 ALA B CA 1
ATOM 2931 C C . ALA B 1 73 ? 11.257 6.045 1.246 1 96.69 73 ALA B C 1
ATOM 2933 O O . ALA B 1 73 ? 12.328 6.335 1.784 1 96.69 73 ALA B O 1
ATOM 2934 N N . THR B 1 74 ? 11.047 4.871 0.647 1 95.91 74 THR B N 1
ATOM 2935 C CA . THR B 1 74 ? 12.105 3.872 0.547 1 95.91 74 THR B CA 1
ATOM 2936 C C . THR B 1 74 ? 13.283 4.412 -0.26 1 95.91 74 THR B C 1
ATOM 2938 O O . THR B 1 74 ? 14.432 4.328 0.177 1 95.91 74 THR B O 1
ATOM 2941 N N . ASP B 1 75 ? 13.034 4.986 -1.412 1 95.12 75 ASP B N 1
ATOM 2942 C CA . ASP B 1 75 ? 14.085 5.576 -2.235 1 95.12 75 ASP B CA 1
ATOM 2943 C C . ASP B 1 75 ? 14.83 6.67 -1.473 1 95.12 75 ASP B C 1
ATOM 2945 O O . ASP B 1 75 ? 16.062 6.72 -1.495 1 95.12 75 ASP B O 1
ATOM 2949 N N . MET B 1 76 ? 14.07 7.509 -0.815 1 95.48 76 MET B N 1
ATOM 2950 C CA . MET B 1 76 ? 14.656 8.63 -0.086 1 95.48 76 MET B CA 1
ATOM 2951 C C . MET B 1 76 ? 15.591 8.136 1.012 1 95.48 76 MET B C 1
ATOM 2953 O O . MET B 1 76 ? 16.722 8.612 1.132 1 95.48 76 MET B O 1
ATOM 2957 N N . THR B 1 77 ? 15.149 7.178 1.767 1 94.31 77 THR B N 1
ATOM 2958 C CA . THR B 1 77 ? 15.941 6.7 2.895 1 94.31 77 THR B CA 1
ATOM 2959 C C . THR B 1 77 ? 17.167 5.932 2.408 1 94.31 77 THR B C 1
ATOM 2961 O O . THR B 1 77 ? 18.212 5.942 3.063 1 94.31 77 THR B O 1
ATOM 2964 N N . ARG B 1 78 ? 17.017 5.283 1.25 1 93.04 78 ARG B N 1
ATOM 2965 C CA . ARG B 1 78 ? 18.152 4.585 0.655 1 93.04 78 ARG B CA 1
ATOM 2966 C C . ARG B 1 78 ? 19.207 5.572 0.166 1 93.04 78 ARG B C 1
ATOM 2968 O O . ARG B 1 78 ? 20.407 5.33 0.314 1 93.04 78 ARG B O 1
ATOM 2975 N N . THR B 1 79 ? 18.741 6.629 -0.457 1 93.38 79 THR B N 1
ATOM 2976 C CA . THR B 1 79 ? 19.652 7.625 -1.012 1 93.38 79 THR B CA 1
ATOM 2977 C C . THR B 1 79 ? 20.298 8.446 0.1 1 93.38 79 THR B C 1
ATOM 2979 O O . THR B 1 79 ? 21.503 8.704 0.069 1 93.38 79 THR B O 1
ATOM 2982 N N . PHE B 1 80 ? 19.494 8.859 1.035 1 93.99 80 PHE B N 1
ATOM 2983 C CA . PHE B 1 80 ? 19.952 9.643 2.175 1 93.99 80 PHE B CA 1
ATOM 2984 C C . PHE B 1 80 ? 19.934 8.807 3.449 1 93.99 80 PHE B C 1
ATOM 2986 O O . PHE B 1 80 ? 19.099 9.025 4.329 1 93.99 80 PHE B O 1
ATOM 2993 N N . TYR B 1 81 ? 20.857 7.949 3.598 1 90.08 81 TYR B N 1
ATOM 2994 C CA . TYR B 1 81 ? 20.819 6.836 4.54 1 90.08 81 TYR B CA 1
ATOM 2995 C C . TYR B 1 81 ? 21.095 7.314 5.96 1 90.08 81 TYR B C 1
ATOM 2997 O O . TYR B 1 81 ? 20.984 6.541 6.914 1 90.08 81 TYR B O 1
ATOM 3005 N N . LYS B 1 82 ? 21.356 8.653 6.177 1 92.47 82 LYS B N 1
ATOM 3006 C CA . LYS B 1 82 ? 21.618 9.173 7.516 1 92.47 82 LYS B CA 1
ATOM 3007 C C . LYS B 1 82 ? 20.418 9.95 8.048 1 92.47 82 LYS B C 1
ATOM 3009 O O . LYS B 1 82 ? 20.519 10.639 9.066 1 92.47 82 LYS B O 1
ATOM 3014 N N . LEU B 1 83 ? 19.332 9.847 7.373 1 94.98 83 LEU B N 1
ATOM 3015 C CA . LEU B 1 83 ? 18.13 10.503 7.876 1 94.98 83 LEU B CA 1
ATOM 3016 C C . LEU B 1 83 ? 17.768 9.986 9.264 1 94.98 83 LEU B C 1
ATOM 3018 O O . LEU B 1 83 ? 17.737 8.774 9.491 1 94.98 83 LEU B O 1
ATOM 3022 N N . ARG B 1 84 ? 17.46 10.878 10.116 1 95.48 84 ARG B N 1
ATOM 3023 C CA . ARG B 1 84 ? 17.103 10.532 11.488 1 95.48 84 ARG B CA 1
ATOM 3024 C C . ARG B 1 84 ? 15.599 10.656 11.71 1 95.48 84 ARG B C 1
ATOM 3026 O O . ARG B 1 84 ? 15.055 10.075 12.651 1 95.48 84 ARG B O 1
ATOM 3033 N N . LEU B 1 85 ? 15.007 11.418 10.88 1 96.62 85 LEU B N 1
ATOM 3034 C CA . LEU B 1 85 ? 13.574 11.673 10.969 1 96.62 85 LEU B CA 1
ATOM 3035 C C . LEU B 1 85 ? 12.97 11.872 9.582 1 96.62 85 LEU B C 1
ATOM 3037 O O . LEU B 1 85 ? 13.565 12.537 8.732 1 96.62 85 LEU B O 1
ATOM 3041 N N . VAL B 1 86 ? 11.868 11.258 9.374 1 98.08 86 VAL B N 1
ATOM 3042 C CA . VAL B 1 86 ? 11.079 11.494 8.17 1 98.08 86 VAL B CA 1
ATOM 3043 C C . VAL B 1 86 ? 9.722 12.083 8.547 1 98.08 86 VAL B C 1
ATOM 3045 O O . VAL B 1 86 ? 8.999 11.515 9.369 1 98.08 86 VAL B O 1
ATOM 3048 N N . LEU B 1 87 ? 9.387 13.208 8.022 1 98.5 87 LEU B N 1
ATOM 3049 C CA . LEU B 1 87 ? 8.093 13.85 8.229 1 98.5 87 LEU B CA 1
ATOM 3050 C C . LEU B 1 87 ? 7.161 13.586 7.051 1 98.5 87 LEU B C 1
ATOM 3052 O O . LEU B 1 87 ? 7.549 13.764 5.894 1 98.5 87 LEU B O 1
ATOM 3056 N N . MET B 1 88 ? 6.033 13.08 7.289 1 98.71 88 MET B N 1
ATOM 3057 C CA . MET B 1 88 ? 4.939 13.078 6.321 1 98.71 88 MET B CA 1
ATOM 3058 C C . MET B 1 88 ? 3.993 14.248 6.566 1 98.71 88 MET B C 1
ATOM 3060 O O . MET B 1 88 ? 3.149 14.193 7.462 1 98.71 88 MET B O 1
ATOM 3064 N N . VAL B 1 89 ? 4.09 15.272 5.766 1 98.86 89 VAL B N 1
ATOM 3065 C CA . VAL B 1 89 ? 3.371 16.523 5.981 1 98.86 89 VAL B CA 1
ATOM 3066 C C . VAL B 1 89 ? 2.438 16.792 4.802 1 98.86 89 VAL B C 1
ATOM 3068 O O . VAL B 1 89 ? 2.866 16.773 3.646 1 98.86 89 VAL B O 1
ATOM 3071 N N . GLY B 1 90 ? 1.235 17.03 5.066 1 98.61 90 GLY B N 1
ATOM 3072 C CA . GLY B 1 90 ? 0.285 17.312 4.001 1 98.61 90 GLY B CA 1
ATOM 3073 C C . GLY B 1 90 ? -1.119 17.577 4.508 1 98.61 90 GLY B C 1
ATOM 3074 O O . GLY B 1 90 ? -1.304 17.985 5.657 1 98.61 90 GLY B O 1
ATOM 3075 N N . ILE B 1 91 ? -2.141 17.432 3.639 1 98.78 91 ILE B N 1
ATOM 3076 C CA . ILE B 1 91 ? -3.51 17.799 3.98 1 98.78 91 ILE B CA 1
ATOM 3077 C C . ILE B 1 91 ? -4.339 16.539 4.219 1 98.78 91 ILE B C 1
ATOM 3079 O O . ILE B 1 91 ? -3.93 15.439 3.839 1 98.78 91 ILE B O 1
ATOM 3083 N N . ALA B 1 92 ? -5.411 16.68 4.865 1 98.69 92 ALA B N 1
ATOM 3084 C CA . ALA B 1 92 ? -6.311 15.575 5.184 1 98.69 92 ALA B CA 1
ATOM 3085 C C . ALA B 1 92 ? -7.734 16.076 5.415 1 98.69 92 ALA B C 1
ATOM 3087 O O . ALA B 1 92 ? -7.962 17.282 5.542 1 98.69 92 ALA B O 1
ATOM 3088 N N . GLY B 1 93 ? -8.659 15.147 5.371 1 98.56 93 GLY B N 1
ATOM 3089 C CA . GLY B 1 93 ? -10.016 15.448 5.799 1 98.56 93 GLY B CA 1
ATOM 3090 C C . GLY B 1 93 ? -10.235 15.229 7.284 1 98.56 93 GLY B C 1
ATOM 3091 O O . GLY B 1 93 ? -9.852 14.19 7.827 1 98.56 93 GLY B O 1
ATOM 3092 N N . GLY B 1 94 ? -10.843 16.133 7.888 1 98.63 94 GLY B N 1
ATOM 3093 C CA . GLY B 1 94 ? -11.05 16.089 9.327 1 98.63 94 GLY B CA 1
ATOM 3094 C C . GLY B 1 94 ? -12.29 15.313 9.728 1 98.63 94 GLY B C 1
ATOM 3095 O O . GLY B 1 94 ? -13.228 15.179 8.939 1 98.63 94 GLY B O 1
ATOM 3096 N N . ALA B 1 95 ? -12.242 14.835 10.922 1 98.51 95 ALA B N 1
ATOM 3097 C CA . ALA B 1 95 ? -13.37 14.135 11.531 1 98.51 95 ALA B CA 1
ATOM 3098 C C . ALA B 1 95 ? -13.801 14.813 12.829 1 98.51 95 ALA B C 1
ATOM 3100 O O . ALA B 1 95 ? -13.586 14.275 13.918 1 98.51 95 ALA B O 1
ATOM 3101 N N . PRO B 1 96 ? -14.471 15.855 12.701 1 97.61 96 PRO B N 1
ATOM 3102 C CA . PRO B 1 96 ? -14.87 16.581 13.909 1 97.61 96 PRO B CA 1
ATOM 3103 C C . PRO B 1 96 ? -15.944 15.848 14.71 1 97.61 96 PRO B C 1
ATOM 3105 O O . PRO B 1 96 ? -16.8 15.174 14.131 1 97.61 96 PRO B O 1
ATOM 3108 N N . THR B 1 97 ? -15.866 15.915 15.971 1 96.51 97 THR B N 1
ATOM 3109 C CA . THR B 1 97 ? -16.884 15.499 16.929 1 96.51 97 THR B CA 1
ATOM 3110 C C . THR B 1 97 ? -17.168 16.611 17.934 1 96.51 97 THR B C 1
ATOM 3112 O O . THR B 1 97 ? -16.524 17.662 17.904 1 96.51 97 THR B O 1
ATOM 3115 N N . SER B 1 98 ? -18.171 16.392 18.752 1 93.04 98 SER B N 1
ATOM 3116 C CA . SER B 1 98 ? -18.468 17.37 19.794 1 93.04 98 SER B CA 1
ATOM 3117 C C . SER B 1 98 ? -17.295 17.526 20.756 1 93.04 98 SER B C 1
ATOM 3119 O O . SER B 1 98 ? -17.083 18.604 21.315 1 93.04 98 SER B O 1
ATOM 3121 N N . GLU B 1 99 ? -16.5 16.514 20.89 1 93.18 99 GLU B N 1
ATOM 3122 C CA . GLU B 1 99 ? -15.357 16.527 21.799 1 93.18 99 GLU B CA 1
ATOM 3123 C C . GLU B 1 99 ? -14.112 17.078 21.111 1 93.18 99 GLU B C 1
ATOM 3125 O O . GLU B 1 99 ? -13.203 17.585 21.772 1 93.18 99 GLU B O 1
ATOM 3130 N N . GLN B 1 100 ? -14.075 16.931 19.851 1 96.04 100 GLN B N 1
ATOM 3131 C CA . GLN B 1 100 ? -12.968 17.409 19.03 1 96.04 100 GLN B CA 1
ATOM 3132 C C . GLN B 1 100 ? -13.455 18.391 17.968 1 96.04 100 GLN B C 1
ATOM 3134 O O . GLN B 1 100 ? -13.763 17.994 16.842 1 96.04 100 GLN B O 1
ATOM 3139 N N . ASP B 1 101 ? -13.407 19.6 18.267 1 96.33 101 ASP B N 1
ATOM 3140 C CA . ASP B 1 101 ? -13.925 20.629 17.37 1 96.33 101 ASP B CA 1
ATOM 3141 C C . ASP B 1 101 ? -12.897 20.993 16.301 1 96.33 101 ASP B C 1
ATOM 3143 O O . ASP B 1 101 ? -12.479 22.148 16.202 1 96.33 101 ASP B O 1
ATOM 3147 N N . ILE B 1 102 ? -12.577 20.041 15.535 1 98.05 102 ILE B N 1
ATOM 3148 C CA . ILE B 1 102 ? -11.625 20.224 14.445 1 98.05 102 ILE B CA 1
ATOM 3149 C C . ILE B 1 102 ? -12.243 21.104 13.362 1 98.05 102 ILE B C 1
ATOM 3151 O O . ILE B 1 102 ? -13.378 20.874 12.938 1 98.05 102 ILE B O 1
ATOM 3155 N N . ARG B 1 103 ? -11.534 22.039 12.922 1 97.38 103 ARG B N 1
ATOM 3156 C CA . ARG B 1 103 ? -11.989 22.972 11.896 1 97.38 103 ARG B CA 1
ATOM 3157 C C . ARG B 1 103 ? -11.023 23.002 10.716 1 97.38 103 ARG B C 1
ATOM 3159 O O . ARG B 1 103 ? -9.909 22.483 10.806 1 97.38 103 ARG B O 1
ATOM 3166 N N . LEU B 1 104 ? -11.549 23.544 9.62 1 97.57 104 LEU B N 1
ATOM 3167 C CA . LEU B 1 104 ? -10.668 23.686 8.466 1 97.57 104 LEU B CA 1
ATOM 3168 C C . LEU B 1 104 ? -9.481 24.585 8.796 1 97.57 104 LEU B C 1
ATOM 3170 O O . LEU B 1 104 ? -9.641 25.613 9.457 1 97.57 104 LEU B O 1
ATOM 3174 N N . GLY B 1 105 ? -8.286 24.118 8.404 1 97.62 105 GLY B N 1
ATOM 3175 C CA . GLY B 1 105 ? -7.065 24.852 8.696 1 97.62 105 GLY B CA 1
ATOM 3176 C C . GLY B 1 105 ? -6.351 24.352 9.938 1 97.62 105 GLY B C 1
ATOM 3177 O O . GLY B 1 105 ? -5.161 24.613 10.123 1 97.62 105 GLY B O 1
ATOM 3178 N N . ASP B 1 106 ? -7.051 23.671 10.823 1 98.29 106 ASP B N 1
ATOM 3179 C CA . ASP B 1 106 ? -6.396 23.084 11.988 1 98.29 106 ASP B CA 1
ATOM 3180 C C . ASP B 1 106 ? -5.396 22.008 11.572 1 98.29 106 ASP B C 1
ATOM 3182 O O . ASP B 1 106 ? -5.35 21.613 10.405 1 98.29 106 ASP B O 1
ATOM 3186 N N . VAL B 1 107 ? -4.571 21.604 12.537 1 98.74 107 VAL B N 1
ATOM 3187 C CA . VAL B 1 107 ? -3.526 20.623 12.263 1 98.74 107 VAL B CA 1
ATOM 3188 C C . VAL B 1 107 ? -3.715 19.402 13.16 1 98.74 107 VAL B C 1
ATOM 3190 O O . VAL B 1 107 ? -4.068 19.535 14.335 1 98.74 107 VAL B O 1
ATOM 3193 N N . VAL B 1 108 ? -3.568 18.246 12.594 1 98.84 108 VAL B N 1
ATOM 3194 C CA . VAL B 1 108 ? -3.574 16.995 13.345 1 98.84 108 VAL B CA 1
ATOM 3195 C C . VAL B 1 108 ? -2.189 16.356 13.297 1 98.84 108 VAL B C 1
ATOM 3197 O O . VAL B 1 108 ? -1.579 16.259 12.229 1 98.84 108 VAL B O 1
ATOM 3200 N N . VAL B 1 109 ? -1.681 15.94 14.437 1 98.77 109 VAL B N 1
ATOM 3201 C CA . VAL B 1 109 ? -0.375 15.303 14.574 1 98.77 109 VAL B CA 1
ATOM 3202 C C . VAL B 1 109 ? -0.546 13.884 15.11 1 98.77 109 VAL B C 1
ATOM 3204 O O . VAL B 1 109 ? -1.285 13.661 16.072 1 98.77 109 VAL B O 1
ATOM 3207 N N . SER B 1 110 ? 0.118 12.955 14.472 1 98.65 110 SER B N 1
ATOM 3208 C CA . SER B 1 110 ? -0.019 11.557 14.866 1 98.65 110 SER B CA 1
ATOM 3209 C C . SER B 1 110 ? 0.642 11.296 16.216 1 98.65 110 SER B C 1
ATOM 3211 O O . SER B 1 110 ? 1.852 11.481 16.366 1 98.65 110 SER B O 1
ATOM 3213 N N . VAL B 1 111 ? -0.087 10.838 17.149 1 97.97 111 VAL B N 1
ATOM 3214 C CA . VAL B 1 111 ? 0.397 10.464 18.473 1 97.97 111 VAL B CA 1
ATOM 3215 C C . VAL B 1 111 ? -0.285 9.175 18.927 1 97.97 111 VAL B C 1
ATOM 3217 O O . VAL B 1 111 ? -1.463 8.953 18.637 1 97.97 111 VAL B O 1
ATOM 3220 N N . PRO B 1 112 ? 0.46 8.342 19.655 1 96.77 112 PRO B N 1
ATOM 3221 C CA . PRO B 1 112 ? -0.126 7.074 20.096 1 96.77 112 PRO B CA 1
ATOM 3222 C C . PRO B 1 112 ? -1.395 7.267 20.923 1 96.77 112 PRO B C 1
ATOM 3224 O O . PRO B 1 112 ? -1.492 8.22 21.699 1 96.77 112 PRO B O 1
ATOM 3227 N N . TYR B 1 113 ? -2.276 6.375 20.731 1 93.92 113 TYR B N 1
ATOM 3228 C CA . TYR B 1 113 ? -3.544 6.308 21.448 1 93.92 113 TYR B CA 1
ATOM 3229 C C . TYR B 1 113 ? -3.959 4.862 21.688 1 93.92 113 TYR B C 1
ATOM 3231 O O . TYR B 1 113 ? -4.269 4.134 20.742 1 93.92 113 TYR B O 1
ATOM 3239 N N . LYS B 1 114 ? -3.999 4.407 22.925 1 93.57 114 LYS B N 1
ATOM 3240 C CA . LYS B 1 114 ? -4.339 3.038 23.302 1 93.57 114 LYS B CA 1
ATOM 3241 C C . LYS B 1 114 ? -3.515 2.028 22.508 1 93.57 114 LYS B C 1
ATOM 3243 O O . LYS B 1 114 ? -2.283 2.048 22.557 1 93.57 114 LYS B O 1
ATOM 3248 N N . ASN B 1 115 ? -4.219 1.24 21.635 1 92.94 115 ASN B N 1
ATOM 3249 C CA . ASN B 1 115 ? -3.516 0.181 20.919 1 92.94 115 ASN B CA 1
ATOM 3250 C C . ASN B 1 115 ? -3.065 0.643 19.536 1 92.94 115 ASN B C 1
ATOM 3252 O O . ASN B 1 115 ? -2.738 -0.179 18.678 1 92.94 115 ASN B O 1
ATOM 3256 N N . ILE B 1 116 ? -3.039 1.938 19.36 1 95.57 116 ILE B N 1
ATOM 3257 C CA . ILE B 1 116 ? -2.67 2.502 18.067 1 95.57 116 ILE B CA 1
ATOM 3258 C C . ILE B 1 116 ? -1.43 3.381 18.222 1 95.57 116 ILE B C 1
ATOM 3260 O O . ILE B 1 116 ? -1.357 4.206 19.135 1 95.57 116 ILE B O 1
ATOM 3264 N N . GLY B 1 117 ? -0.499 3.287 17.343 1 96.49 117 GLY B N 1
ATOM 3265 C CA . GLY B 1 117 ? 0.752 4.025 17.405 1 96.49 117 GLY B CA 1
ATOM 3266 C C . GLY B 1 117 ? 0.623 5.459 16.926 1 96.49 117 GLY B C 1
ATOM 3267 O O . GLY B 1 117 ? 1.58 6.233 17.002 1 96.49 117 GLY B O 1
ATOM 3268 N N . GLY B 1 118 ? -0.549 5.832 16.523 1 97.62 118 GLY B N 1
ATOM 3269 C CA . GLY B 1 118 ? -0.789 7.177 16.025 1 97.62 118 GLY B CA 1
ATOM 3270 C C . GLY B 1 118 ? -1.424 7.198 14.647 1 97.62 118 GLY B C 1
ATOM 3271 O O . GLY B 1 118 ? -2.094 8.166 14.281 1 97.62 118 GLY B O 1
ATOM 3272 N N . VAL B 1 119 ? -1.09 6.165 13.901 1 98.45 119 VAL B N 1
ATOM 3273 C CA . VAL B 1 119 ? -1.689 5.98 12.583 1 98.45 119 VAL B CA 1
ATOM 3274 C C . VAL B 1 119 ? -2.312 4.589 12.489 1 98.45 119 VAL B C 1
ATOM 3276 O O . VAL B 1 119 ? -1.718 3.604 12.934 1 98.45 119 VAL B O 1
ATOM 3279 N N . VAL B 1 120 ? -3.491 4.529 11.974 1 97.86 120 VAL B N 1
ATOM 3280 C CA . VAL B 1 120 ? -4.137 3.247 11.716 1 97.86 120 VAL B CA 1
ATOM 3281 C C . VAL B 1 120 ? -4.393 3.089 10.219 1 97.86 120 VAL B C 1
ATOM 3283 O O . VAL B 1 120 ? -4.864 4.02 9.562 1 97.86 120 VAL B O 1
ATOM 3286 N N . GLN B 1 121 ? -3.967 2.031 9.676 1 97.33 121 GLN B N 1
ATOM 3287 C CA . GLN B 1 121 ? -4.357 1.69 8.311 1 97.33 121 GLN B CA 1
ATOM 3288 C C . GLN B 1 121 ? -5.703 0.971 8.287 1 97.33 121 GLN B C 1
ATOM 3290 O O . GLN B 1 121 ? -5.778 -0.225 8.574 1 97.33 121 GLN B O 1
ATOM 3295 N N . PHE B 1 122 ? -6.703 1.585 7.858 1 94.35 122 PHE B N 1
ATOM 3296 C CA . PHE B 1 122 ? -8.029 1.044 8.133 1 94.35 122 PHE B CA 1
ATOM 3297 C C . PHE B 1 122 ? -8.507 0.171 6.979 1 94.35 122 PHE B C 1
ATOM 3299 O O . PHE B 1 122 ? -9.59 -0.415 7.044 1 94.35 122 PHE B O 1
ATOM 3306 N N . ASP B 1 123 ? -7.704 -0.003 5.907 1 94.42 123 ASP B N 1
ATOM 3307 C CA . ASP B 1 123 ? -8.049 -0.943 4.845 1 94.42 123 ASP B CA 1
ATOM 3308 C C . ASP B 1 123 ? -7.216 -2.218 4.949 1 94.42 123 ASP B C 1
ATOM 3310 O O . ASP B 1 123 ? -7.215 -3.042 4.032 1 94.42 123 ASP B O 1
ATOM 3314 N N . MET B 1 124 ? -6.489 -2.39 5.983 1 95.07 124 MET B N 1
ATOM 3315 C CA . MET B 1 124 ? -5.711 -3.602 6.223 1 95.07 124 MET B CA 1
ATOM 3316 C C . MET B 1 124 ? -6.483 -4.58 7.102 1 95.07 124 MET B C 1
ATOM 3318 O O . MET B 1 124 ? -6.707 -4.313 8.285 1 95.07 124 MET B O 1
ATOM 3322 N N . GLY B 1 125 ? -6.861 -5.694 6.525 1 95.22 125 GLY B N 1
ATOM 3323 C CA . GLY B 1 125 ? -7.61 -6.648 7.327 1 95.22 125 GLY B CA 1
ATOM 3324 C C . GLY B 1 125 ? -8.236 -7.758 6.504 1 95.22 125 GLY B C 1
ATOM 3325 O O . GLY B 1 125 ? -7.683 -8.167 5.481 1 95.22 125 GLY B O 1
ATOM 3326 N N . LYS B 1 126 ? -9.246 -8.367 6.989 1 94.78 126 LYS B N 1
ATOM 3327 C CA . LYS B 1 126 ? -9.946 -9.494 6.381 1 94.78 126 LYS B CA 1
ATOM 3328 C C . LYS B 1 126 ? -11.405 -9.148 6.098 1 94.78 126 LYS B C 1
ATOM 3330 O O . LYS B 1 126 ? -12.061 -8.49 6.908 1 94.78 126 LYS B O 1
ATOM 3335 N N . GLN B 1 127 ? -11.841 -9.42 4.977 1 94.32 127 GLN B N 1
ATOM 3336 C CA . GLN B 1 127 ? -13.264 -9.355 4.663 1 94.32 127 GLN B CA 1
ATOM 3337 C C . GLN B 1 127 ? -13.954 -10.683 4.963 1 94.32 127 GLN B C 1
ATOM 3339 O O . GLN B 1 127 ? -13.724 -11.678 4.273 1 94.32 127 GLN B O 1
ATOM 3344 N N . ILE B 1 128 ? -14.759 -10.768 5.958 1 92.2 128 ILE B N 1
ATOM 3345 C CA . ILE B 1 128 ? -15.383 -12.007 6.41 1 92.2 128 ILE B CA 1
ATOM 3346 C C . ILE B 1 128 ? -16.896 -11.821 6.496 1 92.2 128 ILE B C 1
ATOM 3348 O O . ILE B 1 128 ? -17.387 -11.051 7.325 1 92.2 128 ILE B O 1
ATOM 3352 N N . ASP B 1 129 ? -17.63 -12.491 5.674 1 86.42 129 ASP B N 1
ATOM 3353 C CA . ASP B 1 129 ? -19.087 -12.524 5.746 1 86.42 129 ASP B CA 1
ATOM 3354 C C . ASP B 1 129 ? -19.668 -11.112 5.779 1 86.42 129 ASP B C 1
ATOM 3356 O O . ASP B 1 129 ? -20.427 -10.768 6.687 1 86.42 129 ASP B O 1
ATOM 3360 N N . GLY B 1 130 ? -19.207 -10.304 4.976 1 86.5 130 GLY B N 1
ATOM 3361 C CA . GLY B 1 130 ? -19.755 -8.968 4.804 1 86.5 130 GLY B CA 1
ATOM 3362 C C . GLY B 1 130 ? -19.168 -7.953 5.767 1 86.5 130 GLY B C 1
ATOM 3363 O O . GLY B 1 130 ? -19.559 -6.784 5.759 1 86.5 130 GLY B O 1
ATOM 3364 N N . ARG B 1 131 ? -18.295 -8.349 6.594 1 90.25 131 ARG B N 1
ATOM 3365 C CA . ARG B 1 131 ? -17.705 -7.445 7.576 1 90.25 131 ARG B CA 1
ATOM 3366 C C . ARG B 1 131 ? -16.191 -7.365 7.407 1 90.25 131 ARG B C 1
ATOM 3368 O O . ARG B 1 131 ? -15.539 -8.373 7.126 1 90.25 131 ARG B O 1
ATOM 3375 N N . PHE B 1 132 ? -15.8 -6.167 7.639 1 92.29 132 PHE B N 1
ATOM 3376 C CA . PHE B 1 132 ? -14.358 -5.961 7.587 1 92.29 132 PHE B CA 1
ATOM 3377 C C . PHE B 1 132 ? -13.759 -5.966 8.989 1 92.29 132 PHE B C 1
ATOM 3379 O O . PHE B 1 132 ? -14.249 -5.271 9.881 1 92.29 132 PHE B O 1
ATOM 3386 N N . GLN B 1 133 ? -12.735 -6.797 9.109 1 93.67 133 GLN B N 1
ATOM 3387 C CA . GLN B 1 133 ? -11.993 -6.869 10.363 1 93.67 133 GLN B CA 1
ATOM 3388 C C . GLN B 1 133 ? -10.555 -6.393 10.18 1 93.67 133 GLN B C 1
ATOM 3390 O O . GLN B 1 133 ? -9.764 -7.042 9.492 1 93.67 133 GLN B O 1
ATOM 3395 N N . ARG B 1 134 ? -10.295 -5.32 10.885 1 92.55 134 ARG B N 1
ATOM 3396 C CA . ARG B 1 134 ? -8.938 -4.792 10.793 1 92.55 134 ARG B CA 1
ATOM 3397 C C . ARG B 1 134 ? -7.938 -5.732 11.459 1 92.55 134 ARG B C 1
ATOM 3399 O O . ARG B 1 134 ? -8.215 -6.287 12.524 1 92.55 134 ARG B O 1
ATOM 3406 N N . THR B 1 135 ? -6.852 -5.833 10.73 1 89.66 135 THR B N 1
ATOM 3407 C CA . THR B 1 135 ? -5.735 -6.586 11.29 1 89.66 135 THR B CA 1
ATOM 3408 C C . THR B 1 135 ? -4.429 -5.813 11.132 1 89.66 135 THR B C 1
ATOM 3410 O O . THR B 1 135 ? -4.354 -4.864 10.349 1 89.66 135 THR B O 1
ATOM 3413 N N . GLY B 1 136 ? -3.515 -6.022 12.06 1 85.71 136 GLY B N 1
ATOM 3414 C CA . GLY B 1 136 ? -2.188 -5.437 11.952 1 85.71 136 GLY B CA 1
ATOM 3415 C C . GLY B 1 136 ? -2.042 -4.141 12.727 1 85.71 136 GLY B C 1
ATOM 3416 O O . GLY B 1 136 ? -3.006 -3.657 13.324 1 85.71 136 GLY B O 1
ATOM 3417 N N . HIS B 1 137 ? -0.906 -3.659 12.761 1 90.81 137 HIS B N 1
ATOM 3418 C CA . HIS B 1 137 ? -0.574 -2.423 13.462 1 90.81 137 HIS B CA 1
ATOM 3419 C C . HIS B 1 137 ? 0.586 -1.701 12.785 1 90.81 137 HIS B C 1
ATOM 3421 O O . HIS B 1 137 ? 1.33 -2.304 12.008 1 90.81 137 HIS B O 1
ATOM 3427 N N . LEU B 1 138 ? 0.633 -0.48 12.977 1 95.21 138 LEU B N 1
ATOM 3428 C CA . LEU B 1 138 ? 1.724 0.361 12.494 1 95.21 138 LEU B CA 1
ATOM 3429 C C . LEU B 1 138 ? 2.565 0.879 13.655 1 95.21 138 LEU B C 1
ATOM 3431 O O . LEU B 1 138 ? 2.088 0.95 14.79 1 95.21 138 LEU B O 1
ATOM 3435 N N . ASN B 1 139 ? 3.749 1.22 13.318 1 94.54 139 ASN B N 1
ATOM 3436 C CA . ASN B 1 139 ? 4.668 1.708 14.34 1 94.54 139 ASN B CA 1
ATOM 3437 C C . ASN B 1 139 ? 4.25 3.08 14.861 1 94.54 139 ASN B C 1
ATOM 3439 O O . ASN B 1 139 ? 3.441 3.767 14.234 1 94.54 139 ASN B O 1
ATOM 3443 N N . SER B 1 140 ? 4.8 3.44 16.001 1 95.44 140 SER B N 1
ATOM 3444 C CA . SER B 1 140 ? 4.653 4.772 16.578 1 95.44 140 SER B CA 1
ATOM 3445 C C . SER B 1 140 ? 5.816 5.676 16.185 1 95.44 140 SER B C 1
ATOM 3447 O O . SER B 1 140 ? 6.882 5.193 15.797 1 95.44 140 SER B O 1
ATOM 3449 N N . PRO B 1 141 ? 5.55 7.031 16.223 1 95.03 141 PRO B N 1
ATOM 3450 C CA . PRO B 1 141 ? 6.717 7.908 16.105 1 95.03 141 PRO B CA 1
ATOM 3451 C C . PRO B 1 141 ? 7.806 7.582 17.125 1 95.03 141 PRO B C 1
ATOM 3453 O O . PRO B 1 141 ? 7.515 7.032 18.19 1 95.03 141 PRO B O 1
ATOM 3456 N N . PRO B 1 142 ? 9.037 7.914 16.762 1 94.03 142 PRO B N 1
ATOM 3457 C CA . PRO B 1 142 ? 10.126 7.637 17.701 1 94.03 142 PRO B CA 1
ATOM 3458 C C . PRO B 1 142 ? 10.001 8.428 19.001 1 94.03 142 PRO B C 1
ATOM 3460 O O . PRO B 1 142 ? 9.427 9.52 19.01 1 94.03 142 PRO B O 1
ATOM 3463 N N . ALA B 1 143 ? 10.573 7.891 20.042 1 92.49 143 ALA B N 1
ATOM 3464 C CA . ALA B 1 143 ? 10.517 8.503 21.366 1 92.49 143 ALA B CA 1
ATOM 3465 C C . ALA B 1 143 ? 11.11 9.909 21.346 1 92.49 143 ALA B C 1
ATOM 3467 O O . ALA B 1 143 ? 10.621 10.806 22.036 1 92.49 143 ALA B O 1
ATOM 3468 N N . GLN B 1 144 ? 12.137 10.074 20.6 1 90.93 144 GLN B N 1
ATOM 3469 C CA . GLN B 1 144 ? 12.793 11.374 20.518 1 90.93 144 GLN B CA 1
ATOM 3470 C C . GLN B 1 144 ? 11.825 12.45 20.035 1 90.93 144 GLN B C 1
ATOM 3472 O O . GLN B 1 144 ? 11.908 13.604 20.461 1 90.93 144 GLN B O 1
ATOM 3477 N N . ILE B 1 145 ? 10.962 12.028 19.144 1 91.86 145 ILE B N 1
ATOM 3478 C CA . ILE B 1 145 ? 9.974 12.954 18.599 1 91.86 145 ILE B CA 1
ATOM 3479 C C . ILE B 1 145 ? 8.837 13.142 19.6 1 91.86 145 ILE B C 1
ATOM 3481 O O . ILE B 1 145 ? 8.417 14.271 19.867 1 91.86 145 ILE B O 1
ATOM 3485 N N . LEU B 1 146 ? 8.406 12.048 20.167 1 94.12 146 LEU B N 1
ATOM 3486 C CA . LEU B 1 146 ? 7.309 12.113 21.126 1 94.12 146 LEU B CA 1
ATOM 3487 C C . LEU B 1 146 ? 7.708 12.922 22.356 1 94.12 146 LEU B C 1
ATOM 3489 O O . LEU B 1 146 ? 6.874 13.61 22.949 1 94.12 146 LEU B O 1
ATOM 3493 N N . ASN B 1 147 ? 8.971 12.921 22.678 1 93.88 147 ASN B N 1
ATOM 3494 C CA . ASN B 1 147 ? 9.47 13.607 23.865 1 93.88 147 ASN B CA 1
ATOM 3495 C C . ASN B 1 147 ? 9.497 15.12 23.669 1 93.88 147 ASN B C 1
ATOM 3497 O O . ASN B 1 147 ? 9.546 15.875 24.642 1 93.88 147 ASN B O 1
ATOM 3501 N N . ILE B 1 148 ? 9.438 15.563 22.516 1 93.77 148 ILE B N 1
ATOM 3502 C CA . ILE B 1 148 ? 9.55 16.999 22.284 1 93.77 148 ILE B CA 1
ATOM 3503 C C . ILE B 1 148 ? 8.156 17.613 22.172 1 93.77 148 ILE B C 1
ATOM 3505 O O . ILE B 1 148 ? 7.998 18.831 22.279 1 93.77 148 ILE B O 1
ATOM 3509 N N . LEU B 1 149 ? 7.153 16.787 21.919 1 94.57 149 LEU B N 1
ATOM 3510 C CA . LEU B 1 149 ? 5.801 17.27 21.66 1 94.57 149 LEU B CA 1
ATOM 3511 C C . LEU B 1 149 ? 5.281 18.087 22.838 1 94.57 149 LEU B C 1
ATOM 3513 O O . LEU B 1 149 ? 4.615 19.107 22.645 1 94.57 149 LEU B O 1
ATOM 3517 N N . PRO B 1 150 ? 5.593 17.715 24.142 1 94.2 150 PRO B N 1
ATOM 3518 C CA . PRO B 1 150 ? 5.153 18.567 25.249 1 94.2 150 PRO B CA 1
ATOM 3519 C C . PRO B 1 150 ? 5.684 19.994 25.143 1 94.2 150 PRO B C 1
ATOM 3521 O O . PRO B 1 150 ? 4.977 20.947 25.481 1 94.2 150 PRO B O 1
ATOM 3524 N N . GLU B 1 151 ? 6.923 20.125 24.699 1 93.3 151 GLU B N 1
ATOM 3525 C CA . GLU B 1 151 ? 7.499 21.457 24.539 1 93.3 151 GLU B CA 1
ATOM 3526 C C . GLU B 1 151 ? 6.816 22.222 23.409 1 93.3 151 GLU B C 1
ATOM 3528 O O . GLU B 1 151 ? 6.556 23.42 23.532 1 93.3 151 GLU B O 1
ATOM 3533 N N . ILE B 1 152 ? 6.513 21.576 22.345 1 93.42 152 ILE B N 1
ATOM 3534 C CA . ILE B 1 152 ? 5.823 22.217 21.231 1 93.42 152 ILE B CA 1
ATOM 3535 C C . ILE B 1 152 ? 4.431 22.662 21.673 1 93.42 152 ILE B C 1
ATOM 3537 O O . ILE B 1 152 ? 3.986 23.761 21.331 1 93.42 152 ILE B O 1
ATOM 3541 N N . LYS B 1 153 ? 3.779 21.842 22.435 1 92.51 153 LYS B N 1
ATOM 3542 C CA . LYS B 1 153 ? 2.454 22.16 22.961 1 92.51 153 LYS B CA 1
ATOM 3543 C C . LYS B 1 153 ? 2.502 23.388 23.865 1 92.51 153 LYS B C 1
ATOM 3545 O O . LYS B 1 153 ? 1.639 24.264 23.778 1 92.51 153 LYS B O 1
ATOM 3550 N N . ARG B 1 154 ? 3.505 23.42 24.664 1 90.87 154 ARG B N 1
ATOM 3551 C CA . ARG B 1 154 ? 3.678 24.566 25.551 1 90.87 154 ARG B CA 1
ATOM 3552 C C . ARG B 1 154 ? 3.884 25.85 24.754 1 90.87 154 ARG B C 1
ATOM 3554 O O . ARG B 1 154 ? 3.231 26.861 25.016 1 90.87 154 ARG B O 1
ATOM 3561 N N . ARG B 1 155 ? 4.686 25.789 23.797 1 88.67 155 ARG B N 1
ATOM 3562 C CA . ARG B 1 155 ? 4.991 26.966 22.99 1 88.67 155 ARG B CA 1
ATOM 3563 C C . ARG B 1 155 ? 3.756 27.449 22.237 1 88.67 155 ARG B C 1
ATOM 3565 O O . ARG B 1 155 ? 3.565 28.653 22.054 1 88.67 155 ARG B O 1
ATOM 3572 N N . HIS B 1 156 ? 3.032 26.466 21.825 1 87.56 156 HIS B N 1
ATOM 3573 C CA . HIS B 1 156 ? 1.821 26.805 21.085 1 87.56 156 HIS B CA 1
ATOM 3574 C C . HIS B 1 156 ? 0.84 27.579 21.96 1 87.56 156 HIS B C 1
ATOM 3576 O O . HIS B 1 156 ? 0.075 28.406 21.459 1 87.56 156 HIS B O 1
ATOM 3582 N N . GLN B 1 157 ? 0.873 27.36 23.261 1 85.69 157 GLN B N 1
ATOM 3583 C CA . GLN B 1 157 ? -0.041 28.017 24.19 1 85.69 157 GLN B CA 1
ATOM 3584 C C . GLN B 1 157 ? 0.43 29.43 24.52 1 85.69 157 GLN B C 1
ATOM 3586 O O . GLN B 1 157 ? -0.328 30.23 25.072 1 85.69 157 GLN B O 1
ATOM 3591 N N . PHE B 1 158 ? 1.696 29.767 24.107 1 85.71 158 PHE B N 1
ATOM 3592 C CA . PHE B 1 158 ? 2.247 31.083 24.408 1 85.71 158 PHE B CA 1
ATOM 3593 C C . PHE B 1 158 ? 2.774 31.752 23.144 1 85.71 158 PHE B C 1
ATOM 3595 O O . PHE B 1 158 ? 3.965 32.055 23.046 1 85.71 158 PHE B O 1
ATOM 3602 N N . PRO B 1 159 ? 1.881 32.06 22.301 1 81.53 159 PRO B N 1
ATOM 3603 C CA . PRO B 1 159 ? 2.298 32.592 21.001 1 81.53 159 PRO B CA 1
ATOM 3604 C C . PRO B 1 159 ? 3.04 33.921 21.118 1 81.53 159 PRO B C 1
ATOM 3606 O O . PRO B 1 159 ? 3.893 34.232 20.283 1 81.53 159 PRO B O 1
ATOM 3609 N N . ASP B 1 160 ? 2.72 34.783 22.056 1 84.9 160 ASP B N 1
ATOM 3610 C CA . ASP B 1 160 ? 3.377 36.075 22.231 1 84.9 160 ASP B CA 1
ATOM 3611 C C . ASP B 1 160 ? 4.861 35.898 22.545 1 84.9 160 ASP B C 1
ATOM 3613 O O . ASP B 1 160 ? 5.684 36.737 22.171 1 84.9 160 ASP B O 1
ATOM 3617 N N . GLN B 1 161 ? 5.082 34.831 23.184 1 86.08 161 GLN B N 1
ATOM 3618 C CA . GLN B 1 161 ? 6.457 34.58 23.602 1 86.08 161 GLN B CA 1
ATOM 3619 C C . GLN B 1 161 ? 7.239 33.851 22.513 1 86.08 161 GLN B C 1
ATOM 3621 O O . GLN B 1 161 ? 8.417 34.137 22.291 1 86.08 161 GLN B O 1
ATOM 3626 N N . TYR B 1 162 ? 6.606 32.964 21.782 1 87.46 162 TYR B N 1
ATOM 3627 C CA . TYR B 1 162 ? 7.382 32.075 20.926 1 87.46 162 TYR B CA 1
ATOM 3628 C C . TYR B 1 162 ? 6.992 32.249 19.463 1 87.46 162 TYR B C 1
ATOM 3630 O O . TYR B 1 162 ? 7.724 31.827 18.564 1 87.46 162 TYR B O 1
ATOM 3638 N N . GLY B 1 163 ? 5.897 32.973 19.167 1 87.31 163 GLY B N 1
ATOM 3639 C CA . GLY B 1 163 ? 5.394 33.124 17.811 1 87.31 163 GLY B CA 1
ATOM 3640 C C . GLY B 1 163 ? 4.757 31.86 17.266 1 87.31 163 GLY B C 1
ATOM 3641 O O . GLY B 1 163 ? 3.545 31.814 17.047 1 87.31 163 GLY B O 1
ATOM 3642 N N . GLY B 1 164 ? 5.689 30.717 17.197 1 88.19 164 GLY B N 1
ATOM 3643 C CA . GLY B 1 164 ? 5.166 29.405 16.851 1 88.19 164 GLY B CA 1
ATOM 3644 C C . GLY B 1 164 ? 4.614 29.335 15.44 1 88.19 164 GLY B C 1
ATOM 3645 O O . GLY B 1 164 ? 5.172 29.934 14.519 1 88.19 164 GLY B O 1
ATOM 3646 N N . VAL B 1 165 ? 3.546 28.616 15.205 1 91.52 165 VAL B N 1
ATOM 3647 C CA . VAL B 1 165 ? 2.905 28.358 13.92 1 91.52 165 VAL B CA 1
ATOM 3648 C C . VAL B 1 165 ? 2.447 29.675 13.297 1 91.52 165 VAL B C 1
ATOM 3650 O O . VAL B 1 165 ? 2.607 29.888 12.093 1 91.52 165 VAL B O 1
ATOM 3653 N N . ASP B 1 166 ? 1.985 30.632 14.105 1 93.24 166 ASP B N 1
ATOM 3654 C CA . ASP B 1 166 ? 1.484 31.915 13.622 1 93.24 166 ASP B CA 1
ATOM 3655 C C . ASP B 1 166 ? 2.587 32.708 12.924 1 93.24 166 ASP B C 1
ATOM 3657 O O . ASP B 1 166 ? 2.361 33.297 11.866 1 93.24 166 ASP B O 1
ATOM 3661 N N . GLU B 1 167 ? 3.71 32.724 13.555 1 94.47 167 GLU B N 1
ATOM 3662 C CA . GLU B 1 167 ? 4.842 33.44 12.975 1 94.47 167 GLU B CA 1
ATOM 3663 C C . GLU B 1 167 ? 5.295 32.791 11.67 1 94.47 167 GLU B C 1
ATOM 3665 O O . GLU B 1 167 ? 5.575 33.485 10.69 1 94.47 167 GLU B O 1
ATOM 3670 N N . HIS B 1 168 ? 5.335 31.485 11.644 1 96.1 168 HIS B N 1
ATOM 3671 C CA . HIS B 1 168 ? 5.804 30.776 10.459 1 96.1 168 HIS B CA 1
ATOM 3672 C C . HIS B 1 168 ? 4.834 30.945 9.295 1 96.1 168 HIS B C 1
ATOM 3674 O O . HIS B 1 168 ? 5.244 30.936 8.132 1 96.1 168 HIS B O 1
ATOM 3680 N N . LEU B 1 169 ? 3.574 31.136 9.563 1 96.7 169 LEU B N 1
ATOM 3681 C CA . LEU B 1 169 ? 2.561 31.309 8.527 1 96.7 169 LEU B CA 1
ATOM 3682 C C . LEU B 1 169 ? 2.79 32.602 7.753 1 96.7 169 LEU B C 1
ATOM 3684 O O . LEU B 1 169 ? 2.336 32.738 6.614 1 96.7 169 LEU B O 1
ATOM 3688 N N . LYS B 1 170 ? 3.46 33.509 8.363 1 96.59 170 LYS B N 1
ATOM 3689 C CA . LYS B 1 170 ? 3.715 34.796 7.722 1 96.59 170 LYS B CA 1
ATOM 3690 C C . LYS B 1 170 ? 4.577 34.628 6.474 1 96.59 170 LYS B C 1
ATOM 3692 O O . LYS B 1 170 ? 4.629 35.519 5.624 1 96.59 170 LYS B O 1
ATOM 3697 N N . ARG B 1 171 ? 5.227 33.54 6.39 1 96.36 171 ARG B N 1
ATOM 3698 C CA . ARG B 1 171 ? 6.056 33.257 5.223 1 96.36 171 ARG B CA 1
ATOM 3699 C C . ARG B 1 171 ? 5.211 33.178 3.957 1 96.36 171 ARG B C 1
ATOM 3701 O O . ARG B 1 171 ? 5.735 33.289 2.846 1 96.36 171 ARG B O 1
ATOM 3708 N N . PHE B 1 172 ? 3.933 32.983 4.151 1 97.55 172 PHE B N 1
ATOM 3709 C CA . PHE B 1 172 ? 3.041 32.827 3.009 1 97.55 172 PHE B CA 1
ATOM 3710 C C . PHE B 1 172 ? 2.283 34.121 2.732 1 97.55 172 PHE B C 1
ATOM 3712 O O . PHE B 1 172 ? 1.378 34.149 1.897 1 97.55 172 PHE B O 1
ATOM 3719 N N . ASN B 1 173 ? 2.596 35.209 3.393 1 96.15 173 ASN B N 1
ATOM 3720 C CA . ASN B 1 173 ? 1.848 36.458 3.304 1 96.15 173 ASN B CA 1
ATOM 3721 C C . ASN B 1 173 ? 1.807 36.987 1.873 1 96.15 173 ASN B C 1
ATOM 3723 O O . ASN B 1 173 ? 0.833 37.625 1.47 1 96.15 173 ASN B O 1
ATOM 3727 N N . ASN B 1 174 ? 2.82 36.68 1.108 1 96 174 ASN B N 1
ATOM 3728 C CA . ASN B 1 174 ? 2.922 37.265 -0.225 1 96 174 ASN B CA 1
ATOM 3729 C C . ASN B 1 174 ? 2.276 36.373 -1.28 1 96 174 ASN B C 1
ATOM 3731 O O . ASN B 1 174 ? 2.334 36.673 -2.474 1 96 174 ASN B O 1
ATOM 3735 N N . ASP B 1 175 ? 1.713 35.312 -0.947 1 97.02 175 ASP B N 1
ATOM 3736 C CA . ASP B 1 175 ? 1.05 34.397 -1.871 1 97.02 175 ASP B CA 1
ATOM 3737 C C . ASP B 1 175 ? -0.41 34.182 -1.477 1 97.02 175 ASP B C 1
ATOM 3739 O O . ASP B 1 175 ? -0.71 33.359 -0.61 1 97.02 175 ASP B O 1
ATOM 3743 N N . PRO B 1 176 ? -1.3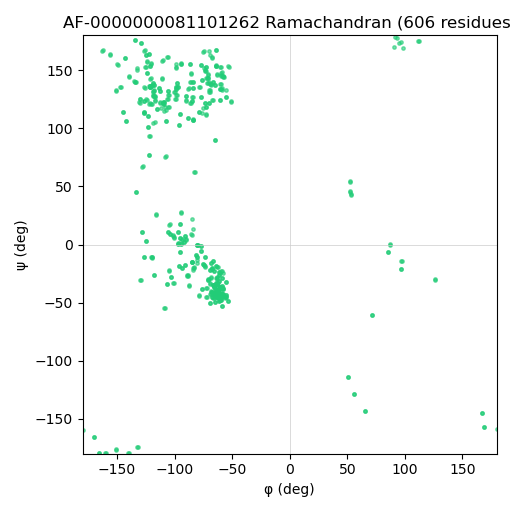07 34.797 -2.103 1 96.34 176 PRO B N 1
ATOM 3744 C CA . PRO B 1 176 ? -2.721 34.761 -1.723 1 96.34 176 PRO B CA 1
ATOM 3745 C C . PRO B 1 176 ? -3.312 33.355 -1.78 1 96.34 176 PRO B C 1
ATOM 3747 O O . PRO B 1 176 ? -4.351 33.092 -1.168 1 96.34 176 PRO B O 1
ATOM 3750 N N . ARG B 1 177 ? -2.663 32.608 -2.577 1 96.31 177 ARG B N 1
ATOM 3751 C CA . ARG B 1 177 ? -3.159 31.237 -2.636 1 96.31 177 ARG B CA 1
ATOM 3752 C C . ARG B 1 177 ? -3.194 30.608 -1.247 1 96.31 177 ARG B C 1
ATOM 3754 O O . ARG B 1 177 ? -4.029 29.744 -0.972 1 96.31 177 ARG B O 1
ATOM 3761 N N . PHE B 1 178 ? -2.332 30.929 -0.364 1 98.09 178 PHE B N 1
ATOM 3762 C CA . PHE B 1 178 ? -2.142 30.29 0.933 1 98.09 178 PHE B CA 1
ATOM 3763 C C . PHE B 1 178 ? -2.899 31.039 2.022 1 98.09 178 PHE B C 1
ATOM 3765 O O . PHE B 1 178 ? -2.767 30.723 3.207 1 98.09 178 PHE B O 1
ATOM 3772 N N . HIS B 1 179 ? -3.677 32.035 1.635 1 97.03 179 HIS B N 1
ATOM 3773 C CA . HIS B 1 179 ? -4.455 32.769 2.627 1 97.03 179 HIS B CA 1
ATOM 3774 C C . HIS B 1 179 ? -5.62 31.932 3.143 1 97.03 179 HIS B C 1
ATOM 3776 O O . HIS B 1 179 ? -6.158 31.093 2.416 1 97.03 179 HIS B O 1
ATOM 3782 N N . ARG B 1 180 ? -6.004 32.223 4.328 1 96.5 180 ARG B N 1
ATOM 3783 C CA . ARG B 1 180 ? -7.113 31.52 4.965 1 96.5 180 ARG B CA 1
ATOM 3784 C C . ARG B 1 180 ? -8.43 31.823 4.259 1 96.5 180 ARG B C 1
ATOM 3786 O O . ARG B 1 180 ? -8.818 32.986 4.131 1 96.5 180 ARG B O 1
ATOM 3793 N N . PRO B 1 181 ? -9.099 30.768 3.839 1 94.94 181 PRO B N 1
ATOM 3794 C CA . PRO B 1 181 ? -10.434 31.018 3.289 1 94.94 181 PRO B CA 1
ATOM 3795 C C . PRO B 1 181 ? -11.426 31.499 4.345 1 94.94 181 PRO B C 1
ATOM 3797 O O . PRO B 1 181 ? -11.26 31.207 5.532 1 94.94 181 PRO B O 1
ATOM 3800 N N . ASP B 1 182 ? -12.493 32.105 3.95 1 90.41 182 ASP B N 1
ATOM 3801 C CA . ASP B 1 182 ? -13.44 32.75 4.854 1 90.41 182 ASP B CA 1
ATOM 3802 C C . ASP B 1 182 ? -14.514 31.768 5.316 1 90.41 182 ASP B C 1
ATOM 3804 O O . ASP B 1 182 ? -15.055 31.904 6.416 1 90.41 182 ASP B O 1
ATOM 3808 N N . VAL B 1 183 ? -14.774 30.804 4.501 1 90.13 183 VAL B N 1
ATOM 3809 C CA . VAL B 1 183 ? -15.965 29.996 4.742 1 90.13 183 VAL B CA 1
ATOM 3810 C C . VAL B 1 183 ? -15.559 28.616 5.252 1 90.13 183 VAL B C 1
ATOM 3812 O O . VAL B 1 183 ? -14.872 27.866 4.554 1 90.13 183 VAL B O 1
ATOM 3815 N N . ASP B 1 184 ? -15.923 28.332 6.395 1 93.9 184 ASP B N 1
ATOM 3816 C CA . ASP B 1 184 ? -15.811 27.012 7.007 1 93.9 184 ASP B CA 1
ATOM 3817 C C . ASP B 1 184 ? -17.185 26.464 7.385 1 93.9 184 ASP B C 1
ATOM 3819 O O . ASP B 1 184 ? -17.758 26.859 8.402 1 93.9 184 ASP B O 1
ATOM 3823 N N . ARG B 1 185 ? -17.67 25.498 6.58 1 92.88 185 ARG B N 1
ATOM 3824 C CA . ARG B 1 185 ? -19.01 24.964 6.796 1 92.88 185 ARG B CA 1
ATOM 3825 C C . ARG B 1 185 ? -18.965 23.466 7.074 1 92.88 185 ARG B C 1
ATOM 3827 O O . ARG B 1 185 ? -18.449 22.694 6.262 1 92.88 185 ARG B O 1
ATOM 3834 N N . LEU B 1 186 ? -19.444 23.1 8.176 1 95.31 186 LEU B N 1
ATOM 3835 C CA . LEU B 1 186 ? -19.657 21.699 8.523 1 95.31 186 LEU B CA 1
ATOM 3836 C C . LEU B 1 186 ? -21.138 21.341 8.453 1 95.31 186 LEU B C 1
ATOM 3838 O O . LEU B 1 186 ? -21.954 21.913 9.18 1 95.31 186 LEU B O 1
ATOM 3842 N N . PHE B 1 187 ? -21.478 20.423 7.6 1 94.69 187 PHE B N 1
ATOM 3843 C CA . PHE B 1 187 ? -22.862 19.984 7.472 1 94.69 187 PHE B CA 1
ATOM 3844 C C . PHE B 1 187 ? -23.122 18.753 8.332 1 94.69 187 PHE B C 1
ATOM 3846 O O . PHE B 1 187 ? -22.202 17.985 8.619 1 94.69 187 PHE B O 1
ATOM 3853 N N . ARG B 1 188 ? -24.35 18.585 8.675 1 94.63 188 ARG B N 1
ATOM 3854 C CA . ARG B 1 188 ? -24.757 17.355 9.347 1 94.63 188 ARG B CA 1
ATOM 3855 C C . ARG B 1 188 ? -24.492 16.138 8.468 1 94.63 188 ARG B C 1
ATOM 3857 O O . ARG B 1 188 ? -24.547 16.229 7.24 1 94.63 188 ARG B O 1
ATOM 3864 N N . SER B 1 189 ? -24.283 15.038 9.125 1 92.8 189 SER B N 1
ATOM 3865 C CA . SER B 1 189 ? -23.827 13.843 8.422 1 92.8 189 SER B CA 1
ATOM 3866 C C . SER B 1 189 ? -24.908 13.303 7.492 1 92.8 189 SER B C 1
ATOM 3868 O O . SER B 1 189 ? -24.612 12.563 6.551 1 92.8 189 SER B O 1
ATOM 3870 N N . ASP B 1 190 ? -26.139 13.647 7.727 1 90.06 190 ASP B N 1
ATOM 3871 C CA . ASP B 1 190 ? -27.236 13.144 6.906 1 90.06 190 ASP B CA 1
ATOM 3872 C C . ASP B 1 190 ? -27.671 14.183 5.874 1 90.06 190 ASP B C 1
ATOM 3874 O O . ASP B 1 190 ? -28.655 13.983 5.16 1 90.06 190 ASP B O 1
ATOM 3878 N N . SER B 1 191 ? -26.913 15.244 5.845 1 89.33 191 SER B N 1
ATOM 3879 C CA . SER B 1 191 ? -27.258 16.307 4.907 1 89.33 191 SER B CA 1
ATOM 3880 C C . SER B 1 191 ? -26.982 15.885 3.467 1 89.33 191 SER B C 1
ATOM 3882 O O . SER B 1 191 ? -26.01 15.177 3.198 1 89.33 191 SER B O 1
ATOM 3884 N N . LYS B 1 192 ? -27.805 16.359 2.607 1 84.04 192 LYS B N 1
ATOM 3885 C CA . LYS B 1 192 ? -27.667 16.04 1.189 1 84.04 192 LYS B CA 1
ATOM 3886 C C . LYS B 1 192 ? -26.957 17.164 0.44 1 84.04 192 LYS B C 1
ATOM 3888 O O . LYS B 1 192 ? -27.227 18.343 0.676 1 84.04 192 LYS B O 1
ATOM 3893 N N . HIS B 1 193 ? -26.052 16.82 -0.331 1 86.97 193 HIS B N 1
ATOM 3894 C CA . HIS B 1 193 ? -25.39 17.767 -1.221 1 86.97 193 HIS B CA 1
ATOM 3895 C C . HIS B 1 193 ? -26.16 17.925 -2.528 1 86.97 193 HIS B C 1
ATOM 3897 O O . HIS B 1 193 ? -26.522 16.932 -3.164 1 86.97 193 HIS B O 1
ATOM 3903 N N . THR B 1 194 ? -26.535 19.068 -2.811 1 81.93 194 THR B N 1
ATOM 3904 C CA . THR B 1 194 ? -27.4 19.32 -3.958 1 81.93 194 THR B CA 1
ATOM 3905 C C . THR B 1 194 ? -26.578 19.444 -5.238 1 81.93 194 THR B C 1
ATOM 3907 O O . THR B 1 194 ? -27.118 19.756 -6.301 1 81.93 194 THR B O 1
ATOM 3910 N N . GLY B 1 195 ? -25.406 19.077 -5.193 1 71.18 195 GLY B N 1
ATOM 3911 C CA . GLY B 1 195 ? -24.635 19.006 -6.424 1 71.18 195 GLY B CA 1
ATOM 3912 C C . GLY B 1 195 ? -23.754 20.221 -6.647 1 71.18 195 GLY B C 1
ATOM 3913 O O . GLY B 1 195 ? -23.836 21.199 -5.901 1 71.18 195 GLY B O 1
ATOM 3914 N N . GLY B 1 196 ? -22.804 20.169 -7.663 1 71.03 196 GLY B N 1
ATOM 3915 C CA . GLY B 1 196 ? -21.892 21.245 -8.017 1 71.03 196 GLY B CA 1
ATOM 3916 C C . GLY B 1 196 ? -20.553 21.148 -7.311 1 71.03 196 GLY B C 1
ATOM 3917 O O . GLY B 1 196 ? -20.329 20.232 -6.516 1 71.03 196 GLY B O 1
ATOM 3918 N N . LYS B 1 197 ? -19.731 22.081 -7.666 1 72.58 197 LYS B N 1
ATOM 3919 C CA . LYS B 1 197 ? -18.38 22.145 -7.116 1 72.58 197 LYS B CA 1
ATOM 3920 C C . LYS B 1 197 ? -18.372 22.837 -5.756 1 72.58 197 LYS B C 1
ATOM 3922 O O . LYS B 1 197 ? -17.438 22.664 -4.971 1 72.58 197 LYS B O 1
ATOM 3927 N N . SER B 1 198 ? -19.459 23.553 -5.618 1 74.78 198 SER B N 1
ATOM 3928 C CA . SER B 1 198 ? -19.542 24.296 -4.365 1 74.78 198 SER B CA 1
ATOM 3929 C C . SER B 1 198 ? -20.852 24.01 -3.638 1 74.78 198 SER B C 1
ATOM 3931 O O . SER B 1 198 ? -21.735 23.341 -4.179 1 74.78 198 SER B O 1
ATOM 3933 N N . CYS B 1 199 ? -20.95 24.382 -2.38 1 83.95 199 CYS B N 1
ATOM 3934 C CA . CYS B 1 199 ? -22.15 24.19 -1.573 1 83.95 199 CYS B CA 1
ATOM 3935 C C . CYS B 1 199 ? -23.033 25.432 -1.603 1 83.95 199 CYS B C 1
ATOM 3937 O O . CYS B 1 199 ? -23.713 25.738 -0.622 1 83.95 199 CYS B O 1
ATOM 3939 N N . ALA B 1 200 ? -22.942 26.144 -2.664 1 79.2 200 ALA B N 1
ATOM 3940 C CA . ALA B 1 200 ? -23.75 27.354 -2.783 1 79.2 200 ALA B CA 1
ATOM 3941 C C . ALA B 1 200 ? -25.24 27.022 -2.778 1 79.2 200 ALA B C 1
ATOM 3943 O O . ALA B 1 200 ? -26.055 27.804 -2.283 1 79.2 200 ALA B O 1
ATOM 3944 N N . GLY B 1 201 ? -25.559 25.922 -3.302 1 82.45 201 GLY B N 1
ATOM 3945 C CA . GLY B 1 201 ? -26.959 25.541 -3.391 1 82.45 201 GLY B CA 1
ATOM 3946 C C . GLY B 1 201 ? -27.402 24.626 -2.265 1 82.45 201 GLY B C 1
ATOM 3947 O O . GLY B 1 201 ? -28.57 24.237 -2.197 1 82.45 201 GLY B O 1
ATOM 3948 N N . CYS B 1 202 ? -26.532 24.377 -1.456 1 89.44 202 CYS B N 1
ATOM 3949 C CA . CYS B 1 202 ? -26.861 23.466 -0.366 1 89.44 202 CYS B CA 1
ATOM 3950 C C . CYS B 1 202 ? -27.691 24.169 0.702 1 89.44 202 CYS B C 1
ATOM 3952 O O . CYS B 1 202 ? -27.667 25.397 0.803 1 89.44 202 CYS B O 1
ATOM 3954 N N . ASP B 1 203 ? -28.462 23.404 1.429 1 90.37 203 ASP B N 1
ATOM 3955 C CA . ASP B 1 203 ? -29.323 23.911 2.493 1 90.37 203 ASP B CA 1
ATOM 3956 C C . ASP B 1 203 ? -28.504 24.326 3.712 1 90.37 203 ASP B C 1
ATOM 3958 O O . ASP B 1 203 ? -28.049 23.475 4.48 1 90.37 203 ASP B O 1
ATOM 3962 N N . LEU B 1 204 ? -28.43 25.52 4.019 1 90.57 204 LEU B N 1
ATOM 3963 C CA . LEU B 1 204 ? -27.597 26.064 5.086 1 90.57 204 LEU B CA 1
ATOM 3964 C C . LEU B 1 204 ? -28.183 25.735 6.454 1 90.57 204 LEU B C 1
ATOM 3966 O O . LEU B 1 204 ? -27.492 25.836 7.471 1 90.57 204 LEU B O 1
ATOM 3970 N N . SER B 1 205 ? -29.413 25.399 6.541 1 92.51 205 SER B N 1
ATOM 3971 C CA . SER B 1 205 ? -30.019 25 7.807 1 92.51 205 SER B CA 1
ATOM 3972 C C . SER B 1 205 ? -29.433 23.685 8.309 1 92.51 205 SER B C 1
ATOM 3974 O O . SER B 1 205 ? -29.623 23.318 9.471 1 92.51 205 SER B O 1
ATOM 3976 N N . GLU B 1 206 ? -28.76 23.069 7.402 1 93.24 206 GLU B N 1
ATOM 3977 C CA . GLU B 1 206 ? -28.181 21.774 7.744 1 93.24 206 GLU B CA 1
ATOM 3978 C C . GLU B 1 206 ? -26.766 21.929 8.292 1 93.24 206 GLU B C 1
ATOM 3980 O O . GLU B 1 206 ? -26.087 20.936 8.564 1 93.24 206 GLU B O 1
ATOM 3985 N N . LEU B 1 207 ? -26.405 23.103 8.489 1 94.37 207 LEU B N 1
ATOM 3986 C CA . LEU B 1 207 ? -25.085 23.365 9.054 1 94.37 207 LEU B CA 1
ATOM 3987 C C . LEU B 1 207 ? -25.068 23.077 10.551 1 94.37 207 LEU B C 1
ATOM 3989 O O . LEU B 1 207 ? -26.044 23.354 11.253 1 94.37 207 LEU B O 1
ATOM 3993 N N . VAL B 1 208 ? -24.004 22.537 10.967 1 95.1 208 VAL B N 1
ATOM 3994 C CA . VAL B 1 208 ? -23.79 22.336 12.396 1 95.1 208 VAL B CA 1
ATOM 3995 C C . VAL B 1 208 ? -23.395 23.659 13.05 1 95.1 208 VAL B C 1
ATOM 3997 O O . VAL B 1 208 ? -22.471 24.334 12.59 1 95.1 208 VAL B O 1
ATOM 4000 N N . ALA B 1 209 ? -24.073 24.077 14.089 1 92.33 209 ALA B N 1
ATOM 4001 C CA . ALA B 1 209 ? -23.739 25.3 14.815 1 92.33 209 ALA B CA 1
ATOM 4002 C C . ALA B 1 209 ? -22.485 25.108 15.663 1 92.33 209 ALA B C 1
ATOM 4004 O O . ALA B 1 209 ? -22.44 24.228 16.526 1 92.33 209 ALA B O 1
ATOM 4005 N N . ARG B 1 210 ? -21.549 25.909 15.382 1 93.29 210 ARG B N 1
ATOM 4006 C CA . ARG B 1 210 ? -20.3 25.874 16.137 1 93.29 210 ARG B CA 1
ATOM 4007 C C . ARG B 1 210 ? -19.905 27.27 16.606 1 93.29 210 ARG B C 1
ATOM 4009 O O . ARG B 1 210 ? -19.754 28.184 15.794 1 93.29 210 ARG B O 1
ATOM 4016 N N . PRO B 1 211 ? -19.756 27.432 17.935 1 91.38 211 PRO B N 1
ATOM 4017 C CA . PRO B 1 211 ? -19.367 28.756 18.427 1 91.38 211 PRO B CA 1
ATOM 4018 C C . PRO B 1 211 ? -17.992 29.191 17.926 1 91.38 211 PRO B C 1
ATOM 4020 O O . PRO B 1 211 ? -17.12 28.35 17.696 1 91.38 211 PRO B O 1
ATOM 4023 N N . PRO B 1 212 ? -17.868 30.501 17.706 1 89.59 212 PRO B N 1
ATOM 4024 C CA . PRO B 1 212 ? -16.538 30.983 17.327 1 89.59 212 PRO B CA 1
ATOM 4025 C C . PRO B 1 212 ? -15.471 30.647 18.366 1 89.59 212 PRO B C 1
ATOM 4027 O O . PRO B 1 212 ? -15.752 30.646 19.567 1 89.59 212 PRO B O 1
ATOM 4030 N N . ARG B 1 213 ? -14.322 30.375 17.875 1 89.2 213 ARG B N 1
ATOM 4031 C CA . ARG B 1 213 ? -13.214 30.125 18.791 1 89.2 213 ARG B CA 1
ATOM 4032 C C . ARG B 1 213 ? -12.756 31.416 19.462 1 89.2 213 ARG B C 1
ATOM 4034 O O . ARG B 1 213 ? -12.744 32.477 18.835 1 89.2 213 ARG B O 1
ATOM 4041 N N . THR B 1 214 ? -12.375 31.311 20.728 1 84.79 214 THR B N 1
ATOM 4042 C CA . THR B 1 214 ? -11.937 32.47 21.499 1 84.79 214 THR B CA 1
ATOM 4043 C C . THR B 1 214 ? -10.428 32.661 21.377 1 84.79 214 THR B C 1
ATOM 4045 O O . THR B 1 214 ? -9.913 33.753 21.628 1 84.79 214 THR B O 1
ATOM 4048 N N . SER B 1 215 ? -9.765 31.663 20.957 1 79.66 215 SER B N 1
ATOM 4049 C CA . SER B 1 215 ? -8.309 31.729 20.877 1 79.66 215 SER B CA 1
ATOM 4050 C C . SER B 1 215 ? -7.859 32.647 19.745 1 79.66 215 SER B C 1
ATOM 4052 O O . SER B 1 215 ? -8.508 32.717 18.699 1 79.66 215 SER B O 1
ATOM 4054 N N . SER B 1 216 ? -6.846 33.425 20.01 1 80.25 216 SER B N 1
ATOM 4055 C CA . SER B 1 216 ? -6.259 34.307 19.007 1 80.25 216 SER B CA 1
ATOM 4056 C C . SER B 1 216 ? -5.303 33.547 18.093 1 80.25 216 SER B C 1
ATOM 4058 O O . SER B 1 216 ? -4.792 34.104 17.12 1 80.25 216 SER B O 1
ATOM 4060 N N . ARG B 1 217 ? -5.164 32.339 18.338 1 86.78 217 ARG B N 1
ATOM 4061 C CA . ARG B 1 217 ? -4.26 31.552 17.506 1 86.78 217 ARG B CA 1
ATOM 4062 C C . ARG B 1 217 ? -4.859 31.31 16.124 1 86.78 217 ARG B C 1
ATOM 4064 O O . ARG B 1 217 ? -6.077 31.175 15.985 1 86.78 217 ARG B O 1
ATOM 4071 N N . ALA B 1 218 ? -3.996 31.205 15.173 1 86.43 218 ALA B N 1
ATOM 4072 C CA . ALA B 1 218 ? -4.451 30.984 13.802 1 86.43 218 ALA B CA 1
ATOM 4073 C C . ALA B 1 218 ? -5.118 29.618 13.66 1 86.43 218 ALA B C 1
ATOM 4075 O O . ALA B 1 218 ? -6.056 29.458 12.876 1 86.43 218 ALA B O 1
ATOM 4076 N N . ILE B 1 219 ? -4.535 28.662 14.404 1 92.81 219 ILE B N 1
ATOM 4077 C CA . ILE B 1 219 ? -5.063 27.308 14.275 1 92.81 219 ILE B CA 1
ATOM 4078 C C . ILE B 1 219 ? -5.031 26.611 15.633 1 92.81 219 ILE B C 1
ATOM 4080 O O . ILE B 1 219 ? -4.337 27.056 16.55 1 92.81 219 ILE B O 1
ATOM 4084 N N . ASP B 1 220 ? -5.81 25.574 15.761 1 95.54 220 ASP B N 1
ATOM 4085 C CA . ASP B 1 220 ? -5.653 24.601 16.837 1 95.54 220 ASP B CA 1
ATOM 4086 C C . ASP B 1 220 ? -4.9 23.363 16.353 1 95.54 220 ASP B C 1
ATOM 4088 O O . ASP B 1 220 ? -4.865 23.081 15.154 1 95.54 220 ASP B O 1
ATOM 4092 N N . VAL B 1 221 ? -4.235 22.735 17.289 1 97.27 221 VAL B N 1
ATOM 4093 C CA . VAL B 1 221 ? -3.497 21.516 16.979 1 97.27 221 VAL B CA 1
ATOM 4094 C C . VAL B 1 221 ? -4.076 20.345 17.77 1 97.27 221 VAL B C 1
ATOM 4096 O O . VAL B 1 221 ? -4.277 20.447 18.983 1 97.27 221 VAL B O 1
ATOM 4099 N N . PHE B 1 222 ? -4.379 19.342 17.104 1 98.02 222 PHE B N 1
ATOM 4100 C CA . PHE B 1 222 ? -4.908 18.122 17.702 1 98.02 222 PHE B CA 1
ATOM 4101 C C . PHE B 1 222 ? -3.895 16.988 17.605 1 98.02 222 PHE B C 1
ATOM 4103 O O . PHE B 1 222 ? -3.158 16.889 16.621 1 98.02 222 PHE B O 1
ATOM 4110 N N . TYR B 1 223 ? -3.844 16.179 18.606 1 97.97 223 TYR B N 1
ATOM 4111 C CA . TYR B 1 223 ? -2.898 15.071 18.681 1 97.97 223 TYR B CA 1
ATOM 4112 C C . TYR B 1 223 ? -3.627 13.742 18.845 1 97.97 223 TYR B C 1
ATOM 4114 O O . TYR B 1 223 ? -4.427 13.576 19.769 1 97.97 223 TYR B O 1
ATOM 4122 N N . GLY B 1 224 ? -3.421 12.807 17.904 1 98.12 224 GLY B N 1
ATOM 4123 C CA . GLY B 1 224 ? -4.091 11.524 18.043 1 98.12 224 GLY B CA 1
ATOM 4124 C C . GLY B 1 224 ? -4.031 10.68 16.784 1 98.12 224 GLY B C 1
ATOM 4125 O O . GLY B 1 224 ? -3.022 10.682 16.076 1 98.12 224 GLY B O 1
ATOM 4126 N N . THR B 1 225 ? -5.125 9.934 16.559 1 98.49 225 THR B N 1
ATOM 4127 C CA . THR B 1 225 ? -5.127 8.882 15.549 1 98.49 225 THR B CA 1
ATOM 4128 C C . THR B 1 225 ? -5.434 9.456 14.169 1 98.49 225 THR B C 1
ATOM 4130 O O . THR B 1 225 ? -6.434 10.155 13.991 1 98.49 225 THR B O 1
ATOM 4133 N N . ILE B 1 226 ? -4.63 9.18 13.286 1 98.81 226 ILE B N 1
ATOM 4134 C CA . ILE B 1 226 ? -4.821 9.475 11.87 1 98.81 226 ILE B CA 1
ATOM 4135 C C . ILE B 1 226 ? -5.142 8.187 11.114 1 98.81 226 ILE B C 1
ATOM 4137 O O . ILE B 1 226 ? -4.415 7.197 11.225 1 98.81 226 ILE B O 1
ATOM 4141 N N . ALA B 1 227 ? -6.234 8.158 10.401 1 98.66 227 ALA B N 1
ATOM 4142 C CA . ALA B 1 227 ? -6.622 6.998 9.603 1 98.66 227 ALA B CA 1
ATOM 4143 C C . ALA B 1 227 ? -6.057 7.091 8.189 1 98.66 227 ALA B C 1
ATOM 4145 O O . ALA B 1 227 ? -6.274 8.085 7.491 1 98.66 227 ALA B O 1
ATOM 4146 N N . SER B 1 228 ? -5.363 6.124 7.811 1 98.49 228 SER B N 1
ATOM 4147 C CA . SER B 1 228 ? -4.684 6.084 6.52 1 98.49 228 SER B CA 1
ATOM 4148 C C . SER B 1 228 ? -5.12 4.873 5.703 1 98.49 228 SER B C 1
ATOM 4150 O O . SER B 1 228 ? -5.282 3.777 6.245 1 98.49 228 SER B O 1
ATOM 4152 N N . SER B 1 229 ? -5.378 5.032 4.422 1 96.92 229 SER B N 1
ATOM 4153 C CA . SER B 1 229 ? -5.742 3.933 3.534 1 96.92 229 SER B CA 1
ATOM 4154 C C . SER B 1 229 ? -5.63 4.345 2.07 1 96.92 229 SER B C 1
ATOM 4156 O O . SER B 1 229 ? -5.255 5.479 1.766 1 96.92 229 SER B O 1
ATOM 4158 N N . ASN B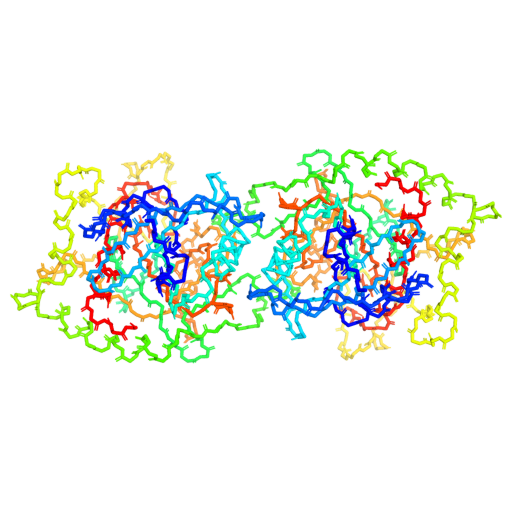 1 230 ? -5.955 3.429 1.177 1 95.99 230 ASN B N 1
ATOM 4159 C CA . ASN B 1 230 ? -6.03 3.713 -0.252 1 95.99 230 ASN B CA 1
ATOM 4160 C C . ASN B 1 230 ? -7.394 4.275 -0.641 1 95.99 230 ASN B C 1
ATOM 4162 O O . ASN B 1 230 ? -7.675 4.472 -1.825 1 95.99 230 ASN B O 1
ATOM 4166 N N . THR B 1 231 ? -8.168 4.567 0.316 1 94.82 231 THR B N 1
ATOM 4167 C CA . THR B 1 231 ? -9.525 5.037 0.06 1 94.82 231 THR B CA 1
ATOM 4168 C C . THR B 1 231 ? -9.681 6.496 0.479 1 94.82 231 THR B C 1
ATOM 4170 O O . THR B 1 231 ? -9.406 6.85 1.627 1 94.82 231 THR B O 1
ATOM 4173 N N . LEU B 1 232 ? -10.054 7.302 -0.415 1 95.7 232 LEU B N 1
ATOM 4174 C CA . LEU B 1 232 ? -10.434 8.672 -0.089 1 95.7 232 LEU B CA 1
ATOM 4175 C C . LEU B 1 232 ? -11.789 8.709 0.61 1 95.7 232 LEU B C 1
ATOM 4177 O O . LEU B 1 232 ? -12.799 8.293 0.038 1 95.7 232 LEU B O 1
ATOM 4181 N N . MET B 1 233 ? -11.869 9.154 1.783 1 96.73 233 MET B N 1
ATOM 4182 C CA . MET B 1 233 ? -13.099 9.217 2.568 1 96.73 233 MET B CA 1
ATOM 4183 C C . MET B 1 233 ? -13.956 10.405 2.143 1 96.73 233 MET B C 1
ATOM 4185 O O . MET B 1 233 ? -13.537 11.556 2.276 1 96.73 233 MET B O 1
ATOM 4189 N N . LYS B 1 234 ? -15.091 10.173 1.588 1 95.1 234 LYS B N 1
ATOM 4190 C CA . LYS B 1 234 ? -16.109 11.155 1.225 1 95.1 234 LYS B CA 1
ATOM 4191 C C . LYS B 1 234 ? -17.495 10.702 1.675 1 95.1 234 LYS B C 1
ATOM 4193 O O . LYS B 1 234 ? -18.448 10.734 0.895 1 95.1 234 LYS B O 1
ATOM 4198 N N . ASP B 1 235 ? -17.559 10.242 2.867 1 96.36 235 ASP B N 1
ATOM 4199 C CA . ASP B 1 235 ? -18.767 9.694 3.477 1 96.36 235 ASP B CA 1
ATOM 4200 C C . ASP B 1 235 ? -18.865 10.087 4.949 1 96.36 235 ASP B C 1
ATOM 4202 O O . ASP B 1 235 ? -18.178 9.514 5.797 1 96.36 235 ASP B O 1
ATOM 4206 N N . ALA B 1 236 ? -19.767 11.004 5.204 1 96.19 236 ALA B N 1
ATOM 4207 C CA . ALA B 1 236 ? -19.87 11.574 6.545 1 96.19 236 ALA B CA 1
ATOM 4208 C C . ALA B 1 236 ? -20.24 10.504 7.568 1 96.19 236 ALA B C 1
ATOM 4210 O O . ALA B 1 236 ? -19.747 10.521 8.698 1 96.19 236 ALA B O 1
ATOM 4211 N N . ARG B 1 237 ? -21.136 9.595 7.188 1 95.89 237 ARG B N 1
ATOM 4212 C CA . ARG B 1 237 ? -21.568 8.556 8.118 1 95.89 237 ARG B CA 1
ATOM 4213 C C . ARG B 1 237 ? -20.421 7.609 8.452 1 95.89 237 ARG B C 1
ATOM 4215 O O . ARG B 1 237 ? -20.218 7.257 9.616 1 95.89 237 ARG B O 1
ATOM 4222 N N . ALA B 1 238 ? -19.719 7.197 7.442 1 96.2 238 ALA B N 1
ATOM 4223 C CA . ALA B 1 238 ? -18.549 6.354 7.67 1 96.2 238 ALA B CA 1
ATOM 4224 C C . ALA B 1 238 ? -17.499 7.086 8.501 1 96.2 238 ALA B C 1
ATOM 4226 O O . ALA B 1 238 ? -16.952 6.526 9.455 1 96.2 238 ALA B O 1
ATOM 4227 N N . ARG B 1 239 ? -17.261 8.317 8.151 1 97.47 239 ARG B N 1
ATOM 4228 C CA . ARG B 1 239 ? -16.333 9.159 8.899 1 97.47 239 ARG B CA 1
ATOM 4229 C C . ARG B 1 239 ? -16.695 9.19 10.38 1 97.47 239 ARG B C 1
ATOM 4231 O O . ARG B 1 239 ? -15.842 8.953 11.238 1 97.47 239 ARG B O 1
ATOM 4238 N N . ASP B 1 240 ? -17.925 9.424 10.682 1 97.8 240 ASP B N 1
ATOM 4239 C CA . ASP B 1 240 ? -18.375 9.566 12.064 1 97.8 240 ASP B CA 1
ATOM 4240 C C . ASP B 1 240 ? -18.24 8.249 12.824 1 97.8 240 ASP B C 1
ATOM 4242 O O . ASP B 1 240 ? -17.964 8.246 14.025 1 97.8 240 ASP B O 1
ATOM 4246 N N . SER B 1 241 ? -18.47 7.157 12.106 1 97.09 241 SER B N 1
ATOM 4247 C CA . SER B 1 241 ? -18.34 5.863 12.767 1 97.09 241 SER B CA 1
ATOM 4248 C C . SER B 1 241 ? -16.921 5.645 13.281 1 97.09 241 SER B C 1
ATOM 4250 O O . SER B 1 241 ? -16.725 5.077 14.358 1 97.09 241 SER B O 1
ATOM 4252 N N . TYR B 1 242 ? -15.914 6.074 12.599 1 97.45 242 TYR B N 1
ATOM 4253 C CA . TYR B 1 242 ? -14.522 5.948 13.02 1 97.45 242 TYR B CA 1
ATOM 4254 C C . TYR B 1 242 ? -14.185 6.968 14.101 1 97.45 242 TYR B C 1
ATOM 4256 O O . TYR B 1 242 ? -13.439 6.666 15.036 1 97.45 242 TYR B O 1
ATOM 4264 N N . ALA B 1 243 ? -14.718 8.162 13.964 1 98.19 243 ALA B N 1
ATOM 4265 C CA . ALA B 1 243 ? -14.433 9.24 14.908 1 98.19 243 ALA B CA 1
ATOM 4266 C C . ALA B 1 243 ? -15 8.924 16.289 1 98.19 243 ALA B C 1
ATOM 4268 O O . ALA B 1 243 ? -14.406 9.285 17.308 1 98.19 243 ALA B O 1
ATOM 4269 N N . HIS B 1 244 ? -16.148 8.245 16.289 1 97.81 244 HIS B N 1
ATOM 4270 C CA . HIS B 1 244 ? -16.825 7.96 17.549 1 97.81 244 HIS B CA 1
ATOM 4271 C C . HIS B 1 244 ? -16.459 6.574 18.069 1 97.81 244 HIS B C 1
ATOM 4273 O O . HIS B 1 244 ? -16.905 6.173 19.147 1 97.81 244 HIS B O 1
ATOM 4279 N N . ASP B 1 245 ? -15.723 5.82 17.265 1 96.8 245 ASP B N 1
ATOM 4280 C CA . ASP B 1 245 ? -15.265 4.518 17.739 1 96.8 245 ASP B CA 1
ATOM 4281 C C . ASP B 1 245 ? -14.387 4.663 18.98 1 96.8 245 ASP B C 1
ATOM 4283 O O . ASP B 1 245 ? -13.365 5.351 18.946 1 96.8 245 ASP B O 1
ATOM 4287 N N . PRO B 1 246 ? -14.687 4.029 20.076 1 95.03 246 PRO B N 1
ATOM 4288 C CA . PRO B 1 246 ? -13.954 4.236 21.327 1 95.03 246 PRO B CA 1
ATOM 4289 C C . PRO B 1 246 ? -12.516 3.728 21.26 1 95.03 246 PRO B C 1
ATOM 4291 O O . PRO B 1 246 ? -11.665 4.167 22.038 1 95.03 246 PRO B O 1
ATOM 4294 N N . GLU B 1 247 ? -12.241 2.836 20.32 1 94.68 247 GLU B N 1
ATOM 4295 C CA . GLU B 1 247 ? -10.903 2.259 20.225 1 94.68 247 GLU B CA 1
ATOM 4296 C C . GLU B 1 247 ? -10.034 3.041 19.245 1 94.68 247 GLU B C 1
ATOM 4298 O O . GLU B 1 247 ? -8.804 2.99 19.32 1 94.68 247 GLU B O 1
ATOM 4303 N N . LEU B 1 248 ? -10.64 3.789 18.353 1 96.41 248 LEU B N 1
ATOM 4304 C CA . LEU B 1 248 ? -9.878 4.424 17.283 1 96.41 248 LEU B CA 1
ATOM 4305 C C . LEU B 1 248 ? -9.789 5.931 17.499 1 96.41 248 LEU B C 1
ATOM 4307 O O . LEU B 1 248 ? -8.699 6.505 17.453 1 96.41 248 LEU B O 1
ATOM 4311 N N . LYS B 1 249 ? -11.028 6.6 17.653 1 97.86 249 LYS B N 1
ATOM 4312 C CA . LYS B 1 249 ? -11.139 8.045 17.835 1 97.86 249 LYS B CA 1
ATOM 4313 C C . LYS B 1 249 ? -10.377 8.796 16.746 1 97.86 249 LYS B C 1
ATOM 4315 O O . LYS B 1 249 ? -9.547 9.657 17.044 1 97.86 249 LYS B O 1
ATOM 4320 N N . VAL B 1 250 ? -10.714 8.46 15.595 1 98.58 250 VAL B N 1
ATOM 4321 C CA . VAL B 1 250 ? -10.005 8.996 14.438 1 98.58 250 VAL B CA 1
ATOM 4322 C C . VAL B 1 250 ? -10.221 10.505 14.353 1 98.58 250 VAL B C 1
ATOM 4324 O O . VAL B 1 250 ? -11.349 10.985 14.486 1 98.58 250 VAL B O 1
ATOM 4327 N N . LEU B 1 251 ? -9.149 11.204 14.059 1 98.84 251 LEU B N 1
ATOM 4328 C CA . LEU B 1 251 ? -9.211 12.659 13.985 1 98.84 251 LEU B CA 1
ATOM 4329 C C . LEU B 1 251 ? -9.232 13.129 12.534 1 98.84 251 LEU B C 1
ATOM 4331 O O . LEU B 1 251 ? -9.739 14.212 12.235 1 98.84 251 LEU B O 1
ATOM 4335 N N . CYS B 1 252 ? -8.667 12.367 11.658 1 98.79 252 CYS B N 1
ATOM 4336 C CA . CYS B 1 252 ? -8.687 12.733 10.246 1 98.79 252 CYS B CA 1
ATOM 4337 C C . CYS B 1 252 ? -8.357 11.533 9.367 1 98.79 252 CYS B C 1
ATOM 4339 O O . CYS B 1 252 ? -7.959 10.48 9.87 1 98.79 252 CYS B O 1
ATOM 4341 N N . PHE B 1 253 ? -8.614 11.68 8.059 1 98.74 253 PHE B N 1
ATOM 4342 C CA . PHE B 1 253 ? -8.4 10.643 7.057 1 98.74 253 PHE B CA 1
ATOM 4343 C C . PHE B 1 253 ? -7.434 11.121 5.98 1 98.74 253 PHE B C 1
ATOM 4345 O O . PHE B 1 253 ? -7.509 12.27 5.538 1 98.74 253 PHE B O 1
ATOM 4352 N N . GLU B 1 254 ? -6.52 10.28 5.621 1 98.53 254 GLU B N 1
ATOM 4353 C CA . GLU B 1 254 ? -5.598 10.579 4.53 1 98.53 254 GLU B CA 1
ATOM 4354 C C . GLU B 1 254 ? -5.145 9.304 3.825 1 98.53 254 GLU B C 1
ATOM 4356 O O . GLU B 1 254 ? -5.661 8.219 4.101 1 98.53 254 GLU B O 1
ATOM 4361 N N . MET B 1 255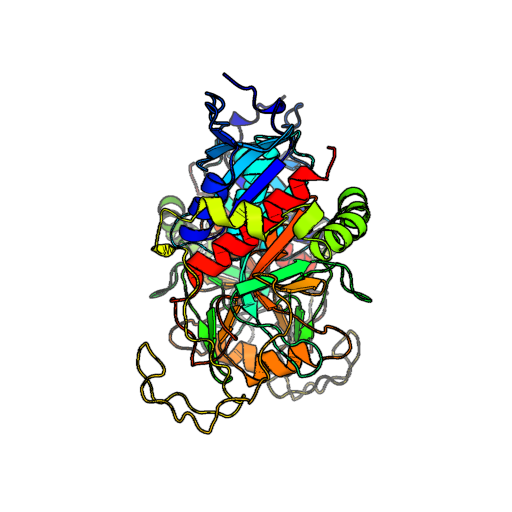 ? -4.201 9.439 2.815 1 98.13 255 MET B N 1
ATOM 4362 C CA . MET B 1 255 ? -4.037 8.292 1.927 1 98.13 255 MET B CA 1
ATOM 4363 C C . MET B 1 255 ? -2.571 7.883 1.831 1 98.13 255 MET B C 1
ATOM 4365 O O . MET B 1 255 ? -2.207 7.054 0.994 1 98.13 255 MET B O 1
ATOM 4369 N N . GLU B 1 256 ? -1.662 8.406 2.676 1 98.29 256 GLU B N 1
ATOM 4370 C CA . GLU B 1 256 ? -0.257 8.132 2.386 1 98.29 256 GLU B CA 1
ATOM 4371 C C . GLU B 1 256 ? 0.468 7.603 3.62 1 98.29 256 GLU B C 1
ATOM 4373 O O . GLU B 1 256 ? 1.411 6.818 3.503 1 98.29 256 GLU B O 1
ATOM 4378 N N . ALA B 1 257 ? 0.161 7.918 4.795 1 98.51 257 ALA B N 1
ATOM 4379 C CA . ALA B 1 257 ? 0.971 7.777 6.002 1 98.51 257 ALA B CA 1
ATOM 4380 C C . ALA B 1 257 ? 1.301 6.312 6.274 1 98.51 257 ALA B C 1
ATOM 4382 O O . ALA B 1 257 ? 2.403 5.99 6.724 1 98.51 257 ALA B O 1
ATOM 4383 N N . ALA B 1 258 ? 0.382 5.415 6.037 1 97.9 258 ALA B N 1
ATOM 4384 C CA . ALA B 1 258 ? 0.584 3.995 6.312 1 97.9 258 ALA B CA 1
ATOM 4385 C C . ALA B 1 258 ? 1.773 3.449 5.526 1 97.9 258 ALA B C 1
ATOM 4387 O O . ALA B 1 258 ? 2.359 2.431 5.902 1 97.9 258 ALA B O 1
ATOM 4388 N N . GLY B 1 259 ? 2.111 4.08 4.475 1 97.54 259 GLY B N 1
ATOM 4389 C CA . GLY B 1 259 ? 3.226 3.651 3.647 1 97.54 259 GLY B CA 1
ATOM 4390 C C . GLY B 1 259 ? 4.578 3.935 4.273 1 97.54 259 GLY B C 1
ATOM 4391 O O . GLY B 1 259 ? 5.598 3.403 3.83 1 97.54 259 GLY B O 1
ATOM 4392 N N . LEU B 1 260 ? 4.629 4.705 5.345 1 97.65 260 LEU B N 1
ATOM 4393 C CA . LEU B 1 260 ? 5.905 5.17 5.877 1 97.65 260 LEU B CA 1
ATOM 4394 C C . LEU B 1 260 ? 6.131 4.64 7.289 1 97.65 260 LEU B C 1
ATOM 4396 O O . LEU B 1 260 ? 7.274 4.438 7.705 1 97.65 260 LEU B O 1
ATOM 4400 N N . MET B 1 261 ? 5.132 4.355 8.001 1 96.89 261 MET B N 1
ATOM 4401 C CA . MET B 1 261 ? 5.171 4.267 9.458 1 96.89 261 MET B CA 1
ATOM 4402 C C . MET B 1 261 ? 6.052 3.108 9.91 1 96.89 261 MET B C 1
ATOM 4404 O O . MET B 1 261 ? 6.772 3.221 10.903 1 96.89 261 MET B O 1
ATOM 4408 N N . ASN B 1 262 ? 6.049 2.047 9.18 1 93.53 262 ASN B N 1
ATOM 4409 C CA . ASN B 1 262 ? 6.713 0.843 9.667 1 93.53 262 ASN B CA 1
ATOM 4410 C C . ASN B 1 262 ? 8.209 0.868 9.368 1 93.53 262 ASN B C 1
ATOM 4412 O O . ASN B 1 262 ? 8.995 0.213 10.055 1 93.53 262 ASN B O 1
ATOM 4416 N N . ASP B 1 263 ? 8.59 1.695 8.395 1 91.54 263 ASP B N 1
ATOM 4417 C CA . ASP B 1 263 ? 9.956 1.511 7.916 1 91.54 263 ASP B CA 1
ATOM 4418 C C . ASP B 1 263 ? 10.751 2.812 8.007 1 91.54 263 ASP B C 1
ATOM 4420 O O . ASP B 1 263 ? 11.892 2.882 7.548 1 91.54 263 ASP B O 1
ATOM 4424 N N . SER B 1 264 ? 10.128 3.797 8.522 1 92.9 264 SER B N 1
ATOM 4425 C CA . SER B 1 264 ? 10.785 5.082 8.74 1 92.9 264 SER B CA 1
ATOM 4426 C C . SER B 1 264 ? 10.467 5.638 10.124 1 92.9 264 SER B C 1
ATOM 4428 O O . SER B 1 264 ? 9.37 5.428 10.646 1 92.9 264 SER B O 1
ATOM 4430 N N . PRO B 1 265 ? 11.49 6.238 10.764 1 95.17 265 PRO B N 1
ATOM 4431 C CA . PRO B 1 265 ? 11.134 7.045 11.933 1 95.17 265 PRO B CA 1
ATOM 4432 C C . PRO B 1 265 ? 10.283 8.262 11.573 1 95.17 265 PRO B C 1
ATOM 4434 O O . PRO B 1 265 ? 10.82 9.35 11.348 1 95.17 265 PRO B O 1
ATOM 4437 N N . CYS B 1 266 ? 9.019 8.069 11.588 1 97.13 266 CYS B N 1
ATOM 4438 C CA . CYS B 1 266 ? 8.136 8.997 10.89 1 97.13 266 CYS B CA 1
ATOM 4439 C C . CYS B 1 266 ? 7.18 9.676 11.864 1 97.13 266 CYS B C 1
ATOM 4441 O O . CYS B 1 266 ? 6.682 9.042 12.796 1 97.13 266 CYS B O 1
ATOM 4443 N N . LEU B 1 267 ? 6.967 10.915 11.736 1 98.29 267 LEU B N 1
ATOM 4444 C CA . LEU B 1 267 ? 5.859 11.672 12.309 1 98.29 267 LEU B CA 1
ATOM 4445 C C . LEU B 1 267 ? 4.935 12.194 11.214 1 98.29 267 LEU B C 1
ATOM 4447 O O . LEU B 1 267 ? 5.401 12.719 10.2 1 98.29 267 LEU B O 1
ATOM 4451 N N . VAL B 1 268 ? 3.656 12.041 11.422 1 98.84 268 VAL B N 1
ATOM 4452 C CA . VAL B 1 268 ? 2.674 12.475 10.434 1 98.84 268 VAL B CA 1
ATOM 4453 C C . VAL B 1 268 ? 1.992 13.756 10.91 1 98.84 268 VAL B C 1
ATOM 4455 O O . VAL B 1 268 ? 1.508 13.825 12.042 1 98.84 268 VAL B O 1
ATOM 4458 N N . ILE B 1 269 ? 1.964 14.784 10.055 1 98.9 269 ILE B N 1
ATOM 4459 C CA . ILE B 1 269 ? 1.36 16.087 10.313 1 98.9 269 ILE B CA 1
ATOM 4460 C C . ILE B 1 269 ? 0.382 16.433 9.192 1 98.9 269 ILE B C 1
ATOM 4462 O O . ILE B 1 269 ? 0.766 16.491 8.021 1 98.9 269 ILE B O 1
ATOM 4466 N N . ARG B 1 270 ? -0.854 16.69 9.554 1 98.93 270 ARG B N 1
ATOM 4467 C CA . ARG B 1 270 ? -1.869 16.896 8.525 1 98.93 270 ARG B CA 1
ATOM 4468 C C . ARG B 1 270 ? -2.656 18.176 8.781 1 98.93 270 ARG B C 1
ATOM 4470 O O . ARG B 1 270 ? -3.185 18.378 9.876 1 98.93 270 ARG B O 1
ATOM 4477 N N . GLY B 1 271 ? -2.7 19.059 7.781 1 98.88 271 GLY B N 1
ATOM 4478 C CA . GLY B 1 271 ? -3.623 20.182 7.802 1 98.88 271 GLY B CA 1
ATOM 4479 C C . GLY B 1 271 ? -5.006 19.828 7.289 1 98.88 271 GLY B C 1
ATOM 4480 O O . GLY B 1 271 ? -5.142 19.201 6.236 1 98.88 271 GLY B O 1
ATOM 4481 N N . ILE B 1 272 ? -6.047 20.225 7.944 1 98.82 272 ILE B N 1
ATOM 4482 C CA . ILE B 1 272 ? -7.41 19.814 7.625 1 98.82 272 ILE B CA 1
ATOM 4483 C C . ILE B 1 272 ? -7.975 20.71 6.525 1 98.82 272 ILE B C 1
ATOM 4485 O O . ILE B 1 272 ? -8.057 21.93 6.69 1 98.82 272 ILE B O 1
ATOM 4489 N N . CYS B 1 273 ? -8.411 20.097 5.427 1 98.43 273 CYS B N 1
ATOM 4490 C CA . CYS B 1 273 ? -8.832 20.895 4.281 1 98.43 273 CYS B CA 1
ATOM 4491 C C . CYS B 1 273 ? -10.296 20.636 3.944 1 98.43 273 CYS B C 1
ATOM 4493 O O . CYS B 1 273 ? -10.895 21.371 3.158 1 98.43 273 CYS B O 1
ATOM 4495 N N . ASP B 1 274 ? -10.898 19.632 4.522 1 97.11 274 ASP B N 1
ATOM 4496 C CA . ASP B 1 274 ? -12.308 19.301 4.34 1 97.11 274 ASP B CA 1
ATOM 4497 C C . ASP B 1 274 ? -12.818 18.423 5.48 1 97.11 274 ASP B C 1
ATOM 4499 O O . ASP B 1 274 ? -12.076 18.118 6.416 1 97.11 274 ASP B O 1
ATOM 4503 N N . TYR B 1 275 ? -14.128 18.04 5.416 1 97.31 275 TYR B N 1
ATOM 4504 C CA . TYR B 1 275 ? -14.721 17.267 6.501 1 97.31 275 TYR B CA 1
ATOM 4505 C C . TYR B 1 275 ? -15.139 15.883 6.02 1 97.31 275 TYR B C 1
ATOM 4507 O O . TYR B 1 275 ? -16.081 15.292 6.554 1 97.31 275 TYR B O 1
ATOM 4515 N N . CYS B 1 276 ? -14.472 15.41 4.978 1 96.29 276 CYS B N 1
ATOM 4516 C CA . CYS B 1 276 ? -14.685 14.066 4.455 1 96.29 276 CYS B CA 1
ATOM 4517 C C . CYS B 1 276 ? -16.16 13.821 4.161 1 96.29 276 CYS B C 1
ATOM 4519 O O . CYS B 1 276 ? -16.715 12.797 4.562 1 96.29 276 CYS B O 1
ATOM 4521 N N . ASP B 1 277 ? -16.836 14.717 3.599 1 94.04 277 ASP B N 1
ATOM 4522 C CA . ASP B 1 277 ? -18.235 14.585 3.204 1 94.04 277 ASP B CA 1
ATOM 4523 C C . ASP B 1 277 ? -18.444 15.046 1.763 1 94.04 277 ASP B C 1
ATOM 4525 O O . ASP B 1 277 ? -17.478 15.264 1.029 1 94.04 277 ASP B O 1
ATOM 4529 N N . LEU B 1 278 ? -19.643 15.081 1.33 1 90.41 278 LEU B N 1
ATOM 4530 C CA . LEU B 1 278 ? -19.946 15.364 -0.069 1 90.41 278 LEU B CA 1
ATOM 4531 C C . LEU B 1 278 ? -19.822 16.856 -0.36 1 90.41 278 LEU B C 1
ATOM 4533 O O . LEU B 1 278 ? -19.841 17.27 -1.522 1 90.41 278 LEU B O 1
ATOM 4537 N N . HIS B 1 279 ? -19.594 17.637 0.645 1 86.89 279 HIS B N 1
ATOM 4538 C CA . HIS B 1 279 ? -19.522 19.086 0.49 1 86.89 279 HIS B CA 1
ATOM 4539 C C . HIS B 1 279 ? -18.085 19.547 0.272 1 86.89 279 HIS B C 1
ATOM 4541 O O . HIS B 1 279 ? -17.826 20.745 0.137 1 86.89 279 HIS B O 1
ATOM 4547 N N . LYS B 1 280 ? -17.262 18.642 0.187 1 78.44 280 LYS B N 1
ATOM 4548 C CA . LYS B 1 280 ? -15.834 18.92 0.057 1 78.44 280 LYS B CA 1
ATOM 4549 C C . LYS B 1 280 ? -15.542 19.717 -1.211 1 78.44 280 LYS B C 1
ATOM 4551 O O . LYS B 1 280 ? -16.152 19.476 -2.256 1 78.44 280 LYS B O 1
ATOM 4556 N N . ASN B 1 281 ? -14.654 20.69 -1.037 1 80.64 281 ASN B N 1
ATOM 4557 C CA . ASN B 1 281 ? -14.057 21.427 -2.145 1 80.64 281 ASN B CA 1
ATOM 4558 C C . ASN B 1 281 ? -12.573 21.693 -1.907 1 80.64 281 ASN B C 1
ATOM 4560 O O . ASN B 1 281 ? -12.026 21.302 -0.874 1 80.64 281 ASN B O 1
ATOM 4564 N N . ASP B 1 282 ? -11.912 22.413 -2.914 1 88.28 282 ASP B N 1
ATOM 4565 C CA . ASP B 1 282 ? -10.457 22.493 -2.841 1 88.28 282 ASP B CA 1
ATOM 4566 C C . ASP B 1 282 ? -10.006 23.869 -2.354 1 88.28 282 ASP B C 1
ATOM 4568 O O . ASP B 1 282 ? -8.815 24.184 -2.382 1 88.28 282 ASP B O 1
ATOM 4572 N N . GLU B 1 283 ? -10.86 24.616 -1.768 1 92.73 283 GLU B N 1
ATOM 4573 C CA . GLU B 1 283 ? -10.55 25.993 -1.397 1 92.73 283 GLU B CA 1
ATOM 4574 C C . GLU B 1 283 ? -9.55 26.043 -0.245 1 92.73 283 GLU B C 1
ATOM 4576 O O . GLU B 1 283 ? -8.762 26.985 -0.14 1 92.73 283 GLU B O 1
ATOM 4581 N N . TRP B 1 284 ? -9.589 25.087 0.534 1 96.5 284 TRP B N 1
ATOM 4582 C CA . TRP B 1 284 ? -8.801 25.113 1.762 1 96.5 284 TRP B CA 1
ATOM 4583 C C . TRP B 1 284 ? -7.481 24.372 1.578 1 96.5 284 TRP B C 1
ATOM 4585 O O . TRP B 1 284 ? -6.673 24.291 2.507 1 96.5 284 TRP B O 1
ATOM 4595 N N . HIS B 1 285 ? -7.167 23.822 0.449 1 97.92 285 HIS B N 1
ATOM 4596 C CA . HIS B 1 285 ? -6.01 22.963 0.221 1 97.92 285 HIS B CA 1
ATOM 4597 C C . HIS B 1 285 ? -4.711 23.687 0.556 1 97.92 285 HIS B C 1
ATOM 4599 O O . HIS B 1 285 ? -3.912 23.198 1.358 1 97.92 285 HIS B O 1
ATOM 4605 N N . TYR B 1 286 ? -4.564 24.851 -0.045 1 98.5 286 TYR B N 1
ATOM 4606 C CA . TYR B 1 286 ? -3.305 25.573 0.103 1 98.5 286 TYR B CA 1
ATOM 4607 C C . TYR B 1 286 ? -3.112 26.044 1.539 1 98.5 286 TYR B C 1
ATOM 4609 O O . TYR B 1 286 ? -2.018 25.923 2.097 1 98.5 286 TYR B O 1
ATOM 4617 N N . TYR B 1 287 ? -4.149 26.607 2.137 1 98.42 287 TYR B N 1
ATOM 4618 C CA . TYR B 1 287 ? -4.015 27.08 3.51 1 98.42 287 TYR B CA 1
ATOM 4619 C C . TYR B 1 287 ? -3.732 25.924 4.461 1 98.42 287 TYR B C 1
ATOM 4621 O O . TYR B 1 287 ? -2.896 26.042 5.36 1 98.42 287 TYR B O 1
ATOM 4629 N N . ALA B 1 288 ? -4.424 24.785 4.285 1 98.73 288 ALA B N 1
ATOM 4630 C CA . ALA B 1 288 ? -4.189 23.603 5.112 1 98.73 288 ALA B CA 1
ATOM 4631 C C . ALA B 1 288 ? -2.758 23.098 4.953 1 98.73 288 ALA B C 1
ATOM 4633 O O . ALA B 1 288 ? -2.126 22.688 5.929 1 98.73 288 ALA B O 1
ATOM 4634 N N . ALA B 1 289 ? -2.271 23.097 3.749 1 98.85 289 ALA B N 1
ATOM 4635 C CA . ALA B 1 289 ? -0.878 22.725 3.512 1 98.85 289 ALA B CA 1
ATOM 4636 C C . ALA B 1 289 ? 0.073 23.659 4.254 1 98.85 289 ALA B C 1
ATOM 4638 O O . ALA B 1 289 ? 1.06 23.21 4.842 1 98.85 289 ALA B O 1
ATOM 4639 N N . ALA B 1 290 ? -0.227 24.928 4.245 1 98.78 290 ALA B N 1
ATOM 4640 C CA . ALA B 1 290 ? 0.605 25.931 4.905 1 98.78 290 ALA B CA 1
ATOM 4641 C C . ALA B 1 290 ? 0.64 25.708 6.414 1 98.78 290 ALA B C 1
ATOM 4643 O O . ALA B 1 290 ? 1.703 25.782 7.035 1 98.78 290 ALA B O 1
ATOM 4644 N N . THR B 1 291 ? -0.515 25.456 6.957 1 98.58 291 THR B N 1
ATOM 4645 C CA . THR B 1 291 ? -0.565 25.299 8.406 1 98.58 291 THR B CA 1
ATOM 4646 C C . THR B 1 291 ? 0.175 24.037 8.84 1 98.58 291 THR B C 1
ATOM 4648 O O . THR B 1 291 ? 0.882 24.041 9.85 1 98.58 291 THR B O 1
ATOM 4651 N N . ALA B 1 292 ? 0.021 22.96 8.1 1 98.81 292 ALA B N 1
ATOM 4652 C CA . ALA B 1 292 ? 0.776 21.745 8.392 1 98.81 292 ALA B CA 1
ATOM 4653 C C . ALA B 1 292 ? 2.278 21.998 8.303 1 98.81 292 ALA B C 1
ATOM 4655 O O . ALA B 1 292 ? 3.039 21.572 9.176 1 98.81 292 ALA B O 1
ATOM 4656 N N . ALA B 1 293 ? 2.675 22.675 7.289 1 98.82 293 ALA B N 1
ATOM 4657 C CA . ALA B 1 293 ? 4.09 22.975 7.087 1 98.82 293 ALA B CA 1
ATOM 4658 C C . ALA B 1 293 ? 4.623 23.879 8.195 1 98.82 293 ALA B C 1
ATOM 4660 O O . ALA B 1 293 ? 5.749 23.698 8.664 1 98.82 293 ALA B O 1
ATOM 4661 N N . ALA B 1 294 ? 3.848 24.839 8.589 1 98.07 294 ALA B N 1
ATOM 4662 C CA . ALA B 1 294 ? 4.244 25.756 9.654 1 98.07 294 ALA B CA 1
ATOM 4663 C C . ALA B 1 294 ? 4.45 25.012 10.97 1 98.07 294 ALA B C 1
ATOM 4665 O O . ALA B 1 294 ? 5.401 25.289 11.705 1 98.07 294 ALA B O 1
ATOM 4666 N N . TYR B 1 295 ? 3.573 24.132 11.27 1 97.8 295 TYR B N 1
ATOM 4667 C CA . TYR B 1 295 ? 3.755 23.323 12.47 1 97.8 295 TYR B CA 1
ATOM 4668 C C . TYR B 1 295 ? 5.035 22.501 12.386 1 97.8 295 TYR B C 1
ATOM 4670 O O . TYR B 1 295 ? 5.768 22.378 13.37 1 97.8 295 TYR B O 1
ATOM 4678 N N . ALA B 1 296 ? 5.244 21.866 11.214 1 98.29 296 ALA B N 1
ATOM 4679 C CA . ALA B 1 296 ? 6.463 21.085 11.023 1 98.29 296 ALA B CA 1
ATOM 4680 C C . ALA B 1 296 ? 7.704 21.935 11.278 1 98.29 296 ALA B C 1
ATOM 4682 O O . ALA B 1 296 ? 8.661 21.475 11.906 1 98.29 296 ALA B O 1
ATOM 4683 N N . ARG B 1 297 ? 7.675 23.099 10.777 1 97.43 297 ARG B N 1
ATOM 4684 C CA . ARG B 1 297 ? 8.798 23.999 11.016 1 97.43 297 ARG B CA 1
ATOM 4685 C C . ARG B 1 297 ? 8.964 24.285 12.504 1 97.43 297 ARG B C 1
ATOM 4687 O O . ARG B 1 297 ? 10.088 24.342 13.009 1 97.43 297 ARG B O 1
ATOM 4694 N N . GLU B 1 298 ? 7.867 24.563 13.169 1 95.59 298 GLU B N 1
ATOM 4695 C CA . GLU B 1 298 ? 7.938 24.786 14.61 1 95.59 298 GLU B CA 1
ATOM 4696 C C . GLU B 1 298 ? 8.578 23.597 15.321 1 95.59 298 GLU B C 1
ATOM 4698 O O . GLU B 1 298 ? 9.405 23.775 16.218 1 95.59 298 GLU B O 1
ATOM 4703 N N . LEU B 1 299 ? 8.171 22.423 14.954 1 96.22 299 LEU B N 1
ATOM 4704 C CA . LEU B 1 299 ? 8.745 21.203 15.513 1 96.22 299 LEU B CA 1
ATOM 4705 C C . LEU B 1 299 ? 10.255 21.169 15.306 1 96.22 299 LEU B C 1
ATOM 4707 O O . LEU B 1 299 ? 11.006 20.86 16.234 1 96.22 299 LEU B O 1
ATOM 4711 N N . LEU B 1 300 ? 10.684 21.491 14.127 1 95.73 300 LEU B N 1
ATOM 4712 C CA . LEU B 1 300 ? 12.096 21.431 13.765 1 95.73 300 LEU B CA 1
ATOM 4713 C C . LEU B 1 300 ? 12.889 22.513 14.489 1 95.73 300 LEU B C 1
ATOM 4715 O O . LEU B 1 300 ? 14.111 22.408 14.623 1 95.73 300 LEU B O 1
ATOM 4719 N N . SER B 1 301 ? 12.246 23.533 14.919 1 92.74 301 SER B N 1
ATOM 4720 C CA . SER B 1 301 ? 12.912 24.6 15.658 1 92.74 301 SER B CA 1
ATOM 4721 C C . SER B 1 301 ? 13.214 24.174 17.091 1 92.74 301 SER B C 1
ATOM 4723 O O . SER B 1 301 ? 14.039 24.793 17.767 1 92.74 301 SER B O 1
ATOM 4725 N N . VAL B 1 302 ? 12.573 23.162 17.507 1 92.02 302 VAL B N 1
ATOM 4726 C CA . VAL B 1 302 ? 12.702 22.739 18.897 1 92.02 302 VAL B CA 1
ATOM 4727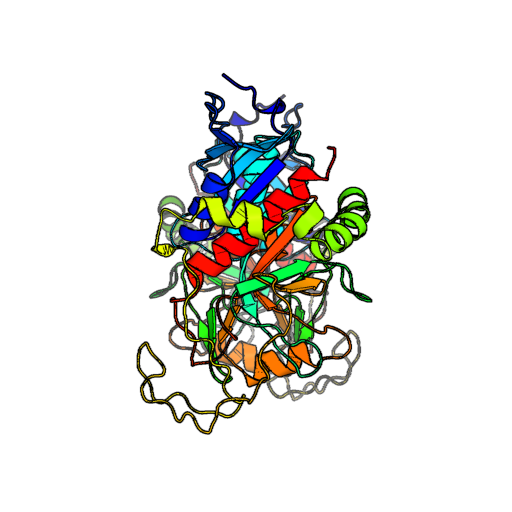 C C . VAL B 1 302 ? 13.545 21.468 18.975 1 92.02 302 VAL B C 1
ATOM 4729 O O . VAL B 1 302 ? 14.357 21.31 19.889 1 92.02 302 VAL B O 1
ATOM 4732 N N . ILE B 1 303 ? 13.447 20.615 18.005 1 91.32 303 ILE B N 1
ATOM 4733 C CA . ILE B 1 303 ? 14.074 19.299 18.062 1 91.32 303 ILE B CA 1
ATOM 4734 C C . ILE B 1 303 ? 15.565 19.424 17.761 1 91.32 303 ILE B C 1
ATOM 4736 O O . ILE B 1 303 ? 15.971 20.24 16.929 1 91.32 303 ILE B O 1
ATOM 4740 N N . GLU B 1 304 ? 16.331 18.749 18.546 1 86.3 304 GLU B N 1
ATOM 4741 C CA . GLU B 1 304 ? 17.762 18.608 18.291 1 86.3 304 GLU B CA 1
ATOM 4742 C C . GLU B 1 304 ? 18.101 17.197 17.818 1 86.3 304 GLU B C 1
ATOM 4744 O O . GLU B 1 304 ? 17.921 16.229 18.559 1 86.3 304 GLU B O 1
ATOM 4749 N N . LEU B 1 305 ? 18.405 17.073 16.504 1 82.01 305 LEU B N 1
ATOM 4750 C CA . LEU B 1 305 ? 18.726 15.761 15.953 1 82.01 305 LEU B CA 1
ATOM 4751 C C . LEU B 1 305 ? 20.183 15.701 15.505 1 82.01 305 LEU B C 1
ATOM 4753 O O . LEU B 1 305 ? 20.739 16.703 15.051 1 82.01 305 LEU B O 1
#

Solvent-accessible surface area (backbone atoms only — not comparable to full-atom values): 31925 Å² total; per-residue (Å²): 120,48,57,51,70,65,30,35,34,36,37,40,18,60,47,70,55,24,42,52,29,46,59,62,64,41,77,37,78,46,69,56,52,86,69,73,54,73,74,51,86,74,67,71,49,34,28,25,42,84,93,42,30,34,39,35,35,56,36,56,89,95,42,69,28,24,42,48,36,14,38,52,50,48,45,47,41,40,63,26,64,49,48,70,34,33,36,42,40,23,60,25,24,30,33,58,45,96,89,42,80,66,47,73,38,18,30,41,34,45,29,64,44,92,93,35,25,8,43,42,49,76,53,27,25,35,36,45,78,91,38,78,43,77,47,88,84,46,42,48,51,44,64,77,58,62,67,45,47,64,57,52,53,52,37,62,76,36,36,91,80,58,38,39,44,58,54,49,48,54,72,41,69,88,39,73,72,43,45,78,69,90,79,80,86,50,62,42,64,85,56,71,67,72,55,80,76,51,64,82,73,33,65,70,85,42,43,59,89,70,81,81,76,85,66,88,58,87,55,58,78,44,75,28,25,33,36,14,28,47,42,48,65,28,19,32,59,62,45,47,55,42,30,67,29,91,78,58,42,27,46,30,42,37,35,34,61,64,26,38,32,74,84,38,53,30,45,44,32,27,1,15,29,36,60,25,28,77,70,49,51,74,75,32,46,37,23,3,10,35,42,16,34,19,43,52,49,45,51,52,71,68,58,86,129,118,46,57,52,68,65,28,36,33,36,37,41,16,60,48,68,56,26,41,53,29,47,61,61,62,40,77,40,76,46,67,55,51,86,69,74,53,72,72,52,86,74,68,71,48,35,27,25,43,82,94,40,29,34,40,35,37,54,37,58,88,96,42,72,27,24,41,47,36,13,37,52,50,47,44,48,43,40,63,27,65,47,48,70,35,32,35,41,39,23,59,26,24,30,34,59,45,95,88,42,80,64,47,74,36,18,30,42,33,44,28,64,43,91,93,34,23,8,40,42,48,74,53,26,25,35,35,45,79,91,37,78,42,76,47,86,82,45,43,49,50,44,64,78,58,60,66,44,47,64,57,53,53,51,37,60,75,37,37,91,80,58,37,38,43,60,53,48,46,54,70,41,70,90,40,73,74,44,45,78,69,88,78,80,84,53,62,42,64,84,57,71,66,74,56,82,74,50,62,80,73,34,66,71,87,42,44,59,91,70,80,81,79,84,67,86,59,87,56,58,77,43,76,28,25,34,35,14,28,46,40,47,66,27,20,32,60,64,44,48,54,42,31,67,29,92,80,58,42,27,46,29,40,36,35,34,61,64,25,38,32,74,83,38,55,31,46,45,32,27,1,15,30,34,59,24,27,76,68,49,51,73,74,31,44,36,23,3,10,36,42,15,33,18,44,52,50,45,50,50,71,69,58,85,130

Foldseek 3Di:
DDALQQAAEEEEEADPLLLVLQVLLFPDWDDDDPDDDPPQPWDWTWGDQVPGTYTYTYFPPPDFFAVSLLVNQVSSCVSNVNHNEYEYFFAFAWQDDPVRHAWALAKEKFPDDAPAQREDAQPDADCDPNDGDHDDYFHHADPLLVVCVVVLVVCLVPCVVNVALVVSLVSCVVPCLQDADDDIWDFDQPFDQPDDQASPVGDNVRTDDDDDDPDPDPYHYHYGYEYEYQDQQAHNVVSNCQCPPPRGNHTTYDGHPRSAGHPGSYMYMHGHQHNRHPRGHCSSRNNSSNSSSRNVSSSVVRRDD/DDALQQAAEEEEEADPLLLVLQVLLFPDWDDDDPDDDPPQPWDWTWGDQVPGTYTYTYFPPPDFFAVSLLVNQVSSCVSNVNHNEYEYFFAFAWQDDPVRHAWALAKEKFPDDDPAQREDAQPDADCDPNDGDHDDYFHHADPLLVVCVVVLVVCLVPCVVNVALVVSLVSCVVPCLQDADDDIWDFDQPFDQPDDQASPVGDNVRTDDDDDDPDPDPYHYHYGYEYEAQDQQAHNVVSNCQCPPPRGNHTTYDGHPRSAGHPGSYMYMHGHQHNRHPRGHCSSRNNSSNSSSRNVSSSVVRRDD

pLDDT: mean 93.7, std 5.84, range [66.87, 98.93]

Secondary structure (DSSP, 8-state):
---GGG--EEEEESSHHHHHHHHHT-SEE-PPPS---TT----EEEEEETTEEEEEEEPPTT--SHHHHHHHHHHHHHHSTT--EEEEEEEEEE---SS----TT-EEEE--BTTB-SEEETT-EEEETTEEEE----PPPPHHHHTTHHHHHHHHH-HHHH-THHHHHGGGTT-GGGSPPS----B-TTPPP-SSSSSTTS-GGGBPP-PPP---SS--EEEEEEEE-SEEEE-HHHHHHHHS-TTT-EEEEESSGGGTTTTS-EEEEEEEEE-SSTT--STTHHHHHHHHHHHHHHHHHH---/---GGG--EEEEESSHHHHHHHHHT-SEE-PPPS-PPTT----EEEEEETTEEEEEEEPPTT--SHHHHHHHHHHHHHHSTT--EEEEEEEEEE---SS----TT-EEEE--BTTB-SEEETT-EEEETTEEEE----PPPPHHHHTTHHHHHHHHH-HHHH-THHHHHGGGTT-GGGSPPS----B-TTPPP-SSSSSTTS-GGGBPP-PPP---SS--EEEEEEEE-SEEEE-HHHHHHHHS-TTT-EEEEESSGGGTTTTS-EEEEEEEEE-SSTT--STTHHHHHHHHHHHHHHHHHH---

InterPro domains:
  IPR000845 Nucleoside phosphorylase domain [PF01048] (9-294)
  IPR035994 Nucleoside phosphorylase superfamily [G3DSA:3.40.50.1580] (1-305)
  IPR035994 Nucleoside phosphorylase superfamily [SSF53167] (4-303)
  IPR053137 Nucleotide-binding leucine-rich repeat (NLR)-like [PTHR46082] (2-303)

Nearest PDB structures (foldseek):
  4v0l-assembly1_A  TM=4.791E-01  e=3.226E-02  Chlamydomonas reinhardtii
  8etg-assembly1_b  TM=3.748E-01  e=5.961E-02  Schizosaccharomyces pombe
  7r7a-assembly1_b  TM=3.520E-01  e=2.942E-01  Saccharomyces cerevisiae BY4741
  8yl3-assembly1_A  TM=3.686E-01  e=3.999E-01  Homo sapiens
  7btb-assembly1_b  TM=3.175E-01  e=3.761E-01  Saccharomyces cerevisiae S288C

Organism: NCBI:txid173218

Sequence (610 aa):
MSSRESFNIGWVCALQEEYEAACAMLDEEIEGPKYQEPGDNNTYCFGRIGGHRIVIGSLPSGRYGVTAAARVATDMTRTFYKLRLVLMVGIAGGAPTSEQDIRLGDVVVSVPYKNIGGVVQFDMGKQIDGRFQRTGHLNSPPAQILNILPEIKRRHQFPDQYGGVDEHLKRFNNDPRFHRPDVDRLFRSDSKHTGGKSCAGCDLSELVARPPRTSSRAIDVFYGTIASSNTLMKDARARDSYAHDPELKVLCFEMEAAGLMNDSPCLVIRGICDYCDLHKNDEWHYYAAATAAAYARELLSVIELMSSRESFNIGWVCALQEEYEAACAMLDEEIEGPKYQEPGDNNTYCFGRIGGHRIVIGSLPSGRYGVTAAARVATDMTRTFYKLRLVLMVGIAGGAPTSEQDIRLGDVVVSVPYKNIGGVVQFDMGKQIDGRFQRTGHLNSPPAQILNILPEIKRRHQFPDQYGGVDEHLKRFNNDPRFHRPDVDRLFRSDSKHTGGKSCAGCDLSELVARPPRTSSRAIDVFYGTIASSNTLMKDARARDSYAHDPELKVLCFEMEAAGLMNDSPCLVIRGICDYCDLHKNDEWHYYAAATAAAYARELLSVIEL